Protein 5I6R (pdb70)

Structure (mmCIF, N/CA/C/O backbone):
data_5I6R
#
_entry.id   5I6R
#
_cell.length_a   93.300
_cell.length_b   29.760
_cell.length_c   94.630
_cell.angle_alpha   90.00
_cell.angle_beta   92.99
_cell.angle_gamma   90.00
#
_symmetry.space_group_name_H-M   'P 1 2 1'
#
loop_
_entity.id
_entity.type
_entity.pdbx_description
1 polymer 'SLIT-ROBO Rho GTPase-activating protein 2'
2 non-polymer D-MALATE
3 non-polymer 'ACETATE ION'
4 non-polymer 'TRIETHYLENE GLYCOL'
5 water water
#
loop_
_atom_site.group_PDB
_atom_site.id
_atom_site.type_symbol
_atom_site.label_atom_id
_atom_site.label_alt_id
_atom_site.label_comp_id
_atom_site.label_asym_id
_atom_site.label_entity_id
_atom_site.label_seq_id
_atom_site.pdbx_PDB_ins_code
_atom_site.Cartn_x
_atom_site.Cartn_y
_atom_site.Cartn_z
_atom_site.occupancy
_atom_site.B_iso_or_equiv
_atom_site.auth_seq_id
_atom_site.auth_comp_id
_atom_site.auth_asym_id
_atom_site.auth_atom_id
_atom_site.pdbx_PDB_model_num
ATOM 1 N N . ALA A 1 5 ? 53.922 11.280 57.460 1.00 67.85 5 ALA A N 1
ATOM 2 C CA . ALA A 1 5 ? 53.767 10.371 56.277 1.00 67.60 5 ALA A CA 1
ATOM 3 C C . ALA A 1 5 ? 54.479 9.033 56.486 1.00 65.15 5 ALA A C 1
ATOM 4 O O . ALA A 1 5 ? 55.402 8.940 57.292 1.00 68.10 5 ALA A O 1
ATOM 6 N N . LYS A 1 6 ? 54.021 8.001 55.775 1.00 60.60 6 LYS A N 1
ATOM 7 C CA . LYS A 1 6 ? 54.679 6.692 55.733 1.00 57.72 6 LYS A CA 1
ATOM 8 C C . LYS A 1 6 ? 56.133 6.811 55.259 1.00 61.81 6 LYS A C 1
ATOM 9 O O . LYS A 1 6 ? 56.458 7.708 54.472 1.00 64.98 6 LYS A O 1
ATOM 15 N N . PHE A 1 7 ? 56.988 5.934 55.805 1.00 62.26 7 PHE A N 1
ATOM 16 C CA A PHE A 1 7 ? 58.376 5.720 55.360 0.60 58.40 7 PHE A CA 1
ATOM 17 C CA B PHE A 1 7 ? 58.355 5.743 55.324 0.40 58.67 7 PHE A CA 1
ATOM 18 C C . PHE A 1 7 ? 58.326 4.443 54.526 1.00 58.76 7 PHE A C 1
ATOM 19 O O . PHE A 1 7 ? 58.181 3.343 55.087 1.00 58.37 7 PHE A O 1
ATOM 34 N N . LYS A 1 8 ? 58.424 4.579 53.202 1.00 56.91 8 LYS A N 1
ATOM 35 C CA . LYS A 1 8 ? 58.188 3.445 52.311 1.00 56.70 8 LYS A CA 1
ATOM 36 C C . LYS A 1 8 ? 59.443 2.938 51.627 1.00 53.67 8 LYS A C 1
ATOM 37 O O . LYS A 1 8 ? 60.303 3.730 51.266 1.00 55.68 8 LYS A O 1
ATOM 43 N N . LYS A 1 9 ? 59.519 1.617 51.453 1.00 54.21 9 LYS A N 1
ATOM 44 C CA . LYS A 1 9 ? 60.617 0.943 50.745 1.00 58.06 9 LYS A CA 1
ATOM 45 C C . LYS A 1 9 ? 60.185 0.432 49.370 1.00 58.85 9 LYS A C 1
ATOM 46 O O . LYS A 1 9 ? 59.030 0.599 48.975 1.00 61.02 9 LYS A O 1
ATOM 52 N N . ASP A 1 10 ? 61.116 -0.203 48.658 1.00 59.31 10 ASP A N 1
ATOM 53 C CA . ASP A 1 10 ? 60.893 -0.643 47.284 1.00 57.84 10 ASP A CA 1
ATOM 54 C C . ASP A 1 10 ? 59.707 -1.591 47.088 1.00 63.02 10 ASP A C 1
ATOM 55 O O . ASP A 1 10 ? 58.907 -1.376 46.172 1.00 65.29 10 ASP A O 1
ATOM 60 N N . LYS A 1 11 ? 59.601 -2.632 47.922 1.00 63.54 11 LYS A N 1
ATOM 61 C CA . LYS A 1 11 ? 58.551 -3.661 47.763 1.00 62.33 11 LYS A CA 1
ATOM 62 C C . LYS A 1 11 ? 57.121 -3.092 47.783 1.00 58.95 11 LYS A C 1
ATOM 63 O O . LYS A 1 11 ? 56.302 -3.439 46.928 1.00 56.74 11 LYS A O 1
ATOM 69 N N . GLU A 1 12 ? 56.870 -2.193 48.733 1.00 55.93 12 GLU A N 1
ATOM 70 C CA . GLU A 1 12 ? 55.577 -1.558 48.928 1.00 57.44 12 GLU A CA 1
ATOM 71 C C . GLU A 1 12 ? 55.235 -0.599 47.791 1.00 60.38 12 GLU A C 1
ATOM 72 O O . GLU A 1 12 ? 54.150 -0.718 47.201 1.00 60.32 12 GLU A O 1
ATOM 78 N N . ILE A 1 13 ? 56.149 0.338 47.488 1.00 57.05 13 ILE A N 1
ATOM 79 C CA . ILE A 1 13 ? 55.964 1.291 46.377 1.00 54.61 13 ILE A CA 1
ATOM 80 C C . ILE A 1 13 ? 55.683 0.545 45.061 1.00 53.24 13 ILE A C 1
ATOM 81 O O . ILE A 1 13 ? 54.747 0.903 44.335 1.00 53.51 13 ILE A O 1
ATOM 86 N N . ILE A 1 14 ? 56.448 -0.512 44.798 1.00 50.08 14 ILE A N 1
ATOM 87 C CA . ILE A 1 14 ? 56.281 -1.296 43.578 1.00 51.71 14 ILE A CA 1
ATOM 88 C C . ILE A 1 14 ? 54.932 -2.005 43.553 1.00 54.20 14 ILE A C 1
ATOM 89 O O . ILE A 1 14 ? 54.238 -1.958 42.536 1.00 52.96 14 ILE A O 1
ATOM 94 N N . ALA A 1 15 ? 54.559 -2.626 44.675 1.00 55.59 15 ALA A N 1
ATOM 95 C CA . ALA A 1 15 ? 53.290 -3.367 44.774 1.00 52.78 15 ALA A CA 1
ATOM 96 C C . ALA A 1 15 ? 52.065 -2.461 44.632 1.00 50.16 15 ALA A C 1
ATOM 97 O O . ALA A 1 15 ? 51.128 -2.792 43.917 1.00 50.60 15 ALA A O 1
ATOM 99 N N . GLU A 1 16 ? 52.092 -1.310 45.298 1.00 50.12 16 GLU A N 1
ATOM 100 C CA . GLU A 1 16 ? 51.012 -0.332 45.200 1.00 49.36 16 GLU A CA 1
ATOM 101 C C . GLU A 1 16 ? 50.853 0.181 43.761 1.00 50.75 16 GLU A C 1
ATOM 102 O O . GLU A 1 16 ? 49.719 0.327 43.271 1.00 46.16 16 GLU A O 1
ATOM 108 N N . TYR A 1 17 ? 51.994 0.420 43.099 1.00 44.90 17 TYR A N 1
ATOM 109 C CA . TYR A 1 17 ? 52.024 0.755 41.686 1.00 40.07 17 TYR A CA 1
ATOM 110 C C . TYR A 1 17 ? 51.480 -0.389 40.835 1.00 39.65 17 TYR A C 1
ATOM 111 O O . TYR A 1 17 ? 50.685 -0.156 39.925 1.00 38.57 17 TYR A O 1
ATOM 120 N N . ASP A 1 18 ? 51.917 -1.610 41.137 1.00 38.61 18 ASP A N 1
ATOM 121 C CA . ASP A 1 18 ? 51.528 -2.795 40.375 1.00 40.93 18 ASP A CA 1
ATOM 122 C C . ASP A 1 18 ? 50.015 -3.006 40.431 1.00 41.59 18 ASP A C 1
ATOM 123 O O . ASP A 1 18 ? 49.406 -3.416 39.438 1.00 40.97 18 ASP A O 1
ATOM 128 N N . THR A 1 19 ? 49.433 -2.701 41.594 1.00 41.92 19 THR A N 1
ATOM 129 C CA . THR A 1 19 ? 47.986 -2.756 41.817 1.00 43.98 19 THR A CA 1
ATOM 130 C C . THR A 1 19 ? 47.252 -1.853 40.815 1.00 42.48 19 THR A C 1
ATOM 131 O O . THR A 1 19 ? 46.370 -2.352 40.087 1.00 44.13 19 THR A O 1
ATOM 135 N N . GLN A 1 20 ? 47.638 -0.566 40.763 1.00 38.61 20 GLN A N 1
ATOM 136 C CA A GLN A 1 20 ? 47.013 0.347 39.813 0.60 39.51 20 GLN A CA 1
ATOM 137 C CA B GLN A 1 20 ? 47.102 0.408 39.808 0.40 39.14 20 GLN A CA 1
ATOM 138 C C . GLN A 1 20 ? 47.300 -0.060 38.361 1.00 39.39 20 GLN A C 1
ATOM 139 O O . GLN A 1 20 ? 46.407 0.038 37.534 1.00 42.09 20 GLN A O 1
ATOM 150 N N . VAL A 1 21 ? 48.499 -0.561 38.064 1.00 37.38 21 VAL A N 1
ATOM 151 C CA . VAL A 1 21 ? 48.814 -1.061 36.719 1.00 37.38 21 VAL A CA 1
ATOM 152 C C . VAL A 1 21 ? 47.879 -2.217 36.305 1.00 40.03 21 VAL A C 1
ATOM 153 O O . VAL A 1 21 ? 47.407 -2.264 35.158 1.00 34.94 21 VAL A O 1
ATOM 157 N N . LYS A 1 22 ? 47.636 -3.144 37.236 1.00 42.42 22 LYS A N 1
ATOM 158 C CA . LYS A 1 22 ? 46.793 -4.304 36.963 1.00 44.17 22 LYS A CA 1
ATOM 159 C C . LYS A 1 22 ? 45.344 -3.859 36.810 1.00 40.87 22 LYS A C 1
ATOM 160 O O . LYS A 1 22 ? 44.616 -4.418 35.996 1.00 40.81 22 LYS A O 1
ATOM 166 N N . GLU A 1 23 ? 44.954 -2.829 37.561 1.00 39.28 23 GLU A N 1
ATOM 167 C CA . GLU A 1 23 ? 43.639 -2.200 37.384 1.00 42.30 23 GLU A CA 1
ATOM 168 C C . GLU A 1 23 ? 43.469 -1.647 35.966 1.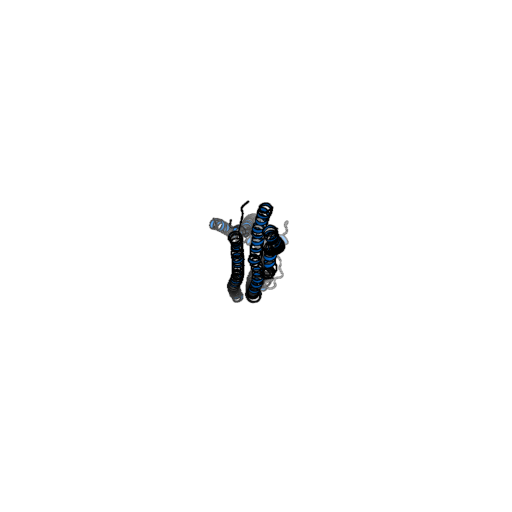00 41.08 23 GLU A C 1
ATOM 169 O O . GLU A 1 23 ? 42.441 -1.905 35.328 1.00 40.83 23 GLU A O 1
ATOM 175 N N . ILE A 1 24 ? 44.483 -0.917 35.484 1.00 36.15 24 ILE A N 1
ATOM 176 C CA . ILE A 1 24 ? 44.462 -0.325 34.150 1.00 33.20 24 ILE A CA 1
ATOM 177 C C . ILE A 1 24 ? 44.412 -1.424 33.081 1.00 32.20 24 ILE A C 1
ATOM 178 O O . ILE A 1 24 ? 43.578 -1.330 32.159 1.00 32.45 24 ILE A O 1
ATOM 183 N N . ARG A 1 25 ? 45.245 -2.467 33.227 1.00 32.96 25 ARG A N 1
ATOM 184 C CA A ARG A 1 25 ? 45.242 -3.590 32.279 0.50 33.74 25 ARG A CA 1
ATOM 185 C CA B ARG A 1 25 ? 45.245 -3.600 32.297 0.50 33.43 25 ARG A CA 1
ATOM 186 C C . ARG A 1 25 ? 43.850 -4.210 32.216 1.00 33.01 25 ARG A C 1
ATOM 187 O O . ARG A 1 25 ? 43.352 -4.486 31.117 1.00 32.06 25 ARG A O 1
ATOM 202 N N . ALA A 1 26 ? 43.238 -4.406 33.390 1.00 32.49 26 ALA A N 1
ATOM 203 C CA . ALA A 1 26 ? 41.895 -4.966 33.525 1.00 35.33 26 ALA A CA 1
ATOM 204 C C . ALA A 1 26 ? 40.861 -4.081 32.813 1.00 33.49 26 ALA A C 1
ATOM 205 O O . ALA A 1 26 ? 40.052 -4.583 32.033 1.00 31.65 26 ALA A O 1
ATOM 207 N N . GLN A 1 27 ? 40.928 -2.770 33.060 1.00 31.39 27 GLN A N 1
ATOM 208 C CA . GLN A 1 27 ? 40.057 -1.809 32.383 1.00 31.24 27 GLN A CA 1
ATOM 209 C C . GLN A 1 27 ? 40.283 -1.778 30.847 1.00 31.13 27 GLN A C 1
ATOM 210 O O . GLN A 1 27 ? 39.304 -1.677 30.087 1.00 31.05 27 GLN A O 1
ATOM 216 N N . LEU A 1 28 ? 41.541 -1.897 30.400 1.00 29.45 28 LEU A N 1
ATOM 217 C CA . LEU A 1 28 ? 41.841 -1.971 28.957 1.00 29.46 28 LEU A CA 1
ATOM 218 C C . LEU A 1 28 ? 41.189 -3.167 28.291 1.00 30.24 28 LEU A C 1
ATOM 219 O O . LEU A 1 28 ? 40.582 -3.030 27.215 1.00 29.63 28 LEU A O 1
ATOM 224 N N . THR A 1 29 ? 41.297 -4.331 28.927 1.00 30.58 29 THR A N 1
ATOM 225 C CA . THR A 1 29 ? 40.593 -5.540 28.447 1.00 34.21 29 THR A CA 1
ATOM 226 C C . THR A 1 29 ? 39.062 -5.333 28.327 1.00 32.55 29 THR A C 1
ATOM 227 O O . THR A 1 29 ? 38.469 -5.605 27.284 1.00 32.69 29 THR A O 1
ATOM 231 N N . GLU A 1 30 ? 38.451 -4.806 29.378 1.00 31.53 30 GLU A N 1
ATOM 232 C CA . GLU A 1 30 ? 37.040 -4.488 29.351 1.00 34.16 30 GLU A CA 1
ATOM 233 C C . GLU A 1 30 ? 36.642 -3.547 28.205 1.00 33.95 30 GLU A C 1
ATOM 234 O O . GLU A 1 30 ? 35.610 -3.767 27.587 1.00 31.43 30 GLU A O 1
ATOM 240 N N . GLN A 1 31 ? 37.469 -2.529 27.926 1.00 30.80 31 GLN A N 1
ATOM 241 C CA . GLN A 1 31 ? 37.250 -1.610 26.813 1.00 29.82 31 GLN A CA 1
ATOM 242 C C . GLN A 1 31 ? 37.220 -2.356 25.505 1.00 31.49 31 GLN A C 1
ATOM 243 O O . GLN A 1 31 ? 36.364 -2.097 24.646 1.00 32.07 31 GLN A O 1
ATOM 249 N N . MET A 1 32 ? 38.144 -3.298 25.366 1.00 32.94 32 MET A N 1
ATOM 250 C CA . MET A 1 32 ? 38.176 -4.162 24.198 1.00 35.00 32 MET A CA 1
ATOM 251 C C . MET A 1 32 ? 36.927 -5.059 24.124 1.00 32.54 32 MET A C 1
ATOM 252 O O . MET A 1 32 ? 36.393 -5.257 23.043 1.00 31.89 32 MET A O 1
ATOM 257 N N . LYS A 1 33 ? 36.458 -5.571 25.262 1.00 31.18 33 LYS A N 1
ATOM 258 C CA . LYS A 1 33 ? 35.253 -6.414 25.279 1.00 33.65 33 LYS A CA 1
ATOM 259 C C . LYS A 1 33 ? 33.985 -5.634 24.907 1.00 32.30 33 LYS A C 1
ATOM 260 O O . LYS A 1 33 ? 33.159 -6.115 24.134 1.00 30.10 33 LYS A O 1
ATOM 266 N N . CYS A 1 34 ? 33.853 -4.425 25.449 1.00 32.68 34 CYS A N 1
ATOM 267 C CA . CYS A 1 34 ? 32.767 -3.522 25.093 1.00 32.63 34 CYS A CA 1
ATOM 268 C C . CYS A 1 34 ? 32.765 -3.238 23.576 1.00 32.84 34 CYS A C 1
ATOM 269 O O . CYS A 1 34 ? 31.722 -3.343 22.924 1.00 30.26 34 CYS A O 1
ATOM 272 N N . LEU A 1 35 ? 33.943 -2.962 23.010 1.00 32.86 35 LEU A N 1
ATOM 273 C CA . LEU A 1 35 ? 34.051 -2.645 21.580 1.00 32.49 35 LEU A CA 1
ATOM 274 C C . LEU A 1 35 ? 33.672 -3.831 20.697 1.00 33.86 35 LEU A C 1
ATOM 275 O O . LEU A 1 35 ? 32.877 -3.664 19.760 1.00 33.21 35 LEU A O 1
ATOM 280 N N . ASP A 1 36 ? 34.196 -5.021 21.033 1.00 33.16 36 ASP A N 1
ATOM 281 C CA . ASP A 1 36 ? 33.831 -6.283 20.365 1.00 33.04 36 ASP A CA 1
ATOM 282 C C . ASP A 1 36 ? 32.310 -6.504 20.380 1.00 31.60 36 ASP A C 1
ATOM 283 O O . ASP A 1 36 ? 31.727 -6.814 19.345 1.00 31.08 36 ASP A O 1
ATOM 288 N N . GLN A 1 37 ? 31.708 -6.343 21.561 1.00 31.71 37 GLN A N 1
ATOM 289 C CA A GLN A 1 37 ? 30.267 -6.517 21.780 0.60 33.65 37 GLN A CA 1
ATOM 290 C CA B GLN A 1 37 ? 30.279 -6.553 21.728 0.40 32.95 37 GLN A CA 1
ATOM 291 C C . GLN A 1 37 ? 29.448 -5.564 20.906 1.00 33.59 37 GLN A C 1
ATOM 292 O O . GLN A 1 37 ? 28.464 -5.964 20.309 1.00 34.60 37 GLN A O 1
ATOM 303 N N . GLN A 1 38 ? 29.865 -4.294 20.854 1.00 31.67 38 GLN A N 1
ATOM 304 C CA . GLN A 1 38 ? 29.227 -3.288 20.010 1.00 32.02 38 GLN A CA 1
ATOM 305 C C . GLN A 1 38 ? 29.321 -3.602 18.511 1.00 34.05 38 GLN A C 1
ATOM 306 O O . GLN A 1 38 ? 28.344 -3.383 17.765 1.00 34.94 38 GLN A O 1
ATOM 312 N N . CYS A 1 39 ? 30.467 -4.141 18.083 1.00 32.34 39 CYS A N 1
ATOM 313 C CA . CYS A 1 39 ? 30.655 -4.646 16.714 1.00 32.49 39 CYS A CA 1
ATOM 314 C C . CYS A 1 39 ? 29.747 -5.844 16.372 1.00 33.43 39 CYS A C 1
ATOM 315 O O . CYS A 1 39 ? 29.186 -5.897 15.263 1.00 31.31 39 CYS A O 1
ATOM 318 N N . GLU A 1 40 ? 29.624 -6.799 17.301 1.00 31.81 40 GLU A N 1
ATOM 319 C CA . GLU A 1 40 ? 28.764 -7.970 17.102 1.00 34.38 40 GLU A CA 1
ATOM 320 C C . GLU A 1 40 ? 27.295 -7.509 16.968 1.00 33.42 40 GLU A C 1
ATOM 321 O O . GLU A 1 40 ? 26.560 -8.022 16.131 1.00 32.50 40 GLU A O 1
ATOM 327 N N . LEU A 1 41 ? 26.904 -6.510 17.767 1.00 30.42 41 LEU A N 1
ATOM 328 C CA . LEU A 1 41 ? 25.593 -5.890 17.645 1.00 29.20 41 LEU A CA 1
ATOM 329 C C . LEU A 1 41 ? 25.341 -5.253 16.262 1.00 29.33 41 LEU A C 1
ATOM 330 O O . LEU A 1 41 ? 24.267 -5.456 15.669 1.00 29.21 41 LEU A O 1
ATOM 335 N N . ARG A 1 42 ? 26.319 -4.507 15.749 1.00 29.07 42 ARG A N 1
ATOM 336 C CA A ARG A 1 42 ? 26.208 -3.903 14.422 0.70 29.13 42 ARG A CA 1
ATOM 337 C CA B ARG A 1 42 ? 26.208 -3.908 14.418 0.30 28.59 42 ARG A CA 1
ATOM 338 C C . ARG A 1 42 ? 26.074 -4.965 13.332 1.00 28.98 42 ARG A C 1
ATOM 339 O O . ARG A 1 42 ? 25.193 -4.858 12.460 1.00 28.29 42 ARG A O 1
ATOM 354 N N . VAL A 1 43 ? 26.939 -5.987 13.396 1.00 29.62 43 VAL A N 1
ATOM 355 C CA . VAL A 1 43 ? 26.903 -7.108 12.455 1.00 27.25 43 VAL A CA 1
ATOM 356 C C . VAL A 1 43 ? 25.510 -7.769 12.517 1.00 25.93 43 VAL A C 1
ATOM 357 O O . VAL A 1 43 ? 24.919 -8.046 11.490 1.00 24.29 43 VAL A O 1
ATOM 361 N N . GLN A 1 44 ? 24.989 -7.991 13.719 1.00 24.72 44 GLN A N 1
ATOM 362 C CA . GLN A 1 44 ? 23.674 -8.597 13.877 1.00 27.04 44 GLN A CA 1
ATOM 363 C C . GLN A 1 44 ? 22.499 -7.769 13.316 1.00 25.92 44 GLN A C 1
ATOM 364 O O . GLN A 1 44 ? 21.589 -8.345 12.713 1.00 25.33 44 GLN A O 1
ATOM 370 N N . LEU A 1 45 ? 22.531 -6.444 13.526 1.00 24.76 45 LEU A N 1
ATOM 371 C CA . LEU A 1 45 ? 21.516 -5.536 13.024 1.00 23.13 45 LEU A CA 1
ATOM 372 C C . LEU A 1 45 ? 21.498 -5.560 11.497 1.00 25.15 45 LEU A C 1
ATOM 373 O O . LEU A 1 45 ? 20.434 -5.699 10.860 1.00 24.98 45 LEU A O 1
ATOM 378 N N . LEU A 1 46 ? 22.690 -5.465 10.908 1.00 24.64 46 LEU A N 1
ATOM 379 C CA . LEU A 1 46 ? 22.819 -5.522 9.462 1.00 24.92 46 LEU A CA 1
ATOM 380 C C . LEU A 1 46 ? 22.320 -6.858 8.915 1.00 26.40 46 LEU A C 1
ATOM 381 O O . LEU A 1 46 ? 21.727 -6.890 7.835 1.00 27.68 46 LEU A O 1
ATOM 386 N N . GLN A 1 47 ? 22.538 -7.951 9.657 1.00 25.62 47 GLN A N 1
ATOM 387 C CA . GLN A 1 47 ? 22.020 -9.264 9.237 1.00 25.02 47 GLN A CA 1
ATOM 388 C C . GLN A 1 47 ? 20.480 -9.294 9.315 1.00 23.56 47 GLN A C 1
ATOM 389 O O . GLN A 1 47 ? 19.812 -9.752 8.384 1.00 24.29 47 GLN A O 1
ATOM 395 N N . ASP A 1 48 ? 19.939 -8.780 10.421 1.00 23.25 48 ASP A N 1
ATOM 396 C CA . ASP A 1 48 ? 18.503 -8.633 10.594 1.00 23.96 48 ASP A CA 1
ATOM 397 C C . ASP A 1 48 ? 17.891 -7.781 9.477 1.00 24.39 48 ASP A C 1
ATOM 398 O O . ASP A 1 48 ? 16.840 -8.134 8.933 1.00 22.61 48 ASP A O 1
ATOM 403 N N . LEU A 1 49 ? 18.563 -6.678 9.134 1.00 24.39 49 LEU A N 1
ATOM 404 C CA . LEU A 1 49 ? 18.104 -5.808 8.070 1.00 25.11 49 LEU A CA 1
ATOM 405 C C . LEU A 1 49 ? 18.043 -6.539 6.722 1.00 26.32 49 LEU A C 1
ATOM 406 O O . LEU A 1 49 ? 17.054 -6.409 5.993 1.00 24.30 49 LEU A O 1
ATOM 411 N N . GLN A 1 50 ? 19.081 -7.324 6.418 1.00 27.47 50 GLN A N 1
ATOM 412 C CA . GLN A 1 50 ? 19.055 -8.220 5.244 1.00 28.84 50 GLN A CA 1
ATOM 413 C C . GLN A 1 50 ? 17.908 -9.228 5.285 1.00 26.89 50 GLN A C 1
ATOM 414 O O . GLN A 1 50 ? 17.233 -9.420 4.281 1.00 26.87 50 GLN A O 1
ATOM 420 N N . ASP A 1 51 ? 17.717 -9.891 6.420 1.00 26.05 51 ASP A N 1
ATOM 421 C CA . ASP A 1 51 ? 16.664 -10.901 6.506 1.00 27.76 51 ASP A CA 1
ATOM 422 C C . ASP A 1 51 ? 15.265 -10.256 6.443 1.00 27.65 51 ASP A C 1
ATOM 423 O O . ASP A 1 51 ? 14.356 -10.798 5.824 1.00 26.38 51 ASP A O 1
ATOM 428 N N . PHE A 1 52 ? 15.126 -9.092 7.084 1.00 28.03 52 PHE A N 1
ATOM 429 C CA . PHE A 1 52 ? 13.899 -8.319 7.053 1.00 26.34 52 PHE A CA 1
ATOM 430 C C . PHE A 1 52 ? 13.520 -7.994 5.604 1.00 24.78 52 PHE A C 1
ATOM 431 O O . PHE A 1 52 ? 12.410 -8.308 5.178 1.00 23.57 52 PHE A O 1
ATOM 439 N N . PHE A 1 53 ? 14.446 -7.421 4.842 1.00 24.37 53 PHE A N 1
ATOM 440 C CA . PHE A 1 53 ? 14.159 -7.044 3.455 1.00 23.21 53 PHE A CA 1
ATOM 441 C C . PHE A 1 53 ? 13.987 -8.223 2.496 1.00 24.26 53 PHE A C 1
ATOM 442 O O . PHE A 1 53 ? 13.141 -8.145 1.598 1.00 24.21 53 PHE A O 1
ATOM 450 N N . ARG A 1 54 ? 14.735 -9.316 2.715 1.00 25.61 54 ARG A N 1
ATOM 451 C CA A ARG A 1 54 ? 14.576 -10.537 1.919 0.50 26.80 54 ARG A CA 1
ATOM 452 C CA B ARG A 1 54 ? 14.564 -10.537 1.914 0.50 26.48 54 ARG A CA 1
ATOM 453 C C . ARG A 1 54 ? 13.144 -11.069 2.075 1.00 26.10 54 ARG A C 1
ATOM 454 O O . ARG A 1 54 ? 12.483 -11.367 1.097 1.00 24.11 54 ARG A O 1
ATOM 469 N N . LYS A 1 55 ? 12.669 -11.143 3.312 1.00 26.08 55 LYS A N 1
ATOM 470 C CA . LYS A 1 55 ? 11.329 -11.608 3.573 1.00 27.30 55 LYS A CA 1
ATOM 471 C C . LYS A 1 55 ? 10.244 -10.647 3.030 1.00 27.76 55 LYS A C 1
ATOM 472 O O . LYS A 1 55 ? 9.245 -11.094 2.444 1.00 25.49 55 LYS A O 1
ATOM 478 N N . LYS A 1 56 ? 10.457 -9.339 3.209 1.00 26.57 56 LYS A N 1
ATOM 479 C CA . LYS A 1 56 ? 9.514 -8.355 2.754 1.00 26.13 56 LYS A CA 1
ATOM 480 C C . LYS A 1 56 ? 9.429 -8.395 1.221 1.00 27.62 56 LYS A C 1
ATOM 481 O O . LYS A 1 56 ? 8.323 -8.296 0.672 1.00 27.71 56 LYS A O 1
ATOM 487 N N . ALA A 1 57 ? 10.569 -8.564 0.533 1.00 25.64 57 ALA A N 1
ATOM 488 C CA . ALA A 1 57 ? 10.552 -8.705 -0.932 1.00 25.78 57 ALA A CA 1
ATOM 489 C C . ALA A 1 57 ? 9.642 -9.871 -1.317 1.00 27.64 57 ALA A C 1
ATOM 490 O O . ALA A 1 57 ? 8.829 -9.750 -2.256 1.00 27.13 57 ALA A O 1
ATOM 492 N N . GLU A 1 58 ? 9.753 -10.977 -0.570 1.00 27.83 58 GLU A N 1
ATOM 493 C CA . GLU A 1 58 ? 8.927 -12.165 -0.824 1.00 30.91 58 GLU A CA 1
ATOM 494 C C . GLU A 1 58 ? 7.442 -11.848 -0.602 1.00 28.59 58 GLU A C 1
ATOM 495 O O . GLU A 1 58 ? 6.604 -12.128 -1.461 1.00 30.29 58 GLU A O 1
ATOM 501 N N . ILE A 1 59 ? 7.132 -11.248 0.541 1.00 27.54 59 ILE A N 1
ATOM 502 C CA . ILE A 1 59 ? 5.773 -10.793 0.854 1.00 27.42 59 ILE A CA 1
ATOM 503 C C . ILE A 1 59 ? 5.228 -9.877 -0.249 1.00 30.00 59 ILE A C 1
ATOM 504 O O . ILE A 1 59 ? 4.066 -10.026 -0.651 1.00 28.74 59 ILE A O 1
ATOM 509 N N . GLU A 1 60 ? 6.069 -8.965 -0.744 1.00 29.45 60 GLU A N 1
ATOM 510 C CA . GLU A 1 60 ? 5.648 -8.005 -1.764 1.00 31.08 60 GLU A CA 1
ATOM 511 C C . GLU A 1 60 ? 5.352 -8.646 -3.138 1.00 30.94 60 GLU A C 1
ATOM 512 O O . GLU A 1 60 ? 4.381 -8.260 -3.808 1.00 28.36 60 GLU A O 1
ATOM 518 N N . MET A 1 61 ? 6.187 -9.605 -3.546 1.00 31.31 61 MET A N 1
ATOM 519 C CA . MET A 1 61 ? 5.977 -10.365 -4.782 1.00 33.93 61 MET A CA 1
ATOM 520 C C . MET A 1 61 ? 4.670 -11.155 -4.739 1.00 32.17 61 MET A C 1
ATOM 521 O O . MET A 1 61 ? 3.954 -11.240 -5.735 1.00 30.96 61 MET A O 1
ATOM 526 N N . ASP A 1 62 ? 4.378 -11.717 -3.576 1.00 31.30 62 ASP A N 1
ATOM 527 C CA . ASP A 1 62 ? 3.182 -12.497 -3.373 1.00 33.11 62 ASP A CA 1
ATOM 528 C C . ASP A 1 62 ? 1.962 -11.632 -3.578 1.00 31.01 62 ASP A C 1
ATOM 529 O O . ASP A 1 62 ? 1.057 -11.965 -4.362 1.00 28.63 62 ASP A O 1
ATOM 534 N N . TYR A 1 63 ? 1.969 -10.501 -2.877 1.00 27.94 63 TYR A N 1
ATOM 535 C CA . TYR A 1 63 ? 0.922 -9.519 -2.953 1.00 27.09 63 TYR A CA 1
ATOM 536 C C . TYR A 1 63 ? 0.716 -9.081 -4.409 1.00 25.76 63 TYR A C 1
ATOM 537 O O . TYR A 1 63 ? -0.404 -9.104 -4.912 1.00 27.79 63 TYR A O 1
ATOM 546 N N . SER A 1 64 ? 1.816 -8.740 -5.073 1.00 24.80 64 SER A N 1
ATOM 547 C CA . SER A 1 64 ? 1.847 -8.339 -6.468 1.00 24.16 64 SER A CA 1
ATOM 548 C C . SER A 1 64 ? 1.202 -9.392 -7.385 1.00 26.72 64 SER A C 1
ATOM 549 O O . SER A 1 64 ? 0.313 -9.053 -8.177 1.00 28.57 64 SER A O 1
ATOM 552 N N . ARG A 1 65 ? 1.630 -10.655 -7.253 1.00 27.39 65 ARG A N 1
ATOM 553 C CA A ARG A 1 65 ? 1.100 -11.778 -8.040 0.50 26.87 65 ARG A CA 1
ATOM 554 C CA B ARG A 1 65 ? 1.085 -11.746 -8.077 0.50 26.45 65 ARG A CA 1
ATOM 555 C C . ARG A 1 65 ? -0.416 -11.922 -7.842 1.00 26.33 65 ARG A C 1
ATOM 556 O O . ARG A 1 65 ? -1.174 -12.077 -8.805 1.00 27.19 65 ARG A O 1
ATOM 571 N N . ASN A 1 66 ? -0.851 -11.878 -6.579 1.00 25.47 66 ASN A N 1
ATOM 572 C CA . ASN A 1 66 ? -2.258 -11.969 -6.242 1.00 25.24 66 ASN A CA 1
ATOM 573 C C . ASN A 1 66 ? -3.087 -10.849 -6.865 1.00 25.52 66 ASN A C 1
ATOM 574 O O . ASN A 1 66 ? -4.152 -11.112 -7.404 1.00 25.33 66 ASN A O 1
ATOM 579 N N . LEU A 1 67 ? -2.577 -9.611 -6.814 1.00 25.82 67 LEU A N 1
ATOM 580 C CA . LEU A 1 67 ? -3.236 -8.464 -7.447 1.00 26.65 67 LEU A CA 1
ATOM 581 C C . LEU A 1 67 ? -3.319 -8.612 -8.965 1.00 28.62 67 LEU A C 1
ATOM 582 O O . LEU A 1 67 ? -4.343 -8.275 -9.568 1.00 27.05 67 LEU A O 1
ATOM 587 N N . GLU A 1 68 ? -2.251 -9.138 -9.567 1.00 30.22 68 GLU A N 1
ATOM 588 C CA A GLU A 1 68 ? -2.228 -9.401 -11.005 0.65 33.05 68 GLU A CA 1
ATOM 589 C CA B GLU A 1 68 ? -2.212 -9.401 -11.003 0.35 33.36 68 GLU A CA 1
ATOM 590 C C . GLU A 1 68 ? -3.311 -10.396 -11.412 1.00 33.52 68 GLU A C 1
ATOM 591 O O . GLU A 1 68 ? -4.073 -10.140 -12.345 1.00 34.42 68 GLU A O 1
ATOM 602 N N . LYS A 1 69 ? -3.394 -11.524 -10.708 1.00 33.83 69 LYS A N 1
ATOM 603 C CA . LYS A 1 69 ? -4.439 -12.508 -11.002 1.00 35.12 69 LYS A CA 1
ATOM 604 C C . LYS A 1 69 ? -5.841 -11.943 -10.723 1.00 32.03 69 LYS A C 1
ATOM 605 O O . LYS A 1 69 ? -6.791 -12.336 -11.381 1.00 31.61 69 LYS A O 1
ATOM 611 N N . LEU A 1 70 ? -5.969 -11.043 -9.744 1.00 30.49 70 LEU A N 1
ATOM 612 C CA . LEU A 1 70 ? -7.261 -10.377 -9.480 1.00 30.71 70 LEU A CA 1
ATOM 613 C C . LEU A 1 70 ? -7.717 -9.565 -10.694 1.00 29.83 70 LEU A C 1
ATOM 614 O O . LEU A 1 70 ? -8.884 -9.658 -11.115 1.00 29.33 70 LEU A O 1
ATOM 619 N N . ALA A 1 71 ? -6.783 -8.812 -11.269 1.00 29.37 71 ALA A N 1
ATOM 620 C CA . ALA A 1 71 ? -7.085 -7.965 -12.415 1.00 30.47 71 ALA A CA 1
ATOM 621 C C . ALA A 1 71 ? -7.350 -8.826 -13.647 1.00 31.74 71 ALA A C 1
ATOM 622 O O . ALA A 1 71 ? -8.355 -8.622 -14.336 1.00 32.74 71 ALA A O 1
ATOM 624 N N . GLU A 1 72 ? -6.463 -9.784 -13.909 1.00 33.48 72 GLU A N 1
ATOM 625 C CA . GLU A 1 72 ? -6.613 -10.699 -15.041 1.00 36.30 72 GLU A CA 1
ATOM 626 C C . GLU A 1 72 ? -7.949 -11.440 -15.007 1.00 33.94 72 GLU A C 1
ATOM 627 O O . GLU A 1 72 ? -8.615 -11.514 -16.028 1.00 33.15 72 GLU A O 1
ATOM 633 N N . ARG A 1 73 ? -8.345 -11.938 -13.833 1.00 31.80 73 ARG A N 1
ATOM 634 C CA . ARG A 1 73 ? -9.635 -12.598 -13.654 1.00 33.97 73 ARG A CA 1
ATOM 635 C C . ARG A 1 73 ? -10.799 -11.797 -14.292 1.00 34.71 73 ARG A C 1
ATOM 636 O O . ARG A 1 73 ? -11.630 -12.348 -15.034 1.00 31.77 73 ARG A O 1
ATOM 644 N N . PHE A 1 74 ? -10.837 -10.497 -14.007 1.00 34.02 74 PHE A N 1
ATOM 645 C CA . PHE A 1 74 ? -11.929 -9.656 -14.489 1.00 36.39 74 PHE A CA 1
ATOM 646 C C . PHE A 1 74 ? -11.694 -9.031 -15.853 1.00 39.80 74 PHE A C 1
ATOM 647 O O . PHE A 1 74 ? -12.647 -8.781 -16.585 1.00 44.55 74 PHE A O 1
ATOM 655 N N . LEU A 1 75 ? -10.428 -8.814 -16.207 1.00 41.45 75 LEU A N 1
ATOM 656 C CA . LEU A 1 75 ? -10.081 -8.306 -17.533 1.00 44.27 75 LEU A CA 1
ATOM 657 C C . LEU A 1 75 ? -10.291 -9.338 -18.635 1.00 48.38 75 LEU A C 1
ATOM 658 O O . LEU A 1 75 ? -10.393 -8.961 -19.793 1.00 56.22 75 LEU A O 1
ATOM 663 N N . ALA A 1 76 ? -10.372 -10.621 -18.268 1.00 51.48 76 ALA A N 1
ATOM 664 C CA . ALA A 1 76 ? -10.678 -11.710 -19.206 1.00 53.97 76 ALA A CA 1
ATOM 665 C C . ALA A 1 76 ? -12.187 -11.902 -19.419 1.00 59.94 76 ALA A C 1
ATOM 666 O O . ALA A 1 76 ? -12.633 -12.097 -20.553 1.00 64.01 76 ALA A O 1
ATOM 668 N N . LYS A 1 77 ? -12.966 -11.834 -18.337 1.00 66.68 77 LYS A N 1
ATOM 669 C CA . LYS A 1 77 ? -14.426 -11.943 -18.421 1.00 70.58 77 LYS A CA 1
ATOM 670 C C . LYS A 1 77 ? -15.057 -10.597 -18.797 1.00 82.45 77 LYS A C 1
ATOM 671 O O . LYS A 1 77 ? -15.766 -9.969 -18.005 1.00 89.18 77 LYS A O 1
ATOM 677 N N . THR A 1 78 ? -14.774 -10.161 -20.024 1.00 94.44 78 THR A N 1
ATOM 678 C CA . THR A 1 78 ? -15.315 -8.909 -20.558 1.00 99.25 78 THR A CA 1
ATOM 679 C C . THR A 1 78 ? -16.661 -9.194 -21.228 1.00 102.66 78 THR A C 1
ATOM 680 O O . THR A 1 78 ? -17.616 -8.422 -21.103 1.00 102.94 78 THR A O 1
ATOM 684 N N . ASN A 1 91 ? -15.642 0.161 -21.899 1.00 58.15 91 ASN A N 1
ATOM 685 C CA . ASN A 1 91 ? -16.914 0.633 -22.473 1.00 59.37 91 ASN A CA 1
ATOM 686 C C . ASN A 1 91 ? -17.320 2.101 -22.116 1.00 52.83 91 ASN A C 1
ATOM 687 O O . ASN A 1 91 ? -16.829 2.710 -21.151 1.00 47.65 91 ASN A O 1
ATOM 692 N N . VAL A 1 92 ? -18.228 2.633 -22.926 1.00 49.80 92 VAL A N 1
ATOM 693 C CA . VAL A 1 92 ? -18.717 4.004 -22.870 1.00 45.28 92 VAL A CA 1
ATOM 694 C C . VAL A 1 92 ? -19.537 4.412 -21.633 1.00 39.52 92 VAL A C 1
ATOM 695 O O . VAL A 1 92 ? -19.526 5.581 -21.272 1.00 41.13 92 VAL A O 1
ATOM 699 N N . LEU A 1 93 ? -20.260 3.497 -20.995 1.00 33.61 93 LEU A N 1
ATOM 700 C CA . LEU A 1 93 ? -21.183 3.915 -19.915 1.00 32.57 93 LEU A CA 1
ATOM 701 C C . LEU A 1 93 ? -20.463 4.203 -18.601 1.00 29.35 93 LEU A C 1
ATOM 702 O O . LEU A 1 93 ? -19.563 3.461 -18.212 1.00 28.09 93 LEU A O 1
ATOM 707 N N . SER A 1 94 ? -20.868 5.278 -17.924 1.00 27.32 94 SER A N 1
ATOM 708 C CA . SER A 1 94 ? -20.138 5.764 -16.741 1.00 26.13 94 SER A CA 1
ATOM 709 C C . SER A 1 94 ? -19.823 4.711 -15.637 1.00 25.01 94 SER A C 1
ATOM 710 O O . SER A 1 94 ? -18.718 4.713 -15.111 1.00 22.99 94 SER A O 1
ATOM 713 N N . PRO A 1 95 ? -20.770 3.780 -15.326 1.00 24.71 95 PRO A N 1
ATOM 714 C CA . PRO A 1 95 ? -20.386 2.752 -14.331 1.00 23.96 95 PRO A CA 1
ATOM 715 C C . PRO A 1 95 ? -19.305 1.773 -14.836 1.00 23.57 95 PRO A C 1
ATOM 716 O O . PRO A 1 95 ? -18.489 1.302 -14.057 1.00 22.63 95 PRO A O 1
ATOM 720 N N . VAL A 1 96 ? -19.306 1.480 -16.136 1.00 24.10 96 VAL A N 1
ATOM 721 C CA . VAL A 1 96 ? -18.345 0.560 -16.694 1.00 24.94 96 VAL A CA 1
ATOM 722 C C . VAL A 1 96 ? -16.964 1.231 -16.730 1.00 25.40 96 VAL A C 1
ATOM 723 O O . VAL A 1 96 ? -15.922 0.571 -16.554 1.00 26.03 96 VAL A O 1
ATOM 727 N N . ASN A 1 97 ? -16.967 2.546 -16.923 1.00 23.77 97 ASN A N 1
ATOM 728 C CA . ASN A 1 97 ? -15.749 3.332 -16.876 1.00 24.46 97 ASN A CA 1
ATOM 729 C C . ASN A 1 97 ? -15.096 3.301 -15.481 1.00 24.03 97 ASN A C 1
ATOM 730 O O . ASN A 1 97 ? -13.870 3.157 -15.383 1.00 25.35 97 ASN A O 1
ATOM 735 N N . CYS A 1 98 ? -15.914 3.423 -14.423 1.00 23.03 98 CYS A N 1
ATOM 736 C CA . CYS A 1 98 ? -15.463 3.284 -13.030 1.00 21.86 98 CYS A CA 1
ATOM 737 C C . CYS A 1 98 ? -14.821 1.904 -12.812 1.00 21.48 98 CYS A C 1
ATOM 738 O O . CYS A 1 98 ? -13.661 1.820 -12.380 1.00 20.96 98 CYS A O 1
ATOM 741 N N . TRP A 1 99 ? -15.570 0.843 -13.142 1.00 21.05 99 TRP A N 1
ATOM 742 C CA . TRP A 1 99 ? -15.069 -0.533 -13.164 1.00 21.93 99 TRP A CA 1
ATOM 743 C C . TRP A 1 99 ? -13.720 -0.673 -13.909 1.00 23.29 99 TRP A C 1
ATOM 744 O O . TRP A 1 99 ? -12.783 -1.168 -13.328 1.00 24.00 99 TRP A O 1
ATOM 755 N N . ASN A 1 100 ? -13.633 -0.256 -15.184 1.00 25.77 100 ASN A N 1
ATOM 756 C CA . ASN A 1 100 ? -12.362 -0.279 -15.957 1.00 27.91 100 ASN A CA 1
ATOM 757 C C . ASN A 1 100 ? -11.189 0.355 -15.204 1.00 27.66 100 ASN A C 1
ATOM 758 O O . ASN A 1 100 ? -10.101 -0.208 -15.156 1.00 27.92 100 ASN A O 1
ATOM 763 N N . LEU A 1 101 ? -11.434 1.518 -14.608 1.00 27.08 101 LEU A N 1
ATOM 764 C CA . LEU A 1 101 ? -10.395 2.254 -13.907 1.00 27.38 101 LEU A CA 1
ATOM 765 C C . LEU A 1 101 ? -10.022 1.571 -12.591 1.00 26.86 101 LEU A C 1
ATOM 766 O O . LEU A 1 101 ? -8.856 1.571 -12.204 1.00 24.26 101 LEU A O 1
ATOM 771 N N . LEU A 1 102 ? -11.019 0.978 -11.935 1.00 25.20 102 LEU A N 1
ATOM 772 C CA . LEU A 1 102 ? -10.803 0.138 -10.762 1.00 27.36 102 LEU A CA 1
ATOM 773 C C . LEU A 1 102 ? -9.845 -1.043 -11.092 1.00 26.60 102 LEU A C 1
ATOM 774 O O . LEU A 1 102 ? -8.884 -1.286 -10.352 1.00 26.76 102 LEU A O 1
ATOM 779 N N . LEU A 1 103 ? -10.073 -1.724 -12.215 1.00 25.52 103 LEU A N 1
ATOM 780 C CA . LEU A 1 103 ? -9.206 -2.839 -12.622 1.00 25.74 103 LEU A CA 1
ATOM 781 C C . LEU A 1 103 ? -7.805 -2.343 -13.020 1.00 26.69 103 LEU A C 1
ATOM 782 O O . LEU A 1 103 ? -6.800 -2.996 -12.690 1.00 25.42 103 LEU A O 1
ATOM 787 N N . ASN A 1 104 ? -7.748 -1.190 -13.700 1.00 27.45 104 ASN A N 1
ATOM 788 C CA A ASN A 1 104 ? -6.474 -0.565 -14.025 0.60 28.05 104 ASN A CA 1
ATOM 789 C CA B ASN A 1 104 ? -6.483 -0.535 -14.038 0.40 28.11 104 ASN A CA 1
ATOM 790 C C . ASN A 1 104 ? -5.629 -0.251 -12.793 1.00 28.38 104 ASN A C 1
ATOM 791 O O . ASN A 1 104 ? -4.432 -0.477 -12.798 1.00 29.40 104 ASN A O 1
ATOM 800 N N . GLN A 1 105 ? -6.269 0.243 -11.733 1.00 29.50 105 GLN A N 1
ATOM 801 C CA . GLN A 1 105 ? -5.606 0.515 -10.468 1.00 30.53 105 GLN A CA 1
ATOM 802 C C . GLN A 1 105 ? -4.968 -0.724 -9.842 1.00 28.36 105 GLN A C 1
ATOM 803 O O . GLN A 1 105 ? -3.870 -0.648 -9.288 1.00 25.39 105 GLN A O 1
ATOM 809 N N . VAL A 1 106 ? -5.652 -1.863 -9.951 1.00 25.87 106 VAL A N 1
ATOM 810 C CA . VAL A 1 106 ? -5.089 -3.129 -9.512 1.00 25.31 106 VAL A CA 1
ATOM 811 C C . VAL A 1 106 ? -3.848 -3.483 -10.337 1.00 26.93 106 VAL A C 1
ATOM 812 O O . VAL A 1 106 ? -2.828 -3.818 -9.739 1.00 27.53 106 VAL A O 1
ATOM 816 N N . LYS A 1 107 ? -3.926 -3.384 -11.677 1.00 27.30 107 LYS A N 1
ATOM 817 C CA A LYS A 1 107 ? -2.764 -3.648 -12.536 0.60 28.82 107 LYS A CA 1
ATOM 818 C CA B LYS A 1 107 ? -2.775 -3.641 -12.550 0.40 28.93 107 LYS A CA 1
ATOM 819 C C . LYS A 1 107 ? -1.590 -2.774 -12.137 1.00 28.87 107 LYS A C 1
ATOM 820 O O . LYS A 1 107 ? -0.466 -3.277 -11.986 1.00 29.30 107 LYS A O 1
ATOM 831 N N . ARG A 1 108 ? -1.852 -1.475 -11.962 1.00 27.22 108 ARG A N 1
ATOM 832 C CA . ARG A 1 108 ? -0.836 -0.512 -11.548 1.00 28.62 108 ARG A CA 1
ATOM 833 C C . ARG A 1 108 ? -0.206 -0.906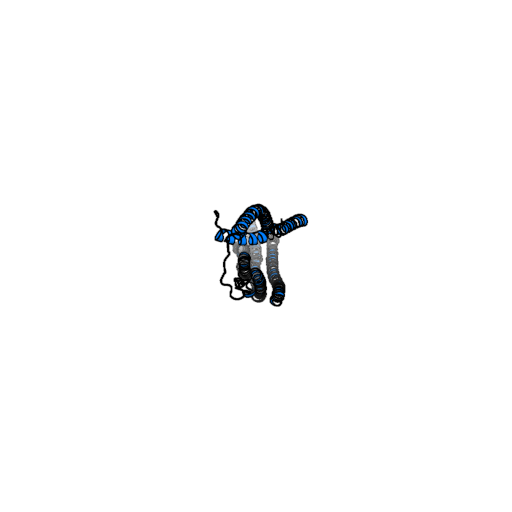 -10.199 1.00 27.36 108 ARG A C 1
ATOM 834 O O . ARG A 1 108 ? 0.993 -0.890 -10.073 1.00 29.10 108 ARG A O 1
ATOM 842 N N . GLU A 1 109 ? -1.026 -1.270 -9.217 1.00 26.48 109 GLU A N 1
ATOM 843 C CA . GLU A 1 109 ? -0.546 -1.598 -7.893 1.00 29.43 109 GLU A CA 1
ATOM 844 C C . GLU A 1 109 ? 0.263 -2.898 -7.916 1.00 30.10 109 GLU A C 1
ATOM 845 O O . GLU A 1 109 ? 1.247 -3.039 -7.174 1.00 26.86 109 GLU A O 1
ATOM 851 N N . SER A 1 110 ? -0.152 -3.832 -8.773 1.00 28.48 110 SER A N 1
ATOM 852 C CA . SER A 1 110 ? 0.578 -5.089 -8.923 1.00 30.87 110 SER A CA 1
ATOM 853 C C . SER A 1 110 ? 2.003 -4.794 -9.397 1.00 30.08 110 SER A C 1
ATOM 854 O O . SER A 1 110 ? 2.981 -5.215 -8.775 1.00 30.00 110 SER A O 1
ATOM 857 N N . ARG A 1 111 ? 2.116 -4.018 -10.464 1.00 31.00 111 ARG A N 1
ATOM 858 C CA . ARG A 1 111 ? 3.425 -3.663 -10.992 1.00 34.12 111 ARG A CA 1
ATOM 859 C C . ARG A 1 111 ? 4.309 -2.925 -9.973 1.00 30.07 111 ARG A C 1
ATOM 860 O O . ARG A 1 111 ? 5.484 -3.267 -9.815 1.00 29.85 111 ARG A O 1
ATOM 868 N N . ASP A 1 112 ? 3.742 -1.929 -9.304 1.00 27.25 112 ASP A N 1
ATOM 869 C CA . ASP A 1 112 ? 4.463 -1.173 -8.280 1.00 28.35 112 ASP A CA 1
ATOM 870 C C . ASP A 1 112 ? 5.060 -2.013 -7.149 1.00 27.39 112 ASP A C 1
ATOM 871 O O . ASP A 1 112 ? 6.170 -1.762 -6.698 1.00 26.76 112 ASP A O 1
ATOM 876 N N . HIS A 1 113 ? 4.334 -3.038 -6.722 1.00 28.79 113 HIS A N 1
ATOM 877 C CA . HIS A 1 113 ? 4.844 -3.944 -5.703 1.00 29.63 113 HIS A CA 1
ATOM 878 C C . HIS A 1 113 ? 5.918 -4.935 -6.201 1.00 29.05 113 HIS A C 1
ATOM 879 O O . HIS A 1 113 ? 6.754 -5.356 -5.409 1.00 28.23 113 HIS A O 1
ATOM 886 N N . THR A 1 114 ? 5.876 -5.307 -7.487 1.00 29.98 114 THR A N 1
ATOM 887 C CA . THR A 1 114 ? 6.994 -6.016 -8.144 1.00 29.62 114 THR A CA 1
ATOM 888 C C . THR A 1 114 ? 8.236 -5.126 -8.164 1.00 28.28 114 THR A C 1
ATOM 889 O O . THR A 1 114 ? 9.308 -5.564 -7.771 1.00 28.16 114 THR A O 1
ATOM 893 N N . THR A 1 115 ? 8.071 -3.875 -8.595 1.00 27.77 115 THR A N 1
ATOM 894 C CA . THR A 1 115 ? 9.147 -2.888 -8.566 1.00 27.13 115 THR A CA 1
ATOM 895 C C . THR A 1 115 ? 9.741 -2.772 -7.165 1.00 27.84 115 THR A C 1
ATOM 896 O O . THR A 1 115 ? 10.968 -2.751 -7.010 1.00 29.46 115 THR A O 1
ATOM 900 N N . LEU A 1 116 ? 8.873 -2.728 -6.152 1.00 26.89 116 LEU A N 1
ATOM 901 C CA . LEU A 1 116 ? 9.305 -2.658 -4.766 1.00 26.01 116 LEU A CA 1
ATOM 902 C C . LEU A 1 116 ? 10.161 -3.857 -4.378 1.00 25.64 116 LEU A C 1
ATOM 903 O O . LEU A 1 116 ? 11.233 -3.706 -3.785 1.00 24.50 116 LEU A O 1
ATOM 908 N N . SER A 1 117 ? 9.685 -5.041 -4.743 1.00 25.87 117 SER A N 1
ATOM 909 C CA . SER A 1 117 ? 10.418 -6.268 -4.519 1.00 28.94 117 SER A CA 1
ATOM 910 C C . SER A 1 117 ? 11.771 -6.263 -5.250 1.00 29.82 117 SER A C 1
ATOM 911 O O . SER A 1 117 ? 12.775 -6.660 -4.667 1.00 32.60 117 SER A O 1
ATOM 914 N N . ASP A 1 118 ? 11.806 -5.811 -6.505 1.00 29.90 118 ASP A N 1
ATOM 915 C CA . ASP A 1 118 ? 13.067 -5.699 -7.217 1.00 31.93 118 ASP A CA 1
ATOM 916 C C . ASP A 1 118 ? 14.039 -4.754 -6.517 1.00 33.57 118 ASP A C 1
ATOM 917 O O . ASP A 1 118 ? 15.222 -5.078 -6.414 1.00 33.18 118 ASP A O 1
ATOM 922 N N . ILE A 1 119 ? 13.542 -3.599 -6.049 1.00 31.84 119 ILE A N 1
ATOM 923 C CA . ILE A 1 119 ? 14.372 -2.606 -5.348 1.00 29.42 119 ILE A CA 1
ATOM 924 C C . ILE A 1 119 ? 14.943 -3.199 -4.060 1.00 30.64 119 ILE A C 1
ATOM 925 O O . ILE A 1 119 ? 16.131 -3.034 -3.778 1.00 28.53 119 ILE A O 1
ATOM 930 N N . TYR A 1 120 ? 14.109 -3.915 -3.307 1.00 30.63 120 TYR A N 1
ATOM 931 C CA . TYR A 1 120 ? 14.594 -4.615 -2.130 1.00 32.05 120 TYR A CA 1
ATOM 932 C C . TYR A 1 120 ? 15.709 -5.585 -2.511 1.00 35.51 120 TYR A C 1
ATOM 933 O O . TYR A 1 120 ? 16.790 -5.522 -1.921 1.00 36.42 120 TYR A O 1
ATOM 942 N N . LEU A 1 121 ? 15.462 -6.442 -3.506 1.00 35.21 121 LEU A N 1
ATOM 943 C CA . LEU A 1 121 ? 16.427 -7.497 -3.866 1.00 36.53 121 LEU A CA 1
ATOM 944 C C . LEU A 1 121 ? 17.702 -6.987 -4.543 1.00 36.49 121 LEU A C 1
ATOM 945 O O . LEU A 1 121 ? 18.783 -7.444 -4.226 1.00 36.50 121 LEU A O 1
ATOM 950 N N . ASN A 1 122 ? 17.567 -6.035 -5.449 1.00 36.95 122 ASN A N 1
ATOM 951 C CA . ASN A 1 122 ? 18.662 -5.601 -6.305 1.00 37.53 122 ASN A CA 1
ATOM 952 C C . ASN A 1 122 ? 19.396 -4.359 -5.817 1.00 36.66 122 ASN A C 1
ATOM 953 O O . ASN A 1 122 ? 20.527 -4.110 -6.220 1.00 39.45 122 ASN A O 1
ATOM 958 N N . ASN A 1 123 ? 18.756 -3.588 -4.949 1.00 33.97 123 ASN A N 1
ATOM 959 C CA . ASN A 1 123 ? 19.321 -2.339 -4.483 1.00 30.87 123 ASN A CA 1
ATOM 960 C C . ASN A 1 123 ? 19.598 -2.401 -2.973 1.00 30.09 123 ASN A C 1
ATOM 961 O O . ASN A 1 123 ? 20.747 -2.364 -2.582 1.00 31.11 123 ASN A O 1
ATOM 966 N N . ILE A 1 124 ? 18.560 -2.572 -2.152 1.00 29.19 124 ILE A N 1
ATOM 967 C CA . ILE A 1 124 ? 18.648 -2.441 -0.679 1.00 26.92 124 ILE A CA 1
ATOM 968 C C . ILE A 1 124 ? 19.445 -3.561 0.020 1.00 28.06 124 ILE A C 1
ATOM 969 O O . ILE A 1 124 ? 20.377 -3.282 0.797 1.00 28.63 124 ILE A O 1
ATOM 974 N N . ILE A 1 125 ? 19.083 -4.815 -0.250 1.00 28.17 125 ILE A N 1
ATOM 975 C CA . ILE A 1 125 ? 19.789 -5.969 0.329 1.00 28.04 125 ILE A CA 1
ATOM 976 C C . ILE A 1 125 ? 21.299 -5.961 0.011 1.00 28.43 125 ILE A C 1
ATOM 977 O O . ILE A 1 125 ? 22.103 -6.094 0.948 1.00 30.41 125 ILE A O 1
ATOM 982 N N . PRO A 1 126 ? 21.695 -5.770 -1.283 1.00 28.22 126 PRO A N 1
ATOM 983 C CA . PRO A 1 126 ? 23.139 -5.675 -1.566 1.00 29.29 126 PRO A CA 1
ATOM 984 C C . PRO A 1 126 ? 23.859 -4.589 -0.778 1.00 29.65 126 PRO A C 1
ATOM 985 O O . PRO A 1 126 ? 25.022 -4.795 -0.424 1.00 29.69 126 PRO A O 1
ATOM 989 N N . ARG A 1 127 ? 23.186 -3.468 -0.483 1.00 29.54 127 ARG A N 1
ATOM 990 C CA . ARG A 1 127 ? 23.789 -2.429 0.361 1.00 29.16 127 ARG A CA 1
ATOM 991 C C . ARG A 1 127 ? 24.072 -2.941 1.758 1.00 29.49 127 ARG A C 1
ATOM 992 O O . ARG A 1 127 ? 25.128 -2.672 2.300 1.00 29.08 127 ARG A O 1
ATOM 1000 N N . PHE A 1 128 ? 23.127 -3.664 2.357 1.00 30.52 128 PHE A N 1
ATOM 1001 C CA . PHE A 1 128 ? 23.372 -4.228 3.685 1.00 31.11 128 PHE A CA 1
ATOM 1002 C C . PHE A 1 128 ? 24.449 -5.321 3.662 1.00 32.46 128 PHE A C 1
ATOM 1003 O O . PHE A 1 128 ? 25.286 -5.379 4.569 1.00 30.79 128 PHE A O 1
ATOM 1011 N N . VAL A 1 129 ? 24.427 -6.166 2.625 1.00 35.20 129 VAL A N 1
ATOM 1012 C CA . VAL A 1 129 ? 25.469 -7.196 2.410 1.00 36.51 129 VAL A CA 1
ATOM 1013 C C . VAL A 1 129 ? 26.852 -6.524 2.347 1.00 36.91 129 VAL A C 1
ATOM 1014 O O . VAL A 1 129 ? 27.789 -6.928 3.054 1.00 35.94 129 VAL A O 1
ATOM 1018 N N . GLN A 1 130 ? 26.946 -5.489 1.517 1.00 36.32 130 GLN A N 1
ATOM 1019 C CA . GLN A 1 130 ? 28.177 -4.751 1.334 1.00 39.11 130 GLN A CA 1
ATOM 1020 C C . GLN A 1 130 ? 28.641 -4.080 2.632 1.00 37.54 130 GLN A C 1
ATOM 1021 O O . GLN A 1 130 ? 29.828 -4.163 2.961 1.00 38.59 130 GLN A O 1
ATOM 1027 N N . VAL A 1 131 ? 27.717 -3.447 3.362 1.00 34.27 131 VAL A N 1
ATOM 1028 C CA . VAL A 1 131 ? 28.042 -2.776 4.636 1.00 32.69 131 VAL A CA 1
ATOM 1029 C C . VAL A 1 131 ? 28.498 -3.770 5.709 1.00 32.43 131 VAL A C 1
ATOM 1030 O O . VAL A 1 131 ? 29.437 -3.460 6.464 1.00 32.46 131 VAL A O 1
ATOM 1034 N N . SER A 1 132 ? 27.857 -4.952 5.755 1.00 30.65 132 SER A N 1
ATOM 1035 C CA A SER A 1 132 ? 28.272 -6.045 6.650 0.50 30.55 132 SER A CA 1
ATOM 1036 C CA B SER A 1 132 ? 28.282 -6.016 6.662 0.50 29.90 132 SER A CA 1
ATOM 1037 C C . SER A 1 132 ? 29.716 -6.447 6.384 1.00 30.33 132 SER A C 1
ATOM 1038 O O . SER A 1 132 ? 30.521 -6.534 7.308 1.00 31.16 132 SER A O 1
ATOM 1043 N N . GLU A 1 133 ? 30.022 -6.695 5.111 1.00 31.36 133 GLU A N 1
ATOM 1044 C CA . GLU A 1 133 ? 31.357 -7.087 4.656 1.00 34.23 133 GLU A CA 1
ATOM 1045 C C . GLU A 1 133 ? 32.391 -6.007 4.985 1.00 32.31 133 GLU A C 1
ATOM 1046 O O . GLU A 1 133 ? 33.452 -6.297 5.535 1.00 31.82 133 GLU A O 1
ATOM 1052 N N . ASP A 1 134 ? 32.047 -4.763 4.673 1.00 32.92 134 ASP A N 1
ATOM 1053 C CA . ASP A 1 134 ? 32.901 -3.613 4.971 1.00 33.70 134 ASP A CA 1
ATOM 1054 C C . ASP A 1 134 ? 33.133 -3.441 6.472 1.00 35.26 134 ASP A C 1
ATOM 1055 O O . ASP A 1 134 ? 34.282 -3.237 6.881 1.00 35.52 134 ASP A O 1
ATOM 1060 N N . SER A 1 135 ? 32.066 -3.590 7.275 1.00 33.51 135 SER A N 1
ATOM 1061 C CA . SER A 1 135 ? 32.137 -3.555 8.746 1.00 33.85 135 SER A CA 1
ATOM 1062 C C . SER A 1 135 ? 33.054 -4.638 9.298 1.00 36.36 135 SER A C 1
ATOM 1063 O O . SER A 1 135 ? 33.829 -4.374 10.208 1.00 35.53 135 SER A O 1
ATOM 1066 N N . GLY A 1 136 ? 32.975 -5.845 8.735 1.00 35.44 136 GLY A N 1
ATOM 1067 C CA . GLY A 1 136 ? 33.921 -6.898 9.046 1.00 35.72 136 GLY A CA 1
ATOM 1068 C C . GLY A 1 136 ? 35.357 -6.427 8.869 1.00 37.97 136 GLY A C 1
ATOM 1069 O O . GLY A 1 136 ? 36.159 -6.554 9.793 1.00 40.07 136 GLY A O 1
ATOM 1070 N N . ARG A 1 137 ? 35.670 -5.871 7.696 1.00 38.43 137 ARG A N 1
ATOM 1071 C CA A ARG A 1 137 ? 37.011 -5.345 7.396 0.60 39.30 137 ARG A CA 1
ATOM 1072 C CA B ARG A 1 137 ? 37.014 -5.378 7.410 0.40 38.33 137 ARG A CA 1
ATOM 1073 C C . ARG A 1 137 ? 37.397 -4.263 8.393 1.00 38.24 137 ARG A C 1
ATOM 1074 O O . ARG A 1 137 ? 38.437 -4.348 9.047 1.00 36.53 137 ARG A O 1
ATOM 1089 N N . LEU A 1 138 ? 36.533 -3.249 8.481 1.00 37.69 138 LEU A N 1
ATOM 1090 C CA . LEU A 1 138 ? 36.702 -2.028 9.260 1.00 39.12 138 LEU A CA 1
ATOM 1091 C C . LEU A 1 138 ? 36.968 -2.283 10.737 1.00 39.96 138 LEU A C 1
ATOM 1092 O O . LEU A 1 138 ? 37.837 -1.639 11.330 1.00 41.22 138 LEU A O 1
ATOM 1097 N N . PHE A 1 139 ? 36.204 -3.206 11.321 1.00 36.68 139 PHE A N 1
ATOM 1098 C CA . PHE A 1 139 ? 36.311 -3.546 12.733 1.00 35.50 139 PHE A CA 1
ATOM 1099 C C . PHE A 1 139 ? 37.593 -4.295 13.062 1.00 35.64 139 PHE A C 1
ATOM 1100 O O . PHE A 1 139 ? 38.107 -4.163 14.172 1.00 36.37 139 PHE A O 1
ATOM 1108 N N . LYS A 1 140 ? 38.069 -5.118 12.125 1.00 33.56 140 LYS A N 1
ATOM 1109 C CA . LYS A 1 140 ? 39.327 -5.832 12.293 1.00 34.48 140 LYS A CA 1
ATOM 1110 C C . LYS A 1 140 ? 40.467 -4.808 12.382 1.00 33.89 140 LYS A C 1
ATOM 1111 O O . LYS A 1 140 ? 41.279 -4.863 13.291 1.00 32.92 140 LYS A O 1
ATOM 1117 N N . LYS A 1 141 ? 40.471 -3.853 11.454 1.00 33.92 141 LYS A N 1
ATOM 1118 C CA . LYS A 1 141 ? 41.436 -2.759 11.413 1.00 32.82 141 LYS A CA 1
ATOM 1119 C C . LYS A 1 141 ? 41.344 -1.809 12.590 1.00 32.76 141 LYS A C 1
ATOM 1120 O O . LYS A 1 141 ? 42.381 -1.369 13.096 1.00 35.22 141 LYS A O 1
ATOM 1126 N N . SER A 1 142 ? 40.120 -1.495 13.024 1.00 30.42 142 SER A N 1
ATOM 1127 C CA . SER A 1 142 ? 39.897 -0.601 14.160 1.00 29.89 142 SER A CA 1
ATOM 1128 C C . SER A 1 142 ? 40.411 -1.201 15.468 1.00 29.88 142 SER A C 1
ATOM 1129 O O . SER A 1 142 ? 41.028 -0.504 16.289 1.00 28.69 142 SER A O 1
ATOM 1132 N N . LYS A 1 143 ? 40.163 -2.504 15.630 1.00 30.81 143 LYS A N 1
ATOM 1133 C CA . LYS A 1 143 ? 40.678 -3.311 16.733 1.00 31.19 143 LYS A CA 1
ATOM 1134 C C . LYS A 1 143 ? 42.201 -3.356 16.762 1.00 31.50 143 LYS A C 1
ATOM 1135 O O . LYS A 1 143 ? 42.784 -3.379 17.840 1.00 33.28 143 LYS A O 1
ATOM 1141 N N . GLU A 1 144 ? 42.831 -3.386 15.587 1.00 32.75 144 GLU A N 1
ATOM 1142 C CA . GLU A 1 144 ? 44.304 -3.334 15.470 1.00 32.95 144 GLU A CA 1
ATOM 1143 C C . GLU A 1 144 ? 44.849 -1.997 15.949 1.00 31.36 144 GLU A C 1
ATOM 1144 O O . GLU A 1 144 ? 45.790 -1.956 16.748 1.00 31.63 144 GLU A O 1
ATOM 1150 N N . VAL A 1 145 ? 44.236 -0.908 15.476 1.00 29.60 145 VAL A N 1
ATOM 1151 C CA . VAL A 1 145 ? 44.523 0.428 16.009 1.00 30.06 145 VAL A CA 1
ATOM 1152 C C . VAL A 1 145 ? 44.374 0.445 17.549 1.00 32.60 145 VAL A C 1
ATOM 1153 O O . VAL A 1 145 ? 45.290 0.899 18.264 1.00 34.69 145 VAL A O 1
ATOM 1157 N N . GLY A 1 146 ? 43.249 -0.087 18.042 1.00 32.23 146 GLY A N 1
ATOM 1158 C CA . GLY A 1 146 ? 42.976 -0.193 19.476 1.00 30.34 146 GLY A CA 1
ATOM 1159 C C . GLY A 1 146 ? 44.074 -0.924 20.226 1.00 29.53 146 GLY A C 1
ATOM 1160 O O . GLY A 1 146 ? 44.572 -0.436 21.235 1.00 28.27 146 GLY A O 1
ATOM 1161 N N . GLN A 1 147 ? 44.475 -2.079 19.705 1.00 30.70 147 GLN A N 1
ATOM 1162 C CA . GLN A 1 147 ? 45.518 -2.893 20.328 1.00 31.59 147 GLN A CA 1
ATOM 1163 C C . GLN A 1 147 ? 46.883 -2.193 20.301 1.00 31.71 147 GLN A C 1
ATOM 1164 O O . GLN A 1 147 ? 47.635 -2.281 21.267 1.00 30.51 147 GLN A O 1
ATOM 1170 N N . GLN A 1 148 ? 47.179 -1.471 19.219 1.00 31.73 148 GLN A N 1
ATOM 1171 C CA . GLN A 1 148 ? 48.407 -0.657 19.144 1.00 31.88 148 GLN A CA 1
ATOM 1172 C C . GLN A 1 148 ? 48.422 0.363 20.285 1.00 31.06 148 GLN A C 1
ATOM 1173 O O . GLN A 1 148 ? 49.416 0.506 20.982 1.00 31.21 148 GLN A O 1
ATOM 1179 N N . LEU A 1 149 ? 47.294 1.051 20.461 1.00 31.02 149 LEU A N 1
ATOM 1180 C CA . LEU A 1 149 ? 47.118 2.038 21.509 1.00 28.62 149 LEU A CA 1
ATOM 1181 C C . LEU A 1 149 ? 47.319 1.442 22.903 1.00 28.79 149 LEU A C 1
ATOM 1182 O O . LEU A 1 149 ? 48.069 1.980 23.724 1.00 26.54 149 LEU A O 1
ATOM 1187 N N . GLN A 1 150 ? 46.669 0.307 23.147 1.00 28.27 150 GLN A N 1
ATOM 1188 C CA . GLN A 1 150 ? 46.737 -0.351 24.445 1.00 27.84 150 GLN A CA 1
ATOM 1189 C C . GLN A 1 150 ? 48.129 -0.940 24.704 1.00 27.58 150 GLN A C 1
ATOM 1190 O O . GLN A 1 150 ? 48.620 -0.899 25.838 1.00 26.22 150 GLN A O 1
ATOM 1196 N N . ASP A 1 151 ? 48.755 -1.465 23.649 1.00 28.46 151 ASP A N 1
ATOM 1197 C CA . ASP A 1 151 ? 50.103 -2.025 23.736 1.00 29.68 151 ASP A CA 1
ATOM 1198 C C . ASP A 1 151 ? 51.158 -0.972 24.084 1.00 30.49 151 ASP A C 1
ATOM 1199 O O . ASP A 1 151 ? 51.997 -1.217 24.968 1.00 30.02 151 ASP A O 1
ATOM 1204 N N . ASP A 1 152 ? 51.110 0.185 23.417 1.00 30.58 152 ASP A N 1
ATOM 1205 C CA A ASP A 1 152 ? 52.005 1.290 23.721 0.60 32.26 152 ASP A CA 1
ATOM 1206 C CA B ASP A 1 152 ? 52.050 1.254 23.769 0.40 31.04 152 ASP A CA 1
ATOM 1207 C C . ASP A 1 152 ? 51.774 1.771 25.167 1.00 30.65 152 ASP A C 1
ATOM 1208 O O . ASP A 1 152 ? 52.724 1.984 25.915 1.00 30.67 152 ASP A O 1
ATOM 1217 N N . LEU A 1 153 ? 50.499 1.934 25.552 1.00 29.37 153 LEU A N 1
ATOM 1218 C CA . LEU A 1 153 ? 50.195 2.381 26.939 1.00 28.61 153 LEU A CA 1
ATOM 1219 C C . LEU A 1 153 ? 50.726 1.426 28.013 1.00 28.80 153 LEU A C 1
ATOM 1220 O O . LEU A 1 153 ? 51.361 1.862 28.995 1.00 28.68 153 LEU A O 1
ATOM 1225 N N . MET A 1 154 ? 50.481 0.133 27.815 1.00 26.47 154 MET A N 1
ATOM 1226 C CA . MET A 1 154 ? 51.026 -0.882 28.706 1.00 27.28 154 MET A CA 1
ATOM 1227 C C . MET A 1 154 ? 52.561 -0.862 28.773 1.00 28.11 154 MET A C 1
ATOM 1228 O O . MET A 1 154 ? 53.139 -0.981 29.879 1.00 28.91 154 MET A O 1
ATOM 1233 N N . LYS A 1 155 ? 53.190 -0.677 27.605 1.00 28.78 155 LYS A N 1
ATOM 1234 C CA A LYS A 1 155 ? 54.649 -0.534 27.471 0.60 30.51 155 LYS A CA 1
ATOM 1235 C CA B LYS A 1 155 ? 54.644 -0.544 27.502 0.40 30.03 155 LYS A CA 1
ATOM 1236 C C . LYS A 1 155 ? 55.158 0.583 28.391 1.00 29.53 155 LYS A C 1
ATOM 1237 O O . LYS A 1 155 ? 56.138 0.400 29.130 1.00 28.81 155 LYS A O 1
ATOM 1248 N N . VAL A 1 156 ? 54.474 1.734 28.343 1.00 28.07 156 VAL A N 1
ATOM 1249 C CA . VAL A 1 156 ? 54.843 2.909 29.137 1.00 28.41 156 VAL A CA 1
ATOM 1250 C C . VAL A 1 156 ? 54.698 2.638 30.647 1.00 28.48 156 VAL A C 1
ATOM 1251 O O . VAL A 1 156 ? 55.612 2.941 31.436 1.00 28.55 156 VAL A O 1
ATOM 1255 N N . LEU A 1 157 ? 53.571 2.047 31.046 1.00 27.09 157 LEU A N 1
ATOM 1256 C CA . LEU A 1 157 ? 53.364 1.694 32.458 1.00 27.40 157 LEU A CA 1
ATOM 1257 C C . LEU A 1 157 ? 54.429 0.717 32.960 1.00 28.20 157 LEU A C 1
ATOM 1258 O O . LEU A 1 157 ? 54.953 0.857 34.080 1.00 28.85 157 LEU A O 1
ATOM 1263 N N . ASN A 1 158 ? 54.760 -0.250 32.113 1.00 27.88 158 ASN A N 1
ATOM 1264 C CA . ASN A 1 158 ? 55.756 -1.249 32.457 1.00 28.83 158 ASN A CA 1
ATOM 1265 C C . ASN A 1 158 ? 57.185 -0.709 32.513 1.00 29.49 158 ASN A C 1
ATOM 1266 O O . ASN A 1 158 ? 58.001 -1.309 33.181 1.00 29.68 158 ASN A O 1
ATOM 1271 N N . GLU A 1 159 ? 57.462 0.429 31.857 1.00 31.07 159 GLU A N 1
ATOM 1272 C CA A GLU A 1 159 ? 58.789 1.068 31.895 0.60 32.11 159 GLU A CA 1
ATOM 1273 C CA B GLU A 1 159 ? 58.790 1.053 31.912 0.40 31.24 159 GLU A CA 1
ATOM 1274 C C . GLU A 1 159 ? 59.054 1.724 33.259 1.00 32.03 159 GLU A C 1
ATOM 1275 O O . GLU A 1 159 ? 60.207 1.803 33.717 1.00 30.36 159 GLU A O 1
ATOM 1286 N N . LEU A 1 160 ? 57.989 2.173 33.918 1.00 31.20 160 LEU A N 1
ATOM 1287 C CA . LEU A 1 160 ? 58.136 2.880 35.191 1.00 32.96 160 LEU A CA 1
ATOM 1288 C C . LEU A 1 160 ? 58.731 2.064 36.362 1.00 35.70 160 LEU A C 1
ATOM 1289 O O . LEU A 1 160 ? 59.345 2.644 37.268 1.00 35.07 160 LEU A O 1
ATOM 1294 N N . TYR A 1 161 ? 58.551 0.736 36.333 1.00 36.99 161 TYR A N 1
ATOM 1295 C CA . TYR A 1 161 ? 58.997 -0.153 37.417 1.00 36.70 161 TYR A CA 1
ATOM 1296 C C . TYR A 1 161 ? 60.503 -0.039 37.636 1.00 36.15 161 TYR A C 1
ATOM 1297 O O . TYR A 1 161 ? 60.940 0.262 38.744 1.00 36.39 161 TYR A O 1
ATOM 1306 N N . SER A 1 162 ? 61.286 -0.257 36.577 1.00 35.71 162 SER A N 1
ATOM 1307 C CA . SER A 1 162 ? 62.750 -0.173 36.676 1.00 36.06 162 SER A CA 1
ATOM 1308 C C . SER A 1 162 ? 63.232 1.237 37.017 1.00 37.57 162 SER A C 1
ATOM 1309 O O . SER A 1 162 ? 64.226 1.403 37.733 1.00 40.23 162 SER A O 1
ATOM 1312 N N . VAL A 1 163 ? 62.522 2.245 36.517 1.00 35.78 163 VAL A N 1
ATOM 1313 C CA . VAL A 1 163 ? 62.900 3.635 36.756 1.00 34.78 163 VAL A CA 1
ATOM 1314 C C . VAL A 1 163 ? 62.789 3.917 38.252 1.00 37.21 163 VAL A C 1
ATOM 1315 O O . VAL A 1 163 ? 63.699 4.510 38.837 1.00 37.15 163 VAL A O 1
ATOM 1319 N N . MET A 1 164 ? 61.704 3.441 38.868 1.00 36.07 164 MET A N 1
ATOM 1320 C CA . MET A 1 164 ? 61.492 3.586 40.311 1.00 37.77 164 MET A CA 1
ATOM 1321 C C . MET A 1 164 ? 62.478 2.759 41.151 1.00 37.78 164 MET A C 1
ATOM 1322 O O . MET A 1 164 ? 63.014 3.242 42.154 1.00 37.42 164 MET A O 1
ATOM 1327 N N . LYS A 1 165 ? 62.668 1.507 40.740 1.00 38.36 165 LYS A N 1
ATOM 1328 C CA A LYS A 1 165 ? 63.594 0.586 41.369 0.70 40.96 165 LYS A CA 1
ATOM 1329 C CA B LYS A 1 165 ? 63.613 0.586 41.372 0.30 39.65 165 LYS A CA 1
ATOM 1330 C C . LYS A 1 165 ? 65.024 1.194 41.421 1.00 40.80 165 LYS A C 1
ATOM 1331 O O . LYS A 1 165 ? 65.650 1.211 42.481 1.00 41.97 165 LYS A O 1
ATOM 1342 N N . THR A 1 166 ? 65.510 1.727 40.290 1.00 38.65 166 THR A N 1
ATOM 1343 C CA . THR A 1 166 ? 66.793 2.439 40.242 1.00 37.68 166 THR A CA 1
ATOM 1344 C C . THR A 1 166 ? 66.831 3.612 41.225 1.00 40.36 166 THR A C 1
ATOM 1345 O O . THR A 1 166 ? 67.846 3.809 41.902 1.00 39.66 166 THR A O 1
ATOM 1349 N N . TYR A 1 167 ? 65.739 4.381 41.306 1.00 37.48 167 TYR A N 1
ATOM 1350 C CA . TYR A 1 167 ? 65.688 5.496 42.237 1.00 38.23 167 TYR A CA 1
ATOM 1351 C C . TYR A 1 167 ? 65.729 5.007 43.671 1.00 40.34 167 TYR A C 1
ATOM 1352 O O . TYR A 1 167 ? 66.354 5.652 44.524 1.00 42.28 167 TYR A O 1
ATOM 1361 N N . HIS A 1 168 ? 65.099 3.859 43.924 1.00 41.12 168 HIS A N 1
ATOM 1362 C CA . HIS A 1 168 ? 65.068 3.258 45.265 1.00 42.73 168 HIS A CA 1
ATOM 1363 C C . HIS A 1 168 ? 66.426 2.702 45.724 1.00 44.03 168 HIS A C 1
ATOM 1364 O O . HIS A 1 168 ? 66.805 2.869 46.884 1.00 43.05 168 HIS A O 1
ATOM 1371 N N . MET A 1 169 ? 67.129 2.032 44.813 1.00 46.13 169 MET A N 1
ATOM 1372 C CA . MET A 1 169 ? 68.452 1.484 45.070 1.00 51.08 169 MET A CA 1
ATOM 1373 C C . MET A 1 169 ? 69.450 2.626 45.362 1.00 53.43 169 MET A C 1
ATOM 1374 O O . MET A 1 169 ? 70.045 2.673 46.449 1.00 52.66 169 MET A O 1
ATOM 1379 N N . TYR A 1 170 ? 69.580 3.570 44.426 1.00 50.24 170 TYR A N 1
ATOM 1380 C CA . TYR A 1 170 ? 70.509 4.686 44.599 1.00 50.92 170 TYR A CA 1
ATOM 1381 C C . TYR A 1 170 ? 70.198 5.580 45.790 1.00 50.11 170 TYR A C 1
ATOM 1382 O O . TYR A 1 170 ? 71.116 6.104 46.412 1.00 52.12 170 TYR A O 1
ATOM 1391 N N . ASN A 1 171 ? 68.924 5.739 46.121 1.00 50.05 171 ASN A N 1
ATOM 1392 C CA . ASN A 1 171 ? 68.550 6.508 47.304 1.00 50.85 171 ASN A CA 1
ATOM 1393 C C . ASN A 1 171 ? 68.985 5.823 48.605 1.00 53.39 171 ASN A C 1
ATOM 1394 O O . ASN A 1 171 ? 69.382 6.503 49.564 1.00 53.24 171 ASN A O 1
ATOM 1399 N N . ALA A 1 172 ? 68.905 4.487 48.614 1.00 52.35 172 ALA A N 1
ATOM 1400 C CA . ALA A 1 172 ? 69.295 3.654 49.753 1.00 51.52 172 ALA A CA 1
ATOM 1401 C C . ALA A 1 172 ? 70.802 3.717 49.979 1.00 51.72 172 ALA A C 1
ATOM 1402 O O . ALA A 1 172 ? 71.254 3.879 51.120 1.00 54.11 172 ALA A O 1
ATOM 1404 N N . ASP A 1 173 ? 71.558 3.592 48.884 1.00 51.27 173 ASP A N 1
ATOM 1405 C CA . ASP A 1 173 ? 73.016 3.768 48.873 1.00 51.08 173 ASP A CA 1
ATOM 1406 C C . ASP A 1 173 ? 73.428 5.142 49.396 1.00 50.58 173 ASP A C 1
ATOM 1407 O O . ASP A 1 173 ? 74.415 5.252 50.108 1.00 52.89 173 ASP A O 1
ATOM 1412 N N . SER A 1 174 ? 72.654 6.170 49.056 1.00 50.22 174 SER A N 1
ATOM 1413 C CA . SER A 1 174 ? 72.895 7.529 49.526 1.00 49.28 174 SER A CA 1
ATOM 1414 C C . SER A 1 174 ? 72.647 7.678 51.025 1.00 53.80 174 SER A C 1
ATOM 1415 O O . SER A 1 174 ? 73.391 8.405 51.701 1.00 53.38 174 SER A O 1
ATOM 1418 N N . ILE A 1 175 ? 71.610 7.000 51.530 1.00 53.85 175 ILE A N 1
ATOM 1419 C CA . ILE A 1 175 ? 71.262 7.016 52.962 1.00 56.33 175 ILE A CA 1
ATOM 1420 C C . ILE A 1 175 ? 72.330 6.293 53.827 1.00 56.79 175 ILE A C 1
ATOM 1421 O O . ILE A 1 175 ? 72.772 6.834 54.848 1.00 53.13 175 ILE A O 1
ATOM 1426 N N . SER A 1 176 ? 72.746 5.099 53.398 1.00 54.67 176 SER A N 1
ATOM 1427 C CA . SER A 1 176 ? 73.720 4.296 54.138 1.00 61.48 176 SER A CA 1
ATOM 1428 C C . SER A 1 176 ? 75.183 4.774 54.002 1.00 67.63 176 SER A C 1
ATOM 1429 O O . SER A 1 176 ? 76.001 4.523 54.899 1.00 73.70 176 SER A O 1
ATOM 1432 N N . ALA A 1 177 ? 75.513 5.444 52.894 1.00 65.34 177 ALA A N 1
ATOM 1433 C CA . ALA A 1 177 ? 76.801 6.128 52.774 1.00 63.42 177 ALA A CA 1
ATOM 1434 C C . ALA A 1 177 ? 76.841 7.321 53.728 1.00 66.00 177 ALA A C 1
ATOM 1435 O O . ALA A 1 177 ? 77.892 7.620 54.290 1.00 69.63 177 ALA A O 1
ATOM 1437 N N . GLN A 1 178 ? 75.692 7.972 53.920 1.00 67.59 178 GLN A N 1
ATOM 1438 C CA . GLN A 1 178 ? 75.522 9.040 54.917 1.00 72.90 178 GLN A CA 1
ATOM 1439 C C . GLN A 1 178 ? 75.683 8.537 56.355 1.00 77.21 178 GLN A C 1
ATOM 1440 O O . GLN A 1 178 ? 76.230 9.251 57.200 1.00 81.35 178 GLN A O 1
ATOM 1446 N N . SER A 1 179 ? 75.189 7.326 56.626 1.00 78.72 179 SER A N 1
ATOM 1447 C CA . SER A 1 179 ? 75.381 6.675 57.924 1.00 80.24 179 SER A CA 1
ATOM 1448 C C . SER A 1 179 ? 76.860 6.464 58.244 1.00 77.25 179 SER A C 1
ATOM 1449 O O . SER A 1 179 ? 77.344 6.946 59.269 1.00 77.29 179 SER A O 1
ATOM 1452 N N . LYS A 1 180 ? 77.564 5.771 57.347 1.00 73.54 180 LYS A N 1
ATOM 1453 C CA . LYS A 1 180 ? 78.986 5.468 57.507 1.00 72.61 180 LYS A CA 1
ATOM 1454 C C . LYS A 1 180 ? 79.873 6.720 57.560 1.00 77.38 180 LYS A C 1
ATOM 1455 O O . LYS A 1 180 ? 80.880 6.733 58.276 1.00 77.82 180 LYS A O 1
ATOM 1461 N N . LEU A 1 181 ? 79.494 7.762 56.815 1.00 79.04 181 LEU A N 1
ATOM 1462 C CA . LEU A 1 181 ? 80.161 9.064 56.902 1.00 81.74 181 LEU A CA 1
ATOM 1463 C C . LEU A 1 181 ? 79.954 9.738 58.258 1.00 87.81 181 LEU A C 1
ATOM 1464 O O . LEU A 1 181 ? 80.920 10.231 58.847 1.00 94.50 181 LEU A O 1
ATOM 1469 N N . LYS A 1 182 ? 78.712 9.760 58.745 1.00 89.27 182 LYS A N 1
ATOM 1470 C CA . LYS A 1 182 ? 78.392 10.512 59.964 1.00 89.84 182 LYS A CA 1
ATOM 1471 C C . LYS A 1 182 ? 78.957 9.926 61.249 1.00 88.98 182 LYS A C 1
ATOM 1472 O O . LYS A 1 182 ? 79.299 10.670 62.166 1.00 92.04 182 LYS A O 1
ATOM 1478 N N . GLU A 1 183 ? 79.070 8.600 61.297 1.00 87.05 183 GLU A N 1
ATOM 1479 C CA . GLU A 1 183 ? 79.727 7.921 62.409 1.00 91.87 183 GLU A CA 1
ATOM 1480 C C . GLU A 1 183 ? 81.245 8.160 62.372 1.00 95.31 183 GLU A C 1
ATOM 1481 O O . GLU A 1 183 ? 81.859 8.408 63.411 1.00 100.95 183 GLU A O 1
ATOM 1487 N N . ALA A 1 184 ? 81.826 8.112 61.170 1.00 90.99 184 ALA A N 1
ATOM 1488 C CA . ALA A 1 184 ? 83.235 8.434 60.943 1.00 85.66 184 ALA A CA 1
ATOM 1489 C C . ALA A 1 184 ? 83.550 9.907 61.234 1.00 85.23 184 ALA A C 1
ATOM 1490 O O . ALA A 1 184 ? 84.709 10.275 61.386 1.00 86.06 184 ALA A O 1
ATOM 1492 N N . GLU A 1 185 ? 82.515 10.739 61.302 1.00 88.79 185 GLU A N 1
ATOM 1493 C CA . GLU A 1 185 ? 82.643 12.113 61.789 1.00 96.36 185 GLU A CA 1
ATOM 1494 C C . GLU A 1 185 ? 82.577 12.164 63.317 1.00 102.90 185 GLU A C 1
ATOM 1495 O O . GLU A 1 185 ? 83.236 13.003 63.934 1.00 107.30 185 GLU A O 1
ATOM 1501 N N . LYS A 1 186 ? 81.781 11.272 63.914 1.00 106.57 186 LYS A N 1
ATOM 1502 C CA . LYS A 1 186 ? 81.690 11.136 65.376 1.00 111.17 186 LYS A CA 1
ATOM 1503 C C . LYS A 1 186 ? 82.936 10.473 65.974 1.00 113.65 186 LYS A C 1
ATOM 1504 O O . LYS A 1 186 ? 83.309 10.756 67.117 1.00 115.39 186 LYS A O 1
ATOM 1510 N N . GLN A 1 187 ? 83.567 9.594 65.195 1.00 111.42 187 GLN A N 1
ATOM 1511 C CA . GLN A 1 187 ? 84.835 8.966 65.569 1.00 108.81 187 GLN A CA 1
ATOM 1512 C C . GLN A 1 187 ? 86.046 9.858 65.292 1.00 112.81 187 GLN A C 1
ATOM 1513 O O . GLN A 1 187 ? 87.146 9.576 65.779 1.00 115.40 187 GLN A O 1
ATOM 1519 N N . GLU A 1 188 ? 85.839 10.920 64.509 1.00 113.57 188 GLU A N 1
ATOM 1520 C CA . GLU A 1 188 ? 86.872 11.928 64.242 1.00 116.05 188 GLU A CA 1
ATOM 1521 C C . GLU A 1 188 ? 87.134 12.761 65.497 1.00 119.47 188 GLU A C 1
ATOM 1522 O O . GLU A 1 188 ? 88.287 12.938 65.896 1.00 120.74 188 GLU A O 1
ATOM 1528 N N . GLU A 1 189 ? 86.054 13.251 66.109 1.00 119.85 189 GLU A N 1
ATOM 1529 C CA . GLU A 1 189 ? 86.107 13.997 67.374 1.00 120.25 189 GLU A CA 1
ATOM 1530 C C . GLU A 1 189 ? 86.292 13.089 68.606 1.00 120.71 189 GLU A C 1
ATOM 1531 O O . GLU A 1 189 ? 86.312 13.568 69.748 1.00 122.44 189 GLU A O 1
ATOM 1537 N N . LYS A 1 190 ? 86.422 11.784 68.356 1.00 114.81 190 LYS A N 1
ATOM 1538 C CA . LYS A 1 190 ? 86.820 10.812 69.369 1.00 112.57 190 LYS A CA 1
ATOM 1539 C C . LYS A 1 190 ? 88.341 10.870 69.575 1.00 114.77 190 LYS A C 1
ATOM 1540 O O . LYS A 1 190 ? 88.797 11.262 70.651 1.00 124.23 190 LYS A O 1
ATOM 1546 N N . GLN A 1 191 ? 89.112 10.506 68.541 1.00 111.18 191 GLN A N 1
ATOM 1547 C CA . GLN A 1 191 ? 90.588 10.566 68.570 1.00 104.36 191 GLN A CA 1
ATOM 1548 C C . GLN A 1 191 ? 91.143 11.987 68.668 1.00 103.49 191 GLN A C 1
ATOM 1549 O O . GLN A 1 191 ? 92.291 12.178 69.064 1.00 107.76 191 GLN A O 1
ATOM 1555 N N . ILE A 1 192 ? 90.327 12.969 68.292 1.00 106.07 192 ILE A N 1
ATOM 1556 C CA . ILE A 1 192 ? 90.614 14.379 68.548 1.00 108.29 192 ILE A CA 1
ATOM 1557 C C . ILE A 1 192 ? 89.762 14.814 69.739 1.00 104.14 192 ILE A C 1
ATOM 1558 O O . ILE A 1 192 ? 90.274 15.034 70.835 1.00 102.66 192 ILE A O 1
ATOM 1563 N N . ARG A 1 222 ? 98.696 11.196 66.180 1.00 115.58 222 ARG A N 1
ATOM 1564 C CA . ARG A 1 222 ? 99.044 11.425 64.780 1.00 122.48 222 ARG A CA 1
ATOM 1565 C C . ARG A 1 222 ? 98.874 10.160 63.937 1.00 126.13 222 ARG A C 1
ATOM 1566 O O . ARG A 1 222 ? 98.303 10.224 62.848 1.00 129.67 222 ARG A O 1
ATOM 1574 N N . SER A 1 223 ? 99.375 9.029 64.443 1.00 128.10 223 SER A N 1
ATOM 1575 C CA . SER A 1 223 ? 99.263 7.718 63.778 1.00 129.31 223 SER A CA 1
ATOM 1576 C C . SER A 1 223 ? 97.809 7.310 63.489 1.00 130.83 223 SER A C 1
ATOM 1577 O O . SER A 1 223 ? 97.445 7.088 62.328 1.00 134.43 223 SER A O 1
ATOM 1580 N N . SER A 1 224 ? 96.988 7.235 64.538 1.00 124.79 224 SER A N 1
ATOM 1581 C CA . SER A 1 224 ? 95.575 6.871 64.403 1.00 122.04 224 SER A CA 1
ATOM 1582 C C . SER A 1 224 ? 94.706 8.019 63.869 1.00 122.13 224 SER A C 1
ATOM 1583 O O . SER A 1 224 ? 93.759 7.769 63.121 1.00 121.19 224 SER A O 1
ATOM 1586 N N . VAL A 1 225 ? 95.039 9.258 64.253 1.00 122.19 225 VAL A N 1
ATOM 1587 C CA . VAL A 1 225 ? 94.325 10.484 63.820 1.00 120.84 225 VAL A CA 1
ATOM 1588 C C . VAL A 1 225 ? 94.361 10.649 62.292 1.00 118.85 225 VAL A C 1
ATOM 1589 O O . VAL A 1 225 ? 93.373 11.077 61.683 1.00 117.33 225 VAL A O 1
ATOM 1593 N N . LYS A 1 226 ? 95.502 10.303 61.694 1.00 118.04 226 LYS A N 1
ATOM 1594 C CA . LYS A 1 226 ? 95.673 10.275 60.241 1.00 115.91 226 LYS A CA 1
ATOM 1595 C C . LYS A 1 226 ? 94.812 9.171 59.622 1.00 113.89 226 LYS A C 1
ATOM 1596 O O . LYS A 1 226 ? 94.125 9.414 58.630 1.00 113.17 226 LYS A O 1
ATOM 1602 N N . LYS A 1 227 ? 94.846 7.981 60.233 1.00 109.28 227 LYS A N 1
ATOM 1603 C CA . LYS A 1 227 ? 94.162 6.775 59.736 1.00 105.04 227 LYS A CA 1
ATOM 1604 C C . LYS A 1 227 ? 92.632 6.901 59.641 1.00 105.04 227 LYS A C 1
ATOM 1605 O O . LYS A 1 227 ? 92.026 6.369 58.701 1.00 107.90 227 LYS A O 1
ATOM 1611 N N . ILE A 1 228 ? 92.020 7.592 60.606 1.00 98.13 228 ILE A N 1
ATOM 1612 C CA . ILE A 1 228 ? 90.567 7.848 60.580 1.00 96.73 228 ILE A CA 1
ATOM 1613 C C . ILE A 1 228 ? 90.187 9.104 59.787 1.00 93.76 228 ILE A C 1
ATOM 1614 O O . ILE A 1 228 ? 89.024 9.269 59.413 1.00 93.46 228 ILE A O 1
ATOM 1619 N N . GLU A 1 229 ? 91.157 9.985 59.542 1.00 94.90 229 GLU A N 1
ATOM 1620 C CA . GLU A 1 229 ? 90.952 11.103 58.621 1.00 98.03 229 GLU A CA 1
ATOM 1621 C C . GLU A 1 229 ? 90.776 10.621 57.180 1.00 97.91 229 GLU A C 1
ATOM 1622 O O . GLU A 1 229 ? 89.827 11.035 56.508 1.00 94.12 229 GLU A O 1
ATOM 1628 N N . LYS A 1 230 ? 91.673 9.732 56.733 1.00 97.69 230 LYS A N 1
ATOM 1629 C CA . LYS A 1 230 ? 91.619 9.130 55.388 1.00 94.88 230 LYS A CA 1
ATOM 1630 C C . LYS A 1 230 ? 90.375 8.271 55.219 1.00 92.47 230 LYS A C 1
ATOM 1631 O O . LYS A 1 230 ? 89.875 8.125 54.102 1.00 93.41 230 LYS A O 1
ATOM 1637 N N . MET A 1 231 ? 89.901 7.705 56.333 1.00 91.86 231 MET A N 1
ATOM 1638 C CA . MET A 1 231 ? 88.633 6.970 56.405 1.00 92.39 231 MET A CA 1
ATOM 1639 C C . MET A 1 231 ? 87.431 7.884 56.110 1.00 89.75 231 MET A C 1
ATOM 1640 O O . MET A 1 231 ? 86.745 7.677 55.103 1.00 87.38 231 MET A O 1
ATOM 1645 N N . LYS A 1 232 ? 87.210 8.897 56.960 1.00 81.67 232 LYS A N 1
ATOM 1646 C CA . LYS A 1 232 ? 86.107 9.862 56.792 1.00 80.68 232 LYS A CA 1
ATOM 1647 C C . LYS A 1 232 ? 86.180 10.638 55.468 1.00 81.25 232 LYS A C 1
ATOM 1648 O O . LYS A 1 232 ? 85.180 11.176 54.996 1.00 85.79 232 LYS A O 1
ATOM 1654 N N . GLU A 1 233 ? 87.378 10.692 54.897 1.00 80.89 233 GLU A N 1
ATOM 1655 C CA . GLU A 1 233 ? 87.611 11.243 53.579 1.00 81.01 233 GLU A CA 1
ATOM 1656 C C . GLU A 1 233 ? 86.994 10.319 52.519 1.00 78.17 233 GLU A C 1
ATOM 1657 O O . GLU A 1 233 ? 86.236 10.780 51.662 1.00 75.56 233 GLU A O 1
ATOM 1663 N N . LYS A 1 234 ? 87.302 9.023 52.604 1.00 74.60 234 LYS A N 1
ATOM 1664 C CA . LYS A 1 234 ? 86.777 8.017 51.682 1.00 75.00 234 LYS A CA 1
ATOM 1665 C C . LYS A 1 234 ? 85.250 7.922 51.744 1.00 76.12 234 LYS A C 1
ATOM 1666 O O . LYS A 1 234 ? 84.602 7.620 50.736 1.00 79.22 234 LYS A O 1
ATOM 1672 N N . ARG A 1 235 ? 84.694 8.180 52.928 1.00 73.13 235 ARG A N 1
ATOM 1673 C CA . ARG A 1 235 ? 83.250 8.199 53.134 1.00 71.32 235 ARG A CA 1
ATOM 1674 C C . ARG A 1 235 ? 82.655 9.426 52.455 1.00 69.19 235 ARG A C 1
ATOM 1675 O O . ARG A 1 235 ? 81.657 9.318 51.743 1.00 69.39 235 ARG A O 1
ATOM 1683 N N . GLN A 1 236 ? 83.282 10.582 52.674 1.00 67.75 236 GLN A N 1
ATOM 1684 C CA . GLN A 1 236 ? 82.859 11.848 52.073 1.00 69.77 236 GLN A CA 1
ATOM 1685 C C . GLN A 1 236 ? 82.783 11.761 50.548 1.00 68.67 236 GLN A C 1
ATOM 1686 O O . GLN A 1 236 ? 81.813 12.238 49.950 1.00 68.21 236 GLN A O 1
ATOM 1692 N N . ALA A 1 237 ? 83.801 11.146 49.941 1.00 62.16 237 ALA A N 1
ATOM 1693 C CA . ALA A 1 237 ? 83.824 10.883 48.501 1.00 61.01 237 ALA A CA 1
ATOM 1694 C C . ALA A 1 237 ? 82.656 9.982 48.078 1.00 57.93 237 ALA A C 1
ATOM 1695 O O . ALA A 1 237 ? 81.959 10.284 47.109 1.00 56.89 237 ALA A O 1
ATOM 1697 N N . LYS A 1 238 ? 82.435 8.908 48.833 1.00 55.30 238 LYS A N 1
ATOM 1698 C CA . LYS A 1 238 ? 81.445 7.905 48.491 1.00 58.25 238 LYS A CA 1
ATOM 1699 C C . LYS A 1 238 ? 80.011 8.427 48.659 1.00 59.91 238 LYS A C 1
ATOM 1700 O O . LYS A 1 238 ? 79.195 8.248 47.753 1.00 60.44 238 LYS A O 1
ATOM 1706 N N . TYR A 1 239 ? 79.725 9.081 49.791 1.00 56.39 239 TYR A N 1
ATOM 1707 C CA . TYR A 1 239 ? 78.471 9.801 49.992 1.00 55.20 239 TYR A CA 1
ATOM 1708 C C . TYR A 1 239 ? 78.176 10.782 48.852 1.00 58.76 239 TYR A C 1
ATOM 1709 O O . TYR A 1 239 ? 77.116 10.686 48.228 1.00 59.25 239 TYR A O 1
ATOM 1718 N N . THR A 1 240 ? 79.111 11.707 48.595 1.00 60.12 240 THR A N 1
ATOM 1719 C CA . THR A 1 240 ? 79.006 12.716 47.516 1.00 58.12 240 THR A CA 1
ATOM 1720 C C . THR A 1 240 ? 78.646 12.078 46.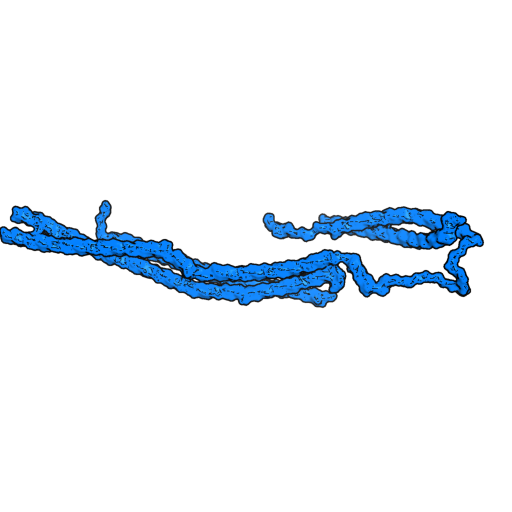165 1.00 59.79 240 THR A C 1
ATOM 1721 O O . THR A 1 240 ? 77.697 12.515 45.505 1.00 59.94 240 THR A O 1
ATOM 1725 N N . GLU A 1 241 ? 79.388 11.029 45.801 1.00 55.23 241 GLU A N 1
ATOM 1726 C CA . GLU A 1 241 ? 79.105 10.206 44.631 1.00 56.64 241 GLU A CA 1
ATOM 1727 C C . GLU A 1 241 ? 77.669 9.622 44.675 1.00 55.77 241 GLU A C 1
ATOM 1728 O O . GLU A 1 241 ? 76.926 9.666 43.677 1.00 54.00 241 GLU A O 1
ATOM 1734 N N . ASN A 1 242 ? 77.294 9.096 45.834 1.00 50.65 242 ASN A N 1
ATOM 1735 C CA . ASN A 1 242 ? 76.035 8.406 45.977 1.00 51.75 242 ASN A CA 1
ATOM 1736 C C . ASN A 1 242 ? 74.843 9.342 46.043 1.00 52.80 242 ASN A C 1
ATOM 1737 O O . ASN A 1 242 ? 73.772 9.010 45.533 1.00 54.53 242 ASN A O 1
ATOM 1742 N N . LYS A 1 243 ? 75.039 10.512 46.645 1.00 50.92 243 LYS A N 1
ATOM 1743 C CA . LYS A 1 243 ? 74.000 11.525 46.701 1.00 52.66 243 LYS A CA 1
ATOM 1744 C C . LYS A 1 243 ? 73.684 11.964 45.273 1.00 54.46 243 LYS A C 1
ATOM 1745 O O . LYS A 1 243 ? 72.508 12.130 44.921 1.00 53.18 243 LYS A O 1
ATOM 1751 N N . LEU A 1 244 ? 74.746 12.101 44.465 1.00 52.19 244 LEU A N 1
ATOM 1752 C CA . LEU A 1 244 ? 74.661 12.498 43.065 1.00 50.12 244 LEU A CA 1
ATOM 1753 C C . LEU A 1 244 ? 73.921 11.462 42.214 1.00 48.38 244 LEU A C 1
ATOM 1754 O O . LEU A 1 244 ? 73.010 11.828 41.470 1.00 47.15 244 LEU A O 1
ATOM 1759 N N . LYS A 1 245 ? 74.306 10.185 42.335 1.00 45.30 245 LYS A N 1
ATOM 1760 C CA . LYS A 1 245 ? 73.588 9.073 41.697 1.00 42.76 245 LYS A CA 1
ATOM 1761 C C . LYS A 1 245 ? 72.091 9.101 42.003 1.00 42.12 245 LYS A C 1
ATOM 1762 O O . LYS A 1 245 ? 71.275 8.961 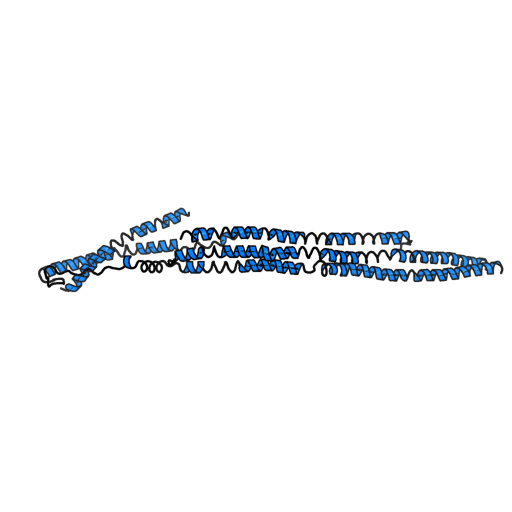41.092 1.00 40.86 245 LYS A O 1
ATOM 1768 N N . ALA A 1 246 ? 71.754 9.299 43.282 1.00 41.59 246 ALA A N 1
ATOM 1769 C CA . ALA A 1 246 ? 70.375 9.354 43.773 1.00 40.73 246 ALA A CA 1
ATOM 1770 C C . ALA A 1 246 ? 69.562 10.518 43.171 1.00 42.59 246 ALA A C 1
ATOM 1771 O O . ALA A 1 246 ? 68.435 10.311 42.696 1.00 41.61 246 ALA A O 1
ATOM 1773 N N . ILE A 1 247 ? 70.141 11.723 43.189 1.00 41.45 247 ILE A N 1
ATOM 1774 C CA . ILE A 1 247 ? 69.548 12.906 42.557 1.00 40.58 247 ILE A CA 1
ATOM 1775 C C . ILE A 1 247 ? 69.208 12.625 41.086 1.00 40.23 247 ILE A C 1
ATOM 1776 O O . ILE A 1 247 ? 68.076 12.858 40.662 1.00 38.20 247 ILE A O 1
ATOM 1781 N N . LYS A 1 248 ? 70.185 12.111 40.331 1.00 38.29 248 LYS A N 1
ATOM 1782 C CA . LYS A 1 248 ? 70.006 11.808 38.905 1.00 39.24 248 LYS A CA 1
ATOM 1783 C C . LYS A 1 248 ? 68.883 10.784 38.653 1.00 38.75 248 LYS A C 1
ATOM 1784 O O . LYS A 1 248 ? 68.091 10.949 37.727 1.00 38.77 248 LYS A O 1
ATOM 1790 N N . ALA A 1 249 ? 68.819 9.752 39.492 1.00 35.98 249 ALA A N 1
ATOM 1791 C CA . ALA A 1 249 ? 67.788 8.716 39.401 1.00 37.48 249 ALA A CA 1
ATOM 1792 C C . ALA A 1 249 ? 66.390 9.276 39.764 1.00 37.71 249 ALA A C 1
ATOM 1793 O O . ALA A 1 249 ? 65.403 8.933 39.116 1.00 39.32 249 ALA A O 1
ATOM 1795 N N . ARG A 1 250 ? 66.335 10.146 40.777 1.00 37.37 250 ARG A N 1
ATOM 1796 C CA A ARG A 1 250 ? 65.115 10.866 41.139 0.50 36.31 250 ARG A CA 1
ATOM 1797 C CA B ARG A 1 250 ? 65.113 10.866 41.139 0.50 36.23 250 ARG A CA 1
ATOM 1798 C C . ARG A 1 250 ? 64.624 11.718 39.965 1.00 35.15 250 ARG A C 1
ATOM 1799 O O . ARG A 1 250 ? 63.418 11.711 39.634 1.00 35.07 250 ARG A O 1
ATOM 1814 N N . ASN A 1 251 ? 65.554 12.442 39.337 1.00 34.06 251 ASN A N 1
ATOM 1815 C CA . ASN A 1 251 ? 65.256 13.270 38.167 1.00 33.27 251 ASN A CA 1
ATOM 1816 C C . ASN A 1 251 ? 64.694 12.427 37.009 1.00 32.59 251 ASN A C 1
ATOM 1817 O O . ASN A 1 251 ? 63.692 12.790 36.403 1.00 28.96 251 ASN A O 1
ATOM 1822 N N . GLU A 1 252 ? 65.348 11.295 36.736 1.00 32.13 252 GLU A N 1
ATOM 1823 C CA . GLU A 1 252 ? 64.881 10.328 35.762 1.00 33.45 252 GLU A CA 1
ATOM 1824 C C . GLU A 1 252 ? 63.454 9.860 36.052 1.00 32.12 252 GLU A C 1
ATOM 1825 O O . GLU A 1 252 ? 62.626 9.755 35.143 1.00 31.23 252 GLU A O 1
ATOM 1831 N N . TYR A 1 253 ? 63.196 9.581 37.325 1.00 32.21 253 TYR A N 1
ATOM 1832 C CA . TYR A 1 253 ? 61.906 9.115 37.801 1.00 32.92 253 TYR A CA 1
ATOM 1833 C C . TYR A 1 253 ? 60.813 10.173 37.579 1.00 32.74 253 TYR A C 1
ATOM 1834 O O . TYR A 1 253 ? 59.756 9.864 37.021 1.00 34.66 253 TYR A O 1
ATOM 1843 N N . LE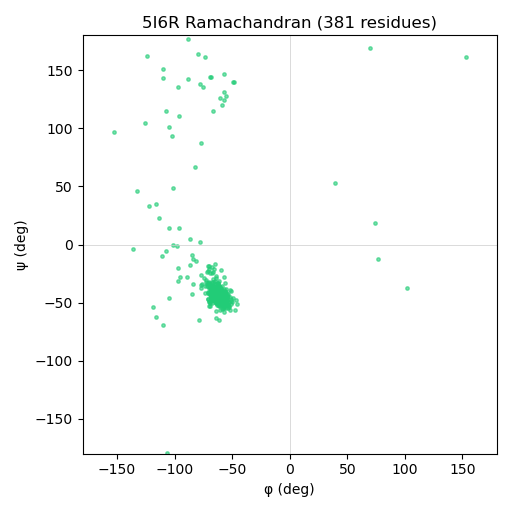U A 1 254 ? 61.090 11.408 37.984 1.00 30.78 254 LEU A N 1
ATOM 1844 C CA . LEU A 1 254 ? 60.188 12.537 37.757 1.00 30.26 254 LEU A CA 1
ATOM 1845 C C . LEU A 1 254 ? 59.911 12.760 36.269 1.00 30.61 254 LEU A C 1
ATOM 1846 O O . LEU A 1 254 ? 58.770 12.998 35.864 1.00 31.02 254 LEU A O 1
ATOM 1851 N N . LEU A 1 255 ? 60.950 12.643 35.446 1.00 31.23 255 LEU A N 1
ATOM 1852 C CA . LEU A 1 255 ? 60.776 12.788 34.004 1.00 30.00 255 LEU A CA 1
ATOM 1853 C C . LEU A 1 255 ? 59.901 11.689 33.447 1.00 28.52 255 LEU A C 1
ATOM 1854 O O . LEU A 1 255 ? 58.989 11.969 32.677 1.00 28.56 255 LEU A O 1
ATOM 1859 N N . ALA A 1 256 ? 60.156 10.452 33.884 1.00 26.93 256 ALA A N 1
ATOM 1860 C CA . ALA A 1 256 ? 59.401 9.306 33.425 1.00 27.48 256 ALA A CA 1
ATOM 1861 C C . ALA A 1 256 ? 57.931 9.371 33.888 1.00 28.63 256 ALA A C 1
ATOM 1862 O O . ALA A 1 256 ? 57.026 9.025 33.129 1.00 31.05 256 ALA A O 1
ATOM 1864 N N . LEU A 1 257 ? 57.705 9.828 35.117 1.00 29.15 257 LEU A N 1
ATOM 1865 C CA . LEU A 1 257 ? 56.378 10.029 35.654 1.00 31.02 257 LEU A CA 1
ATOM 1866 C C . LEU A 1 257 ? 55.551 10.964 34.802 1.00 32.37 257 LEU A C 1
ATOM 1867 O O . LEU A 1 257 ? 54.371 10.706 34.514 1.00 33.17 257 LEU A O 1
ATOM 1872 N N . GLU A 1 258 ? 56.179 12.060 34.413 1.00 31.92 258 GLU A N 1
ATOM 1873 C CA . GLU A 1 258 ? 55.558 13.049 33.554 1.00 33.26 258 GLU A CA 1
ATOM 1874 C C . GLU A 1 258 ? 55.127 12.459 32.191 1.00 31.85 258 GLU A C 1
ATOM 1875 O O . GLU A 1 258 ? 54.031 12.752 31.708 1.00 31.55 258 GLU A O 1
ATOM 1881 N N . ALA A 1 259 ? 55.976 11.612 31.606 1.00 29.38 259 ALA A N 1
ATOM 1882 C CA . ALA A 1 259 ? 55.676 10.974 30.331 1.00 29.52 259 ALA A CA 1
ATOM 1883 C C . ALA A 1 259 ? 54.564 9.934 30.524 1.00 29.77 259 ALA A C 1
ATOM 1884 O O . ALA A 1 259 ? 53.717 9.747 29.654 1.00 28.70 259 ALA A O 1
ATOM 1886 N N . THR A 1 260 ? 54.553 9.306 31.692 1.00 29.32 260 THR A N 1
ATOM 1887 C CA . THR A 1 260 ? 53.586 8.269 31.995 1.00 30.20 260 THR A CA 1
ATOM 1888 C C . THR A 1 260 ? 52.178 8.844 32.147 1.00 29.56 260 THR A C 1
ATOM 1889 O O . THR A 1 260 ? 51.235 8.322 31.545 1.00 28.93 260 THR A O 1
ATOM 1893 N N . ASN A 1 261 ? 52.051 9.911 32.946 1.00 29.76 261 ASN A N 1
ATOM 1894 C CA . ASN A 1 261 ? 50.767 10.597 33.124 1.00 27.28 261 ASN A CA 1
ATOM 1895 C C . ASN A 1 261 ? 50.225 11.200 31.824 1.00 26.23 261 ASN A C 1
ATOM 1896 O O . ASN A 1 261 ? 49.026 11.102 31.556 1.00 25.28 261 ASN A O 1
ATOM 1901 N N . ALA A 1 262 ? 51.115 11.764 31.001 1.00 25.68 262 ALA A N 1
ATOM 1902 C CA . ALA A 1 262 ? 50.750 12.309 29.684 1.00 25.44 262 ALA A CA 1
ATOM 1903 C C . ALA A 1 262 ? 50.189 11.228 28.765 1.00 25.96 262 ALA A C 1
ATOM 1904 O O . ALA A 1 262 ? 49.176 11.459 28.109 1.00 26.97 262 ALA A O 1
ATOM 1906 N N . SER A 1 263 ? 50.825 10.047 28.764 1.00 26.97 263 SER A N 1
ATOM 1907 C CA . SER A 1 263 ? 50.379 8.903 27.963 1.00 25.86 263 SER A CA 1
ATOM 1908 C C . SER A 1 263 ? 49.024 8.368 28.398 1.00 25.54 263 SER A C 1
ATOM 1909 O O . SER A 1 263 ? 48.165 8.126 27.553 1.00 25.13 263 SER A O 1
ATOM 1912 N N . VAL A 1 264 ? 48.844 8.194 29.711 1.00 25.94 264 VAL A N 1
ATOM 1913 C CA . VAL A 1 264 ? 47.581 7.742 30.301 1.00 25.99 264 VAL A CA 1
ATOM 1914 C C . VAL A 1 264 ? 46.441 8.728 29.949 1.00 26.37 264 VAL A C 1
ATOM 1915 O O . VAL A 1 264 ? 45.376 8.303 29.482 1.00 26.98 264 VAL A O 1
ATOM 1919 N N . PHE A 1 265 ? 46.693 10.025 30.163 1.00 26.29 265 PHE A N 1
ATOM 1920 C CA . PHE A 1 265 ? 45.746 11.097 29.871 1.00 26.99 265 PHE A CA 1
ATOM 1921 C C . PHE A 1 265 ? 45.356 11.103 28.389 1.00 28.20 265 PHE A C 1
ATOM 1922 O O . PHE A 1 265 ? 44.163 11.156 28.062 1.00 26.83 265 PHE A O 1
ATOM 1930 N N . LYS A 1 266 ? 46.356 11.047 27.500 1.00 29.02 266 LYS A N 1
ATOM 1931 C CA . LYS A 1 266 ? 46.085 11.105 26.075 1.00 29.75 266 LYS A CA 1
ATOM 1932 C C . LYS A 1 266 ? 45.179 9.951 25.695 1.00 31.71 266 LYS A C 1
ATOM 1933 O O . LYS A 1 266 ? 44.210 10.157 24.946 1.00 32.43 266 LYS A O 1
ATOM 1939 N N . TYR A 1 267 ? 45.483 8.753 26.217 1.00 29.33 267 TYR A N 1
ATOM 1940 C CA . TYR A 1 267 ? 44.702 7.569 25.872 1.00 28.93 267 TYR A CA 1
ATOM 1941 C C . TYR A 1 267 ? 43.248 7.717 26.333 1.00 28.98 267 TYR A C 1
ATOM 1942 O O . TYR A 1 267 ? 42.331 7.562 25.534 1.00 28.73 267 TYR A O 1
ATOM 1951 N N . TYR A 1 268 ? 43.057 8.054 27.605 1.00 28.59 268 TYR A N 1
ATOM 1952 C CA . TYR A 1 268 ? 41.729 8.068 28.193 1.00 28.39 268 TYR A CA 1
ATOM 1953 C C . TYR A 1 268 ? 40.860 9.239 27.744 1.00 28.79 268 TYR A C 1
ATOM 1954 O O . TYR A 1 268 ? 39.675 9.077 27.569 1.00 25.44 268 TYR A O 1
ATOM 1963 N N . ILE A 1 269 ? 41.465 10.403 27.536 1.00 31.24 269 ILE A N 1
ATOM 1964 C CA . ILE A 1 269 ? 40.716 11.624 27.261 1.00 32.06 269 ILE A CA 1
ATOM 1965 C C . ILE A 1 269 ? 40.592 11.893 25.743 1.00 35.03 269 ILE A C 1
ATOM 1966 O O . ILE A 1 269 ? 39.597 12.482 25.296 1.00 35.93 269 ILE A O 1
ATOM 1971 N N . HIS A 1 270 ? 41.551 11.420 24.949 1.00 33.10 270 HIS A N 1
ATOM 1972 C CA . HIS A 1 270 ? 41.492 11.655 23.508 1.00 34.71 270 HIS A CA 1
ATOM 1973 C C . HIS A 1 270 ? 41.408 10.418 22.644 1.00 33.62 270 HIS A C 1
ATOM 1974 O O . HIS A 1 270 ? 40.490 10.300 21.834 1.00 34.81 270 HIS A O 1
ATOM 1981 N N . ASP A 1 271 ? 42.347 9.491 22.828 1.00 32.39 271 ASP A N 1
ATOM 1982 C CA . ASP A 1 271 ? 42.515 8.397 21.884 1.00 30.88 271 ASP A CA 1
ATOM 1983 C C . ASP A 1 271 ? 41.341 7.442 21.809 1.00 28.11 271 ASP A C 1
ATOM 1984 O O . ASP A 1 271 ? 41.002 7.028 20.724 1.00 25.04 271 ASP A O 1
ATOM 1989 N N . LEU A 1 272 ? 40.714 7.118 22.936 1.00 28.96 272 LEU A N 1
ATOM 1990 C CA . LEU A 1 272 ? 39.551 6.208 22.931 1.00 30.61 272 LEU A CA 1
ATOM 1991 C C . LEU A 1 272 ? 38.399 6.776 22.131 1.00 30.12 272 LEU A C 1
ATOM 1992 O O . LEU A 1 272 ? 37.840 6.096 21.252 1.00 30.61 272 LEU A O 1
ATOM 1997 N N . SER A 1 273 ? 38.065 8.037 22.433 1.00 30.74 273 SER A N 1
ATOM 1998 C CA . SER A 1 273 ? 37.024 8.776 21.749 1.00 29.42 273 SER A CA 1
ATOM 1999 C C . SER A 1 273 ? 37.313 8.838 20.233 1.00 30.24 273 SER A C 1
ATOM 2000 O O . SER A 1 273 ? 36.426 8.555 19.406 1.00 32.02 273 SER A O 1
ATOM 2003 N N . ASP A 1 274 ? 38.558 9.162 19.888 1.00 26.87 274 ASP A N 1
ATOM 2004 C CA . ASP A 1 274 ? 38.993 9.301 18.514 1.00 26.46 274 ASP A CA 1
ATOM 2005 C C . ASP A 1 274 ? 38.956 7.976 17.791 1.00 27.44 274 ASP A C 1
ATOM 2006 O O . ASP A 1 274 ? 38.538 7.913 16.627 1.00 29.08 274 ASP A O 1
ATOM 2011 N N . LEU A 1 275 ? 39.372 6.918 18.485 1.00 25.05 275 LEU A N 1
ATOM 2012 C CA . LEU A 1 275 ? 39.333 5.583 17.936 1.00 25.24 275 LEU A CA 1
ATOM 2013 C C . LEU A 1 275 ? 37.886 5.238 17.496 1.00 27.16 275 LEU A C 1
ATOM 2014 O O . LEU A 1 275 ? 37.669 4.776 16.367 1.00 26.96 275 LEU A O 1
ATOM 2019 N N . ILE A 1 276 ? 36.909 5.514 18.360 1.00 25.72 276 ILE A N 1
ATOM 2020 C CA . ILE A 1 276 ? 35.513 5.289 18.004 1.00 26.89 276 ILE A CA 1
ATOM 2021 C C . ILE A 1 276 ? 35.082 6.133 16.807 1.00 27.88 276 ILE A C 1
ATOM 2022 O O . ILE A 1 276 ? 34.585 5.574 15.827 1.00 28.93 276 ILE A O 1
ATOM 2027 N N . ASP A 1 277 ? 35.307 7.449 16.873 1.00 28.35 277 ASP A N 1
ATOM 2028 C CA . ASP A 1 277 ? 34.855 8.379 15.839 1.00 29.58 277 ASP A CA 1
ATOM 2029 C C . ASP A 1 277 ? 35.470 8.099 14.465 1.00 31.58 277 ASP A C 1
ATOM 2030 O O . ASP A 1 277 ? 34.760 8.018 13.460 1.00 33.22 277 ASP A O 1
ATOM 2035 N N . GLN A 1 278 ? 36.791 7.929 14.462 1.00 33.23 278 GLN A N 1
ATOM 2036 C CA A GLN A 1 278 ? 37.606 7.928 13.242 0.60 33.03 278 GLN A CA 1
ATOM 2037 C CA B GLN A 1 278 ? 37.596 7.929 13.239 0.40 33.28 278 GLN A CA 1
ATOM 2038 C C . GLN A 1 278 ? 37.812 6.524 12.678 1.00 32.77 278 GLN A C 1
ATOM 2039 O O . GLN A 1 278 ? 38.069 6.366 11.478 1.00 35.28 278 GLN A O 1
ATOM 2050 N N . CYS A 1 279 ? 37.695 5.505 13.530 1.00 29.92 279 CYS A N 1
ATOM 2051 C CA . CYS A 1 279 ? 37.859 4.129 13.064 1.00 29.92 279 CYS A CA 1
ATOM 2052 C C . CYS A 1 279 ? 36.571 3.336 13.065 1.00 29.03 279 CYS A C 1
ATOM 2053 O O . CYS A 1 279 ? 36.048 3.007 12.003 1.00 30.42 279 CYS A O 1
ATOM 2056 N N . TYR A 1 280 ? 36.056 3.037 14.251 1.00 29.25 280 TYR A N 1
ATOM 2057 C CA . TYR A 1 280 ? 34.893 2.154 14.385 1.00 31.64 280 TYR A CA 1
ATOM 2058 C C . TYR A 1 280 ? 33.631 2.628 13.651 1.00 32.83 280 TYR A C 1
ATOM 2059 O O . TYR A 1 280 ? 32.899 1.805 13.113 1.00 33.75 280 TYR A O 1
ATOM 2068 N N . ASP A 1 281 ? 33.419 3.943 13.626 1.00 32.57 281 ASP A N 1
ATOM 2069 C CA . ASP A 1 281 ? 32.226 4.547 13.066 1.00 35.82 281 ASP A CA 1
ATOM 2070 C C . ASP A 1 281 ? 32.405 5.007 11.634 1.00 39.12 281 ASP A C 1
ATOM 2071 O O . ASP A 1 281 ? 31.587 5.786 11.137 1.00 40.57 281 ASP A O 1
ATOM 2076 N N . LEU A 1 282 ? 33.477 4.559 10.979 1.00 38.75 282 LEU A N 1
ATOM 2077 C CA . LEU A 1 282 ? 33.778 5.002 9.618 1.00 35.98 282 LEU A CA 1
ATOM 2078 C C . LEU A 1 282 ? 32.727 4.505 8.628 1.00 36.01 282 LEU A C 1
ATOM 2079 O O . LEU A 1 282 ? 32.571 3.292 8.421 1.00 42.25 282 LEU A O 1
ATOM 2084 N N . GLY A 1 283 ? 31.993 5.430 8.029 1.00 31.31 283 GLY A N 1
ATOM 2085 C CA . GLY A 1 283 ? 31.030 5.070 6.998 1.00 31.19 283 GLY A CA 1
ATOM 2086 C C . GLY A 1 283 ? 29.707 4.444 7.439 1.00 31.29 283 GLY A C 1
ATOM 2087 O O . GLY A 1 283 ? 28.779 4.358 6.641 1.00 31.39 283 GLY A O 1
ATOM 2088 N N . TYR A 1 284 ? 29.602 4.022 8.699 1.00 29.84 284 TYR A N 1
ATOM 2089 C CA . TYR A 1 284 ? 28.437 3.271 9.170 1.00 30.89 284 TYR A CA 1
ATOM 2090 C C . TYR A 1 284 ? 27.083 4.028 9.070 1.00 31.72 284 TYR A C 1
ATOM 2091 O O . TYR A 1 284 ? 26.194 3.616 8.304 1.00 32.32 284 TYR A O 1
ATOM 2100 N N . HIS A 1 285 ? 26.948 5.117 9.829 1.00 29.56 285 HIS A N 1
ATOM 2101 C CA . HIS A 1 285 ? 25.728 5.947 9.808 1.00 29.17 285 HIS A CA 1
ATOM 2102 C C . HIS A 1 285 ? 25.384 6.464 8.414 1.00 27.97 285 HIS A C 1
ATOM 2103 O O . HIS A 1 285 ? 24.226 6.410 8.022 1.00 29.37 285 HIS A O 1
ATOM 2110 N N . ALA A 1 286 ? 26.399 6.894 7.665 1.00 28.11 286 ALA A N 1
ATOM 2111 C CA . ALA A 1 286 ? 26.241 7.356 6.282 1.00 28.19 286 ALA A CA 1
ATOM 2112 C C . ALA A 1 286 ? 25.674 6.306 5.341 1.00 28.09 286 ALA A C 1
ATOM 2113 O O . ALA A 1 286 ? 24.798 6.625 4.547 1.00 27.53 286 ALA A O 1
ATOM 2115 N N . SER A 1 287 ? 26.194 5.077 5.430 1.00 27.49 287 SER A N 1
ATOM 2116 C CA . SER A 1 287 ? 25.743 3.947 4.631 1.00 27.19 287 SER A CA 1
ATOM 2117 C C . SER A 1 287 ? 24.326 3.527 4.966 1.00 26.81 287 SER A C 1
ATOM 2118 O O . SER A 1 287 ? 23.524 3.262 4.073 1.00 27.37 287 SER A O 1
ATOM 2121 N N . LEU A 1 288 ? 24.041 3.442 6.259 1.00 26.81 288 LEU A N 1
ATOM 2122 C CA . LEU A 1 288 ? 22.718 3.121 6.775 1.00 28.28 288 LEU A CA 1
ATOM 2123 C C . LEU A 1 288 ? 21.670 4.166 6.377 1.00 28.90 288 LEU A C 1
ATOM 2124 O O . LEU A 1 288 ? 20.539 3.808 5.997 1.00 27.70 288 LEU A O 1
ATOM 2129 N N . ASN A 1 289 ? 22.067 5.449 6.453 1.00 27.16 289 ASN A N 1
ATOM 2130 C CA . ASN A 1 289 ? 21.255 6.565 5.985 1.00 27.16 289 ASN A CA 1
ATOM 2131 C C . ASN A 1 289 ? 20.798 6.364 4.538 1.00 27.14 289 ASN A C 1
ATOM 2132 O O . ASN A 1 289 ? 19.607 6.398 4.249 1.00 27.97 289 ASN A O 1
ATOM 2137 N N . ARG A 1 290 ? 21.749 6.115 3.642 1.00 25.28 290 ARG A N 1
ATOM 2138 C CA . ARG A 1 290 ? 21.438 5.911 2.239 1.00 25.02 290 ARG A CA 1
ATOM 2139 C C . ARG A 1 290 ? 20.568 4.676 2.021 1.00 25.87 290 ARG A C 1
ATOM 2140 O O . ARG A 1 290 ? 19.626 4.726 1.230 1.00 25.38 290 ARG A O 1
ATOM 2148 N N . ALA A 1 291 ? 20.899 3.570 2.700 1.00 25.27 291 ALA A N 1
ATOM 2149 C CA . ALA A 1 291 ? 20.128 2.343 2.539 1.00 24.08 291 ALA A CA 1
ATOM 2150 C C . ALA A 1 291 ? 18.685 2.587 2.980 1.00 24.72 291 ALA A C 1
ATOM 2151 O O . ALA A 1 291 ? 17.744 2.265 2.260 1.00 25.12 291 ALA A O 1
ATOM 2153 N N . LEU A 1 292 ? 18.514 3.224 4.128 1.00 26.01 292 LEU A N 1
ATOM 2154 C CA . LEU A 1 292 ? 17.175 3.496 4.606 1.00 25.92 292 LEU A CA 1
ATOM 2155 C C . LEU A 1 292 ? 16.429 4.550 3.794 1.00 26.27 292 LEU A C 1
ATOM 2156 O O . LEU A 1 292 ? 15.212 4.433 3.646 1.00 26.48 292 LEU A O 1
ATOM 2161 N N . ARG A 1 293 ? 17.140 5.545 3.252 1.00 26.51 293 ARG A N 1
ATOM 2162 C CA . ARG A 1 293 ? 16.504 6.533 2.353 1.00 27.41 293 ARG A CA 1
ATOM 2163 C C . ARG A 1 293 ? 16.089 5.938 1.007 1.00 26.41 293 ARG A C 1
ATOM 2164 O O . ARG A 1 293 ? 15.191 6.459 0.352 1.00 26.22 293 ARG A O 1
ATOM 2172 N N . THR A 1 294 ? 16.745 4.852 0.601 1.00 26.31 294 THR A N 1
ATOM 2173 C CA . THR A 1 294 ? 16.346 4.116 -0.599 1.00 25.38 294 THR A CA 1
ATOM 2174 C C . THR A 1 294 ? 14.999 3.459 -0.331 1.00 25.05 294 THR A C 1
ATOM 2175 O O . THR A 1 294 ? 14.102 3.525 -1.167 1.00 26.27 294 THR A O 1
ATOM 2179 N N . PHE A 1 295 ? 14.861 2.868 0.851 1.00 24.68 295 PHE A N 1
ATOM 2180 C CA . PHE A 1 295 ? 13.586 2.354 1.318 1.00 25.05 295 PHE A CA 1
ATOM 2181 C C . PHE A 1 295 ? 12.509 3.452 1.276 1.00 25.73 295 PHE A C 1
ATOM 2182 O O . PHE A 1 295 ? 11.441 3.250 0.676 1.00 24.99 295 PHE A O 1
ATOM 2190 N N . LEU A 1 296 ? 12.809 4.610 1.867 1.00 24.76 296 LEU A N 1
ATOM 2191 C CA . LEU A 1 296 ? 11.825 5.706 1.902 1.00 25.73 296 LEU A CA 1
ATOM 2192 C C . LEU A 1 296 ? 11.416 6.235 0.519 1.00 25.09 296 LEU A C 1
ATOM 2193 O O . LEU A 1 296 ? 10.233 6.531 0.291 1.00 24.68 296 LEU A O 1
ATOM 2198 N N . SER A 1 297 ? 12.395 6.350 -0.380 1.00 25.32 297 SER A N 1
ATOM 2199 C CA . SER A 1 297 ? 12.167 6.756 -1.762 1.00 23.64 297 SER A CA 1
ATOM 2200 C C . SER A 1 297 ? 11.240 5.785 -2.494 1.00 24.20 297 SER A C 1
ATOM 2201 O O . SER A 1 297 ? 10.286 6.222 -3.121 1.00 26.17 297 SER A O 1
ATOM 2204 N N . ALA A 1 298 ? 11.541 4.482 -2.416 1.00 24.10 298 ALA A N 1
ATOM 2205 C CA . ALA A 1 298 ? 10.694 3.415 -2.950 1.00 23.78 298 ALA A CA 1
ATOM 2206 C C . ALA A 1 298 ? 9.237 3.532 -2.478 1.00 26.12 298 ALA A C 1
ATOM 2207 O O . ALA A 1 298 ? 8.323 3.507 -3.314 1.00 25.92 298 ALA A O 1
ATOM 2209 N N . GLU A 1 299 ? 9.034 3.715 -1.160 1.00 27.91 299 GLU A N 1
ATOM 2210 C CA . GLU A 1 299 ? 7.702 3.875 -0.574 1.00 30.53 299 GLU A CA 1
ATOM 2211 C C . GLU A 1 299 ? 6.981 5.141 -1.044 1.00 32.43 299 GLU A C 1
ATOM 2212 O O . GLU A 1 299 ? 5.812 5.066 -1.453 1.00 31.37 299 GLU A O 1
ATOM 2218 N N . LEU A 1 300 ? 7.669 6.286 -0.966 1.00 30.81 300 LEU A N 1
ATOM 2219 C CA . LEU A 1 300 ? 7.142 7.552 -1.452 1.00 32.38 300 LEU A CA 1
ATOM 2220 C C . LEU A 1 300 ? 6.649 7.413 -2.911 1.00 31.31 300 LEU A C 1
ATOM 2221 O O . LEU A 1 300 ? 5.548 7.865 -3.239 1.00 31.12 300 LEU A O 1
ATOM 2226 N N . ASN A 1 301 ? 7.446 6.767 -3.761 1.00 29.21 301 ASN A N 1
ATOM 2227 C CA . ASN A 1 301 ? 7.090 6.607 -5.171 1.00 29.88 301 ASN A CA 1
ATOM 2228 C C . ASN A 1 301 ? 5.883 5.698 -5.396 1.00 29.42 301 ASN A C 1
ATOM 2229 O O . ASN A 1 301 ? 5.032 5.987 -6.233 1.00 27.16 301 ASN A O 1
ATOM 2234 N N . LEU A 1 302 ? 5.813 4.611 -4.638 1.00 29.94 302 LEU A N 1
ATOM 2235 C CA . LEU A 1 302 ? 4.665 3.707 -4.709 1.00 31.74 302 LEU A CA 1
ATOM 2236 C C . LEU A 1 302 ? 3.381 4.444 -4.262 1.00 31.15 302 LEU A C 1
ATOM 2237 O O . LEU A 1 302 ? 2.346 4.342 -4.908 1.00 32.03 302 LEU A O 1
ATOM 2242 N N . GLU A 1 303 ? 3.502 5.237 -3.206 1.00 33.32 303 GLU A N 1
ATOM 2243 C CA A GLU A 1 303 ? 2.387 6.052 -2.753 0.50 33.72 303 GLU A CA 1
ATOM 2244 C CA B GLU A 1 303 ? 2.435 6.121 -2.707 0.50 35.15 303 GLU A CA 1
ATOM 2245 C C . GLU A 1 303 ? 1.967 7.108 -3.782 1.00 34.34 303 GLU A C 1
ATOM 2246 O O . GLU A 1 303 ? 0.786 7.314 -3.961 1.00 34.77 303 GLU A O 1
ATOM 2257 N N . GLN A 1 304 ? 2.916 7.731 -4.483 1.00 32.85 304 GLN A N 1
ATOM 2258 C CA . GLN A 1 304 ? 2.570 8.698 -5.518 1.00 33.57 304 GLN A CA 1
ATOM 2259 C C . GLN A 1 304 ? 1.848 8.031 -6.694 1.00 32.89 304 GLN A C 1
ATOM 2260 O O . GLN A 1 304 ? 0.842 8.548 -7.197 1.00 32.49 304 GLN A O 1
ATOM 2266 N N . SER A 1 305 ? 2.356 6.875 -7.116 1.00 30.21 305 SER A N 1
ATOM 2267 C CA . SER A 1 305 ? 1.721 6.101 -8.165 1.00 29.18 305 SER A CA 1
ATOM 2268 C C . SER A 1 305 ? 0.295 5.672 -7.759 1.00 30.44 305 SER A C 1
ATOM 2269 O O . SER A 1 305 ? -0.643 5.829 -8.545 1.00 29.12 305 SER A O 1
ATOM 2272 N N . LYS A 1 306 ? 0.136 5.173 -6.529 1.00 29.99 306 LYS A N 1
ATOM 2273 C CA . LYS A 1 306 ? -1.175 4.753 -6.045 1.00 32.10 306 LYS A CA 1
ATOM 2274 C C . LYS A 1 306 ? -2.141 5.941 -6.030 1.00 32.13 306 LYS A C 1
ATOM 2275 O O . LYS A 1 306 ? -3.283 5.830 -6.517 1.00 31.49 306 LYS A O 1
ATOM 2281 N N . HIS A 1 307 ? -1.673 7.072 -5.494 1.00 32.67 307 HIS A N 1
ATOM 2282 C CA . HIS A 1 307 ? -2.472 8.301 -5.409 1.00 32.27 307 HIS A CA 1
ATOM 2283 C C . HIS A 1 307 ? -3.021 8.711 -6.775 1.00 31.37 307 HIS A C 1
ATOM 2284 O O . HIS A 1 307 ? -4.212 9.049 -6.885 1.00 30.75 307 HIS A O 1
ATOM 2291 N N . GLU A 1 308 ? -2.147 8.666 -7.785 1.00 30.59 308 GLU A N 1
ATOM 2292 C CA A GLU A 1 308 ? -2.523 8.912 -9.175 0.50 31.55 308 GLU A CA 1
ATOM 2293 C CA B GLU A 1 308 ? -2.514 8.917 -9.169 0.50 32.16 308 GLU A CA 1
ATOM 2294 C C . GLU A 1 308 ? -3.652 7.988 -9.631 1.00 31.98 308 GLU A C 1
ATOM 2295 O O . GLU A 1 308 ? -4.638 8.448 -10.219 1.00 31.34 308 GLU A O 1
ATOM 2306 N N . GLY A 1 309 ? -3.503 6.684 -9.356 1.00 29.85 309 GLY A N 1
ATOM 2307 C CA . GLY A 1 309 ? -4.498 5.684 -9.692 1.00 26.97 309 GLY A CA 1
ATOM 2308 C C . GLY A 1 309 ? -5.830 5.990 -9.058 1.00 26.00 309 GLY A C 1
ATOM 2309 O O . GLY A 1 309 ? -6.821 6.035 -9.757 1.00 28.58 309 GLY A O 1
ATOM 2310 N N . LEU A 1 310 ? -5.842 6.221 -7.747 1.00 25.66 310 LEU A N 1
ATOM 2311 C CA . LEU A 1 310 ? -7.058 6.540 -6.999 1.00 26.14 310 LEU A CA 1
ATOM 2312 C C . LEU A 1 310 ? -7.734 7.848 -7.447 1.00 28.28 310 LEU A C 1
ATOM 2313 O O . LEU A 1 310 ? -8.961 7.950 -7.375 1.00 28.15 310 LEU A O 1
ATOM 2318 N N . ASP A 1 311 ? -6.941 8.833 -7.882 1.00 27.90 311 ASP A N 1
ATOM 2319 C CA A ASP A 1 311 ? -7.475 10.077 -8.436 0.65 28.90 311 ASP A CA 1
ATOM 2320 C CA B ASP A 1 311 ? -7.492 10.075 -8.433 0.35 29.76 311 ASP A CA 1
ATOM 2321 C C . ASP A 1 311 ? -8.247 9.830 -9.752 1.00 29.61 311 ASP A C 1
ATOM 2322 O O . ASP A 1 311 ? -9.288 10.450 -10.009 1.00 29.16 311 ASP A O 1
ATOM 2331 N N . ALA A 1 312 ? -7.733 8.929 -10.587 1.00 27.92 312 ALA A N 1
ATOM 2332 C CA . ALA A 1 312 ? -8.405 8.567 -11.828 1.00 28.14 312 ALA A CA 1
ATOM 2333 C C . ALA A 1 312 ? -9.779 7.883 -11.565 1.00 28.12 312 ALA A C 1
ATOM 2334 O O . ALA A 1 312 ? -10.747 8.116 -12.287 1.00 26.65 312 ALA A O 1
ATOM 2336 N N . ILE A 1 313 ? -9.854 7.080 -10.507 1.00 27.95 313 ILE A N 1
ATOM 2337 C CA . ILE A 1 313 ? -11.104 6.460 -10.076 1.00 27.31 313 ILE A CA 1
ATOM 2338 C C . ILE A 1 313 ? -12.052 7.514 -9.518 1.00 27.30 313 ILE A C 1
ATOM 2339 O O . ILE A 1 313 ? -13.245 7.478 -9.801 1.00 30.41 313 ILE A O 1
ATOM 2344 N N . GLU A 1 314 ? -11.529 8.439 -8.724 1.00 28.22 314 GLU A N 1
ATOM 2345 C CA . GLU A 1 314 ? -12.343 9.530 -8.203 1.00 28.28 314 GLU A CA 1
ATOM 2346 C C . GLU A 1 314 ? -12.946 10.403 -9.299 1.00 26.88 314 GLU A C 1
ATOM 2347 O O . GLU A 1 314 ? -14.119 10.750 -9.222 1.00 28.14 314 GLU A O 1
ATOM 2353 N N . ASN A 1 315 ? -12.160 10.731 -10.320 1.00 26.35 315 ASN A N 1
ATOM 2354 C CA . ASN A 1 315 ? -12.676 11.392 -11.531 1.00 26.06 315 ASN A CA 1
ATOM 2355 C C . ASN A 1 315 ? -13.841 10.646 -12.215 1.00 24.55 315 ASN A C 1
ATOM 2356 O O . ASN A 1 315 ? -14.881 11.256 -12.527 1.00 23.95 315 ASN A O 1
ATOM 2361 N N . ALA A 1 316 ? -13.669 9.332 -12.413 1.00 24.33 316 ALA A N 1
ATOM 2362 C CA . ALA A 1 316 ? -14.705 8.440 -12.953 1.00 21.74 316 ALA A CA 1
ATOM 2363 C C . ALA A 1 316 ? -15.974 8.437 -12.131 1.00 22.48 316 ALA A C 1
ATOM 2364 O O . ALA A 1 316 ? -17.085 8.405 -12.671 1.00 23.76 316 ALA A O 1
ATOM 2366 N N . VAL A 1 317 ? -15.811 8.433 -10.814 1.00 23.52 317 VAL A N 1
ATOM 2367 C CA . VAL A 1 317 ? -16.924 8.380 -9.890 1.00 24.02 317 VAL A CA 1
ATOM 2368 C C . VAL A 1 317 ? -17.718 9.692 -9.991 1.00 26.45 317 VAL A C 1
ATOM 2369 O O . VAL A 1 317 ? -18.959 9.671 -10.045 1.00 24.84 317 VAL A O 1
ATOM 2373 N N . GLU A 1 318 ? -16.997 10.815 -10.081 1.00 26.57 318 GLU A N 1
ATOM 2374 C CA . GLU A 1 318 ? -17.625 12.102 -10.284 1.00 28.51 318 GLU A CA 1
ATOM 2375 C C . GLU A 1 318 ? -18.304 12.241 -11.634 1.00 28.18 318 GLU A C 1
ATOM 2376 O O . GLU A 1 318 ? -19.227 13.043 -11.766 1.00 27.73 318 GLU A O 1
ATOM 2382 N N . ASN A 1 319 ? -17.863 11.454 -12.617 1.00 26.50 319 ASN A N 1
ATOM 2383 C CA . ASN A 1 319 ? -18.497 11.440 -13.926 1.00 27.30 319 ASN A CA 1
ATOM 2384 C C . ASN A 1 319 ? -19.690 10.457 -14.042 1.00 26.45 319 ASN A C 1
ATOM 2385 O O . ASN A 1 319 ? -20.231 10.281 -15.127 1.00 25.00 319 ASN A O 1
ATOM 2390 N N . LEU A 1 320 ? -20.071 9.813 -12.934 1.00 26.05 320 LEU A N 1
ATOM 2391 C CA . LEU A 1 320 ? -21.304 9.000 -12.888 1.00 27.10 320 LEU A CA 1
ATOM 2392 C C . LEU A 1 320 ? -22.468 9.906 -13.232 1.00 28.24 320 LEU A C 1
ATOM 2393 O O . LEU A 1 320 ? -22.670 10.898 -12.571 1.00 27.48 320 LEU A O 1
ATOM 2398 N N . ASP A 1 321 ? -23.194 9.571 -14.297 1.00 31.20 321 ASP A N 1
ATOM 2399 C CA . ASP A 1 321 ? -24.199 10.466 -14.882 1.00 31.79 321 ASP A CA 1
ATOM 2400 C C . ASP A 1 321 ? -25.303 9.684 -15.597 1.00 28.59 321 ASP A C 1
ATOM 2401 O O . ASP A 1 321 ? -25.143 9.274 -16.764 1.00 29.49 321 ASP A O 1
ATOM 2406 N N . ALA A 1 322 ? -26.409 9.472 -14.898 1.00 28.10 322 ALA A N 1
ATOM 2407 C CA . ALA A 1 322 ? -27.549 8.688 -15.445 1.00 28.82 322 ALA A CA 1
ATOM 2408 C C . ALA A 1 322 ? -28.078 9.218 -16.780 1.00 30.59 322 ALA A C 1
ATOM 2409 O O . ALA A 1 322 ? -28.204 8.446 -17.732 1.00 30.45 322 ALA A O 1
ATOM 2411 N N . THR A 1 323 ? -28.300 10.530 -16.882 1.00 32.31 323 THR A N 1
ATOM 2412 C CA . THR A 1 323 ? -28.864 11.087 -18.121 1.00 37.10 323 THR A CA 1
ATOM 2413 C C . THR A 1 323 ? -27.919 11.016 -19.310 1.00 34.93 323 THR A C 1
ATOM 2414 O O . THR A 1 323 ? -28.369 10.689 -20.415 1.00 37.01 323 THR A O 1
ATOM 2418 N N . SER A 1 324 ? -26.629 11.296 -19.086 1.00 34.77 324 SER A N 1
ATOM 2419 C CA A SER A 1 324 ? -25.614 11.132 -20.132 0.60 32.25 324 SER A CA 1
ATOM 2420 C CA B SER A 1 324 ? -25.596 11.126 -20.124 0.40 33.55 324 SER A CA 1
ATOM 2421 C C . SER A 1 324 ? -25.532 9.673 -20.586 1.00 32.77 324 SER A C 1
ATOM 2422 O O . SER A 1 324 ? -25.419 9.394 -21.787 1.00 34.19 324 SER A O 1
ATOM 2427 N N . ASP A 1 325 ? -25.594 8.739 -19.634 1.00 30.49 325 ASP A N 1
ATOM 2428 C CA . ASP A 1 325 ? -25.586 7.310 -19.997 1.00 30.67 325 ASP A CA 1
ATOM 2429 C C . ASP A 1 325 ? -26.812 6.963 -20.837 1.00 30.80 325 ASP A C 1
ATOM 2430 O O . ASP A 1 325 ? -26.732 6.119 -21.729 1.00 28.99 325 ASP A O 1
ATOM 2435 N N . LYS A 1 326 ? -27.939 7.613 -20.534 1.00 32.02 326 LYS A N 1
ATOM 2436 C CA . LYS A 1 326 ? -29.180 7.383 -21.274 1.00 32.99 326 LYS A CA 1
ATOM 2437 C C . LYS A 1 326 ? -29.078 7.916 -22.716 1.00 35.61 326 LYS A C 1
ATOM 2438 O O . LYS A 1 326 ? -29.490 7.210 -23.654 1.00 32.69 326 LYS A O 1
ATOM 2444 N N . GLN A 1 327 ? -28.521 9.133 -22.866 1.00 38.27 327 GLN A N 1
ATOM 2445 C CA A GLN A 1 327 ? -28.218 9.720 -24.176 0.50 41.12 327 GLN A CA 1
ATOM 2446 C CA B GLN A 1 327 ? -28.240 9.709 -24.188 0.50 41.61 327 GLN A CA 1
ATOM 2447 C C . GLN A 1 327 ? -27.363 8.769 -25.001 1.00 41.89 327 GLN A C 1
ATOM 2448 O O . GLN A 1 327 ? -27.660 8.519 -26.166 1.00 47.14 327 GLN A O 1
ATOM 2459 N N . ARG A 1 328 ? -26.297 8.252 -24.376 1.00 40.14 328 ARG A N 1
ATOM 2460 C CA A ARG A 1 328 ? -25.379 7.314 -25.016 0.50 41.20 328 ARG A CA 1
ATOM 2461 C CA B ARG A 1 328 ? -25.390 7.317 -25.029 0.50 41.28 328 ARG A CA 1
ATOM 2462 C C . ARG A 1 328 ? -26.099 6.040 -25.472 1.00 40.38 328 ARG A C 1
ATOM 2463 O O . ARG A 1 328 ? -25.888 5.564 -26.591 1.00 40.85 328 ARG A O 1
ATOM 2478 N N . LEU A 1 329 ? -26.944 5.500 -24.602 1.00 38.32 329 LEU A N 1
ATOM 2479 C CA . LEU A 1 329 ? -27.735 4.310 -24.906 1.00 41.33 329 LEU A CA 1
ATOM 2480 C C . LEU A 1 329 ? -28.682 4.516 -26.086 1.00 45.12 329 LEU A C 1
ATOM 2481 O O . LEU A 1 329 ? -28.722 3.681 -27.007 1.00 44.50 329 LEU A O 1
ATOM 2486 N N . MET A 1 330 ? -29.440 5.619 -26.039 1.00 46.15 330 MET A N 1
ATOM 2487 C CA . MET A 1 330 ? -30.447 5.922 -27.056 1.00 48.90 330 MET A CA 1
ATOM 2488 C C . MET A 1 330 ? -29.824 6.179 -28.425 1.00 49.01 330 MET A C 1
ATOM 2489 O O . MET A 1 330 ? -30.398 5.779 -29.446 1.00 50.15 330 MET A O 1
ATOM 2494 N N . GLU A 1 331 ? -28.630 6.779 -28.415 1.00 47.09 331 GLU A N 1
ATOM 2495 C CA A GLU A 1 331 ? -27.841 7.002 -29.624 0.60 47.63 331 GLU A CA 1
ATOM 2496 C CA B GLU A 1 331 ? -27.853 7.001 -29.634 0.40 48.28 331 GLU A CA 1
ATOM 2497 C C . GLU A 1 331 ? -27.212 5.722 -30.179 1.00 48.25 331 GLU A C 1
ATOM 2498 O O . GLU A 1 331 ? -27.201 5.509 -31.390 1.00 52.53 331 GLU A O 1
ATOM 2509 N N . MET A 1 332 ? -26.695 4.871 -29.297 1.00 46.94 332 MET A N 1
ATOM 2510 C CA . MET A 1 332 ? -26.192 3.547 -29.689 1.00 49.76 332 MET A CA 1
ATOM 2511 C C . MET A 1 332 ? -27.261 2.760 -30.428 1.00 47.69 332 MET A C 1
ATOM 2512 O O . MET A 1 332 ? -27.018 2.263 -31.529 1.00 49.56 332 MET A O 1
ATOM 2517 N N . TYR A 1 333 ? -28.439 2.673 -29.810 1.00 44.56 333 TYR A N 1
ATOM 2518 C CA . TYR A 1 333 ? -29.583 1.923 -30.327 1.00 47.14 333 TYR A CA 1
ATOM 2519 C C . TYR A 1 333 ? -30.614 2.858 -30.977 1.00 45.67 333 TYR A C 1
ATOM 2520 O O . TYR A 1 333 ? -31.825 2.771 -30.701 1.00 40.29 333 TYR A O 1
ATOM 2529 N N . ASN A 1 334 ? -30.122 3.741 -31.848 1.00 44.76 334 ASN A N 1
ATOM 2530 C CA . ASN A 1 334 ? -30.948 4.758 -32.501 1.00 45.31 334 ASN A CA 1
ATOM 2531 C C . ASN A 1 334 ? -32.277 4.200 -33.053 1.00 44.31 334 ASN A C 1
ATOM 2532 O O . ASN A 1 334 ? -33.353 4.729 -32.754 1.00 40.86 334 ASN A O 1
ATOM 2537 N N . ASN A 1 335 ? -32.171 3.115 -33.822 1.00 44.17 335 ASN A N 1
ATOM 2538 C CA . ASN A 1 335 ? -33.304 2.490 -34.499 1.00 42.64 335 ASN A CA 1
ATOM 2539 C C . ASN A 1 335 ? -34.330 1.836 -33.578 1.00 40.76 335 ASN A C 1
ATOM 2540 O O . ASN A 1 335 ? -35.499 1.677 -33.950 1.00 42.84 335 ASN A O 1
ATOM 2545 N N . VAL A 1 336 ? -33.889 1.459 -32.385 1.00 38.10 336 VAL A N 1
ATOM 2546 C CA . VAL A 1 336 ? -34.795 0.988 -31.337 1.00 37.82 336 VAL A CA 1
ATOM 2547 C C . VAL A 1 336 ? -35.732 2.128 -30.827 1.00 35.66 336 VAL A C 1
ATOM 2548 O O . VAL A 1 336 ? -36.928 1.904 -30.610 1.00 32.33 336 VAL A O 1
ATOM 2552 N N . PHE A 1 337 ? -35.198 3.347 -30.723 1.00 33.67 337 PHE A N 1
ATOM 2553 C CA . PHE A 1 337 ? -35.893 4.458 -30.054 1.00 34.76 337 PHE A CA 1
ATOM 2554 C C . PHE A 1 337 ? -36.438 5.545 -30.949 1.00 34.07 337 PHE A C 1
ATOM 2555 O O . PHE A 1 337 ? -37.133 6.450 -30.473 1.00 37.15 337 PHE A O 1
ATOM 2563 N N . CYS A 1 338 ? -36.134 5.439 -32.242 1.00 35.39 338 CYS A N 1
ATOM 2564 C CA A CYS A 1 338 ? -36.533 6.414 -33.240 0.70 34.86 338 CYS A CA 1
ATOM 2565 C CA B CYS A 1 338 ? -36.545 6.460 -33.188 0.30 33.47 338 CYS A CA 1
ATOM 2566 C C . CYS A 1 338 ? -38.059 6.426 -33.415 1.00 33.49 338 CYS A C 1
ATOM 2567 O O . CYS A 1 338 ? -38.654 5.346 -33.599 1.00 31.18 338 CYS A O 1
ATOM 2572 N N . PRO A 1 339 ? -38.697 7.626 -33.352 1.00 31.54 339 PRO A N 1
ATOM 2573 C CA . PRO A 1 339 ? -40.146 7.686 -33.528 1.00 32.93 339 PRO A CA 1
ATOM 2574 C C . PRO A 1 339 ? -40.608 7.373 -34.959 1.00 34.09 339 PRO A C 1
ATOM 2575 O O . PRO A 1 339 ? -39.920 7.733 -35.917 1.00 36.66 339 PRO A O 1
ATOM 2579 N N . PRO A 1 340 ? -41.768 6.704 -35.107 1.00 34.45 340 PRO A N 1
ATOM 2580 C CA . PRO A 1 340 ? -42.317 6.423 -36.444 1.00 33.87 340 PRO A CA 1
ATOM 2581 C C . PRO A 1 340 ? -42.914 7.659 -37.109 1.00 34.86 340 PRO A C 1
ATOM 2582 O O . PRO A 1 340 ? -43.204 8.659 -36.427 1.00 35.62 340 PRO A O 1
ATOM 2586 N N . MET A 1 341 ? -43.075 7.593 -38.430 1.00 38.62 341 MET A N 1
ATOM 2587 C CA A MET A 1 341 ? -43.774 8.635 -39.182 0.40 39.33 341 MET A CA 1
ATOM 2588 C CA B MET A 1 341 ? -43.776 8.642 -39.178 0.60 39.90 341 MET A CA 1
ATOM 2589 C C . MET A 1 341 ? -45.210 8.753 -38.677 1.00 38.29 341 MET A C 1
ATOM 2590 O O . MET A 1 341 ? -45.871 7.739 -38.425 1.00 35.34 341 MET A O 1
ATOM 2599 N N . LYS A 1 342 ? -45.657 9.993 -38.518 1.00 35.87 342 LYS A N 1
ATOM 2600 C CA . LYS A 1 342 ? -47.034 10.355 -38.167 1.00 39.10 342 LYS A CA 1
ATOM 2601 C C . LYS A 1 342 ? -48.077 9.637 -39.042 1.00 37.09 342 LYS A C 1
ATOM 2602 O O . LYS A 1 342 ? -47.880 9.476 -40.247 1.00 35.00 342 LYS A O 1
ATOM 2608 N N . PHE A 1 343 ? -49.177 9.190 -38.447 1.00 37.00 343 PHE A N 1
ATOM 2609 C CA . PHE A 1 343 ? -50.277 8.677 -39.262 1.00 36.56 343 PHE A CA 1
ATOM 2610 C C . PHE A 1 343 ? -51.018 9.842 -39.911 1.00 36.22 343 PHE A C 1
ATOM 2611 O O . PHE A 1 343 ? -51.279 10.869 -39.277 1.00 37.26 343 PHE A O 1
ATOM 2619 N N . GLU A 1 344 ? -51.323 9.675 -41.189 1.00 38.73 344 GLU A N 1
ATOM 2620 C CA . GLU A 1 344 ? -51.985 10.696 -41.979 1.00 38.12 344 GLU A CA 1
ATOM 2621 C C . GLU A 1 344 ? -53.388 10.228 -42.267 1.00 37.49 344 GLU A C 1
ATOM 2622 O O . GLU A 1 344 ? -53.635 9.018 -42.321 1.00 36.75 344 GLU A O 1
ATOM 2628 N N . PHE A 1 345 ? -54.301 11.191 -42.428 1.00 38.31 345 PHE A N 1
ATOM 2629 C CA . PHE A 1 345 ? -55.638 10.935 -42.952 1.00 38.99 345 PHE A CA 1
ATOM 2630 C C . PHE A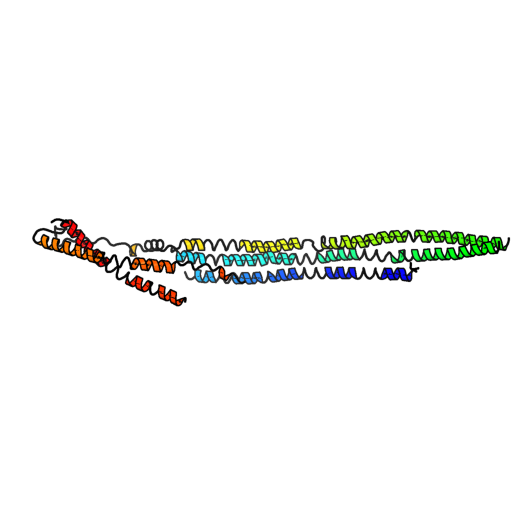 1 345 ? -55.534 10.278 -44.325 1.00 38.82 345 PHE A C 1
ATOM 2631 O O . PHE A 1 345 ? -54.867 10.814 -45.216 1.00 40.05 345 PHE A O 1
ATOM 2639 N N . GLN A 1 346 ? -56.159 9.109 -44.460 1.00 37.53 346 GLN A N 1
ATOM 2640 C CA . GLN A 1 346 ? -56.196 8.372 -45.718 1.00 41.73 346 GLN A CA 1
ATOM 2641 C C . GLN A 1 346 ? -57.583 8.474 -46.407 1.00 45.90 346 GLN A C 1
ATOM 2642 O O . GLN A 1 346 ? -58.530 7.769 -46.009 1.00 43.27 346 GLN A O 1
ATOM 2648 N N . PRO A 1 347 ? -57.707 9.349 -47.438 1.00 47.42 347 PRO A N 1
ATOM 2649 C CA . PRO A 1 347 ? -58.979 9.477 -48.172 1.00 46.78 347 PRO A CA 1
ATOM 2650 C C . PRO A 1 347 ? -59.407 8.148 -48.757 1.00 47.37 347 PRO A C 1
ATOM 2651 O O . PRO A 1 347 ? -58.585 7.439 -49.336 1.00 47.68 347 PRO A O 1
ATOM 2655 N N . HIS A 1 348 ? -60.672 7.795 -48.530 1.00 49.46 348 HIS A N 1
ATOM 2656 C CA . HIS A 1 348 ? -61.288 6.568 -49.039 1.00 50.66 348 HIS A CA 1
ATOM 2657 C C . HIS A 1 348 ? -62.057 6.858 -50.325 1.00 51.78 348 HIS A C 1
ATOM 2658 O O . HIS A 1 348 ? -62.768 7.872 -50.420 1.00 50.97 348 HIS A O 1
ATOM 2665 N N . MET A 1 349 ? -61.882 5.974 -51.310 1.00 52.45 349 MET A N 1
ATOM 2666 C CA . MET A 1 349 ? -62.533 6.072 -52.615 1.00 52.01 349 MET A CA 1
ATOM 2667 C C . MET A 1 349 ? -62.597 7.518 -53.125 1.00 53.33 349 MET A C 1
ATOM 2668 O O . MET A 1 349 ? -63.668 8.023 -53.437 1.00 59.14 349 MET A O 1
ATOM 2673 N N . GLY A 1 350 ? -61.455 8.196 -53.150 1.00 53.86 350 GLY A N 1
ATOM 2674 C CA . GLY A 1 350 ? -61.344 9.537 -53.733 1.00 55.53 350 GLY A CA 1
ATOM 2675 C C . GLY A 1 350 ? -61.927 10.711 -52.967 1.00 59.50 350 GLY A C 1
ATOM 2676 O O . GLY A 1 350 ? -62.136 11.785 -53.555 1.00 60.58 350 GLY A O 1
ATOM 2677 N N . ASP A 1 351 ? -62.165 10.525 -51.663 1.00 58.04 351 ASP A N 1
ATOM 2678 C CA . ASP A 1 351 ? -62.764 11.557 -50.803 1.00 58.67 351 ASP A CA 1
ATOM 2679 C C . ASP A 1 351 ? -61.973 12.867 -50.838 1.00 61.08 351 ASP A C 1
ATOM 2680 O O . ASP A 1 351 ? -60.764 12.881 -50.626 1.00 64.30 351 ASP A O 1
ATOM 2685 N N . MET A 1 352 ? -62.695 13.949 -51.107 1.00 68.53 352 MET A N 1
ATOM 2686 C CA A MET A 1 352 ? -62.196 15.323 -51.259 0.50 70.37 352 MET A CA 1
ATOM 2687 C CA B MET A 1 352 ? -62.037 15.250 -51.236 0.50 69.50 352 MET A CA 1
ATOM 2688 C C . MET A 1 352 ? -61.959 16.026 -49.923 1.00 67.97 352 MET A C 1
ATOM 2689 O O . MET A 1 352 ? -61.174 16.970 -49.826 1.00 70.70 352 MET A O 1
ATOM 2698 N N . ALA A 1 353 ? -62.710 15.601 -48.910 1.00 63.52 353 ALA A N 1
ATOM 2699 C CA . ALA A 1 353 ? -62.675 16.257 -47.602 1.00 63.20 353 ALA A CA 1
ATOM 2700 C C . ALA A 1 353 ? -61.596 15.661 -46.696 1.00 59.30 353 ALA A C 1
ATOM 2701 O O . ALA A 1 353 ? -61.360 14.454 -46.711 1.00 60.18 353 ALA A O 1
ATOM 2703 N N . SER A 1 354 ? -60.943 16.527 -45.926 1.00 55.55 354 SER A N 1
ATOM 2704 C CA . SER A 1 354 ? -59.806 16.151 -45.086 1.00 54.61 354 SER A CA 1
ATOM 2705 C C . SER A 1 354 ? -59.880 16.768 -43.675 1.00 51.32 354 SER A C 1
ATOM 2706 O O . SER A 1 354 ? -59.030 16.492 -42.835 1.00 51.00 354 SER A O 1
ATOM 2709 N N . GLN A 1 355 ? -60.896 17.595 -43.432 1.00 48.87 355 GLN A N 1
ATOM 2710 C CA . GLN A 1 355 ? -61.065 18.307 -42.171 1.00 48.94 355 GLN A CA 1
ATOM 2711 C C . GLN A 1 355 ? -62.426 17.999 -41.550 1.00 47.68 355 GLN A C 1
ATOM 2712 O O . GLN A 1 355 ? -63.327 17.506 -42.241 1.00 47.45 355 GLN A O 1
ATOM 2718 N N . LEU A 1 356 ? -62.571 18.285 -40.252 1.00 42.72 356 LEU A N 1
ATOM 2719 C CA . LEU A 1 356 ? -63.873 18.255 -39.584 1.00 43.50 356 LEU A CA 1
ATOM 2720 C C . LEU A 1 356 ? -64.933 19.041 -40.358 1.00 46.11 356 LEU A C 1
ATOM 2721 O O . LEU A 1 356 ? -64.640 20.102 -40.918 1.00 46.33 356 LEU A O 1
ATOM 2726 N N . CYS A 1 357 ? -66.146 18.498 -40.413 1.00 45.61 357 CYS A N 1
ATOM 2727 C CA . CYS A 1 357 ? -67.276 19.206 -40.989 1.00 47.34 357 CYS A CA 1
ATOM 2728 C C . CYS A 1 357 ? -68.170 19.608 -39.827 1.00 49.64 357 CYS A C 1
ATOM 2729 O O . CYS A 1 357 ? -68.691 18.754 -39.120 1.00 53.32 357 CYS A O 1
ATOM 2732 N N . ALA A 1 358 ? -68.305 20.913 -39.604 1.00 53.09 358 ALA A N 1
ATOM 2733 C CA . ALA A 1 358 ? -69.082 21.426 -38.469 1.00 56.25 358 ALA A CA 1
ATOM 2734 C C . ALA A 1 358 ? -70.307 22.236 -38.914 1.00 61.58 358 ALA A C 1
ATOM 2735 O O . ALA A 1 358 ? -70.688 23.222 -38.268 1.00 60.04 358 ALA A O 1
ATOM 2737 N N . GLN A 1 359 ? -70.902 21.807 -40.027 1.00 63.41 359 GLN A N 1
ATOM 2738 C CA . GLN A 1 359 ? -72.145 22.367 -40.545 1.00 66.62 359 GLN A CA 1
ATOM 2739 C C . GLN A 1 359 ? -73.323 21.785 -39.782 1.00 66.29 359 GLN A C 1
ATOM 2740 O O . GLN A 1 359 ? -73.181 20.772 -39.105 1.00 69.33 359 GLN A O 1
ATOM 2746 N N . GLN A 1 360 ? -74.485 22.419 -39.896 1.00 65.27 360 GLN A N 1
ATOM 2747 C CA . GLN A 1 360 ? -75.720 21.863 -39.350 1.00 64.99 360 GLN A CA 1
ATOM 2748 C C . GLN A 1 360 ? -76.114 20.614 -40.161 1.00 62.38 360 GLN A C 1
ATOM 2749 O O . GLN A 1 360 ? -75.871 20.595 -41.372 1.00 60.04 360 GLN A O 1
ATOM 2755 N N . PRO A 1 361 ? -76.676 19.568 -39.533 1.00 60.42 361 PRO A N 1
ATOM 2756 C CA . PRO A 1 361 ? -77.032 19.522 -38.105 1.00 64.39 361 PRO A CA 1
ATOM 2757 C C . PRO A 1 361 ? -75.902 19.124 -37.146 1.00 67.29 361 PRO A C 1
ATOM 2758 O O . PRO A 1 361 ? -76.077 19.240 -35.920 1.00 71.34 361 PRO A O 1
ATOM 2762 N N . VAL A 1 362 ? -74.767 18.675 -37.690 1.00 63.80 362 VAL A N 1
ATOM 2763 C CA . VAL A 1 362 ? -73.688 18.084 -36.867 1.00 60.83 362 VAL A CA 1
ATOM 2764 C C . VAL A 1 362 ? -72.979 19.067 -35.914 1.00 58.37 362 VAL A C 1
ATOM 2765 O O . VAL A 1 362 ? -72.347 18.636 -34.942 1.00 56.87 362 VAL A O 1
ATOM 2769 N N . GLN A 1 363 ? -73.110 20.370 -36.188 1.00 54.58 363 GLN A N 1
ATOM 2770 C CA . GLN A 1 363 ? -72.463 21.415 -35.398 1.00 55.93 363 GLN A CA 1
ATOM 2771 C C . GLN A 1 363 ? -72.859 21.372 -33.934 1.00 58.66 363 GLN A C 1
ATOM 2772 O O . GLN A 1 363 ? -71.989 21.456 -33.059 1.00 60.28 363 GLN A O 1
ATOM 2778 N N . SER A 1 364 ? -74.161 21.241 -33.672 1.00 58.43 364 SER A N 1
ATOM 2779 C CA . SER A 1 364 ? -74.676 21.256 -32.300 1.00 55.23 364 SER A CA 1
ATOM 2780 C C . SER A 1 364 ? -74.037 20.141 -31.478 1.00 49.95 364 SER A C 1
ATOM 2781 O O . SER A 1 364 ? -73.490 20.409 -30.421 1.00 48.93 364 SER A O 1
ATOM 2784 N N . GLU A 1 365 ? -74.085 18.910 -31.990 1.00 47.39 365 GLU A N 1
ATOM 2785 C CA . GLU A 1 365 ? -73.470 17.763 -31.316 1.00 48.84 365 GLU A CA 1
ATOM 2786 C C . GLU A 1 365 ? -71.937 17.923 -31.123 1.00 47.15 365 GLU A C 1
ATOM 2787 O O . GLU A 1 365 ? -71.414 17.568 -30.060 1.00 47.07 365 GLU A O 1
ATOM 2793 N N . LEU A 1 366 ? -71.246 18.508 -32.106 1.00 41.24 366 LEU A N 1
ATOM 2794 C CA . LEU A 1 366 ? -69.814 18.819 -31.953 1.00 43.08 366 LEU A CA 1
ATOM 2795 C C . LEU A 1 366 ? -69.529 19.856 -30.868 1.00 43.19 366 LEU A C 1
ATOM 2796 O O . LEU A 1 366 ? -68.556 19.731 -30.133 1.00 42.47 366 LEU A O 1
ATOM 2801 N N . VAL A 1 367 ? -70.400 20.855 -30.758 1.00 43.75 367 VAL A N 1
ATOM 2802 C CA . VAL A 1 367 ? -70.318 21.864 -29.703 1.00 42.59 367 VAL A CA 1
ATOM 2803 C C . VAL A 1 367 ? -70.541 21.211 -28.332 1.00 46.44 367 VAL A C 1
ATOM 2804 O O . VAL A 1 367 ? -69.804 21.482 -27.362 1.00 43.64 367 VAL A O 1
ATOM 2808 N N . GLN A 1 368 ? -71.557 20.351 -28.273 1.00 49.62 368 GLN A N 1
ATOM 2809 C CA . GLN A 1 368 ? -71.895 19.572 -27.079 1.00 55.99 368 GLN A CA 1
ATOM 2810 C C . GLN A 1 368 ? -70.682 18.749 -26.618 1.00 52.70 368 GLN A C 1
ATOM 2811 O O . GLN A 1 368 ? -70.301 18.792 -25.452 1.00 54.20 368 GLN A O 1
ATOM 2817 N N . ARG A 1 369 ? -70.092 18.031 -27.569 1.00 47.67 369 ARG A N 1
ATOM 2818 C CA . ARG A 1 369 ? -68.919 17.199 -27.389 1.00 44.99 369 ARG A CA 1
ATOM 2819 C C . ARG A 1 369 ? -67.704 17.981 -26.882 1.00 44.00 369 ARG A C 1
ATOM 2820 O O . ARG A 1 369 ? -67.053 17.572 -25.911 1.00 40.60 369 ARG A O 1
ATOM 2828 N N . CYS A 1 370 ? -67.415 19.109 -27.538 1.00 46.35 370 CYS A N 1
ATOM 2829 C CA . CYS A 1 370 ? -66.303 19.979 -27.164 1.00 45.13 370 CYS A CA 1
ATOM 2830 C C . CYS A 1 370 ? -66.386 20.378 -25.685 1.00 48.74 370 CYS A C 1
ATOM 2831 O O . CYS A 1 370 ? -65.420 20.194 -24.921 1.00 47.09 370 CYS A O 1
ATOM 2834 N N . GLN A 1 371 ? -67.557 20.885 -25.292 1.00 49.44 371 GLN A N 1
ATOM 2835 C CA . GLN A 1 371 ? -67.858 21.278 -23.911 1.00 51.40 371 GLN A CA 1
ATOM 2836 C C . GLN A 1 371 ? -67.731 20.092 -22.969 1.00 49.81 371 GLN A C 1
ATOM 2837 O O . GLN A 1 371 ? -67.116 20.214 -21.904 1.00 48.99 371 GLN A O 1
ATOM 2843 N N . GLN A 1 372 ? -68.309 18.959 -23.376 1.00 46.19 372 GLN A N 1
ATOM 2844 C CA . GLN A 1 372 ? -68.172 17.680 -22.677 1.00 49.53 372 GLN A CA 1
ATOM 2845 C C . GLN A 1 372 ? -66.700 17.329 -22.400 1.00 48.92 372 GLN A C 1
ATOM 2846 O O . GLN A 1 372 ? -66.338 17.040 -21.256 1.00 47.44 372 GLN A O 1
ATOM 2852 N N . LEU A 1 373 ? -65.863 17.385 -23.443 1.00 48.61 373 LEU A N 1
ATOM 2853 C CA . LEU A 1 373 ? -64.420 17.106 -23.328 1.00 45.58 373 LEU A CA 1
ATOM 2854 C C . LEU A 1 373 ? -63.738 18.074 -22.379 1.00 44.91 373 LEU A C 1
ATOM 2855 O O . LEU A 1 373 ? -62.954 17.651 -21.539 1.00 43.99 373 LEU A O 1
ATOM 2860 N N . GLN A 1 374 ? -64.083 19.355 -22.487 1.00 46.66 374 GLN A N 1
ATOM 2861 C CA . GLN A 1 374 ? -63.437 20.411 -21.704 1.00 50.82 374 GLN A CA 1
ATOM 2862 C C . GLN A 1 374 ? -63.627 20.283 -20.193 1.00 52.36 374 GLN A C 1
ATOM 2863 O O . GLN A 1 374 ? -62.654 20.366 -19.442 1.00 53.36 374 GLN A O 1
ATOM 2869 N N . SER A 1 375 ? -64.864 20.065 -19.751 1.00 56.00 375 SER A N 1
ATOM 2870 C CA . SER A 1 375 ? -65.151 19.986 -18.314 1.00 58.57 375 SER A CA 1
ATOM 2871 C C . SER A 1 375 ? -64.562 18.711 -17.711 1.00 54.71 375 SER A C 1
ATOM 2872 O O . SER A 1 375 ? -64.090 18.715 -16.576 1.00 58.98 375 SER A O 1
ATOM 2875 N N . ARG A 1 376 ? -64.608 17.635 -18.491 1.00 49.66 376 ARG A N 1
ATOM 2876 C CA . ARG A 1 376 ? -64.044 16.351 -18.128 1.00 47.54 376 ARG A CA 1
ATOM 2877 C C . ARG A 1 376 ? -62.525 16.457 -18.011 1.00 47.70 376 ARG A C 1
ATOM 2878 O O . ARG A 1 376 ? -61.940 15.917 -17.075 1.00 49.02 376 ARG A O 1
ATOM 2886 N N . LEU A 1 377 ? -61.904 17.177 -18.948 1.00 44.04 377 LEU A N 1
ATOM 2887 C CA . LEU A 1 377 ? -60.465 17.435 -18.923 1.00 41.45 377 LEU A CA 1
ATOM 2888 C C . LEU A 1 377 ? -60.043 18.226 -17.706 1.00 41.39 377 LEU A C 1
ATOM 2889 O O . LEU A 1 377 ? -58.974 17.971 -17.173 1.00 39.22 377 LEU A O 1
ATOM 2894 N N . SER A 1 378 ? -60.887 19.169 -17.277 1.00 39.37 378 SER A N 1
ATOM 2895 C CA . SER A 1 378 ? -60.668 19.952 -16.055 1.00 40.12 378 SER A CA 1
ATOM 2896 C C . SER A 1 378 ? -60.667 19.105 -14.780 1.00 38.49 378 SER A C 1
ATOM 2897 O O . SER A 1 378 ? -59.800 19.275 -13.931 1.00 39.49 378 SER A O 1
ATOM 2900 N N . THR A 1 379 ? -61.634 18.197 -14.664 1.00 38.85 379 THR A N 1
ATOM 2901 C CA . THR A 1 379 ? -61.697 17.254 -13.555 1.00 43.02 379 THR A CA 1
ATOM 2902 C C . THR A 1 379 ? -60.426 16.390 -13.549 1.00 43.00 379 THR A C 1
ATOM 2903 O O . THR A 1 379 ? -59.723 16.306 -12.538 1.00 42.31 379 THR A O 1
ATOM 2907 N N . LEU A 1 380 ? -60.139 15.777 -14.695 1.00 43.24 380 LEU A N 1
ATOM 2908 C CA . LEU A 1 380 ? -59.025 14.844 -14.825 1.00 40.99 380 LEU A CA 1
ATOM 2909 C C . LEU A 1 380 ? -57.678 15.493 -14.526 1.00 39.41 380 LEU A C 1
ATOM 2910 O O . LEU A 1 380 ? -56.855 14.895 -13.829 1.00 36.96 380 LEU A O 1
ATOM 2915 N N . LYS A 1 381 ? -57.487 16.726 -15.001 1.00 38.37 381 LYS A N 1
ATOM 2916 C CA . LYS A 1 381 ? -56.241 17.452 -14.795 1.00 39.49 381 LYS A CA 1
ATOM 2917 C C . LYS A 1 381 ? -55.984 17.814 -13.336 1.00 43.14 381 LYS A C 1
ATOM 2918 O O . LYS A 1 381 ? -54.841 17.693 -12.878 1.00 41.92 381 LYS A O 1
ATOM 2924 N N . ILE A 1 382 ? -57.037 18.241 -12.618 1.00 42.24 382 ILE A N 1
ATOM 2925 C CA . ILE A 1 382 ? -56.938 18.551 -11.187 1.00 40.94 382 ILE A CA 1
ATOM 2926 C C . ILE A 1 382 ? -56.542 17.283 -10.433 1.00 39.14 382 ILE A C 1
ATOM 2927 O O . ILE A 1 382 ? -55.610 17.318 -9.616 1.00 39.71 382 ILE A O 1
ATOM 2932 N N . GLU A 1 383 ? -57.221 16.177 -10.748 1.00 37.64 383 GLU A N 1
ATOM 2933 C CA A GLU A 1 383 ? -56.929 14.864 -10.161 0.60 39.63 383 GLU A CA 1
ATOM 2934 C CA B GLU A 1 383 ? -56.917 14.895 -10.133 0.40 38.70 383 GLU A CA 1
ATOM 2935 C C . GLU A 1 383 ? -55.502 14.403 -10.492 1.00 38.71 383 GLU A C 1
ATOM 2936 O O . GLU A 1 383 ? -54.773 13.939 -9.610 1.00 40.04 383 GLU A O 1
ATOM 2947 N N . ASN A 1 384 ? -55.116 14.534 -11.765 1.00 37.54 384 ASN A N 1
ATOM 2948 C CA . ASN A 1 384 ? -53.797 14.106 -12.243 1.00 37.55 384 ASN A CA 1
ATOM 2949 C C . ASN A 1 384 ? -52.641 14.883 -11.602 1.00 37.81 384 ASN A C 1
ATOM 2950 O O . ASN A 1 384 ? -51.619 14.255 -11.271 1.00 36.11 384 ASN A O 1
ATOM 2955 N N . GLU A 1 385 ? -52.829 16.210 -11.418 1.00 38.00 385 GLU A N 1
ATOM 2956 C CA A GLU A 1 385 ? -51.834 17.048 -10.741 0.60 38.78 385 GLU A CA 1
ATOM 2957 C CA B GLU A 1 385 ? -51.887 17.105 -10.719 0.40 38.84 385 GLU A CA 1
ATOM 2958 C C . GLU A 1 385 ? -51.585 16.622 -9.299 1.00 39.38 385 GLU A C 1
ATOM 2959 O O . GLU A 1 385 ? -50.419 16.631 -8.860 1.00 37.61 385 GLU A O 1
ATOM 2970 N N . GLU A 1 386 ? -52.659 16.227 -8.584 1.00 38.14 386 GLU A N 1
ATOM 2971 C CA A GLU A 1 386 ? -52.587 15.727 -7.203 0.60 38.74 386 GLU A CA 1
ATOM 2972 C CA B GLU A 1 386 ? -52.524 15.764 -7.201 0.40 37.85 386 GLU A CA 1
ATOM 2973 C C . GLU A 1 386 ? -51.759 14.449 -7.117 1.00 37.53 386 GLU A C 1
ATOM 2974 O O . GLU A 1 386 ? -50.946 14.283 -6.214 1.00 37.54 386 GLU A O 1
ATOM 2985 N N . VAL A 1 387 ? -51.986 13.543 -8.073 1.00 36.28 387 VAL A N 1
ATOM 2986 C CA . VAL A 1 387 ? -51.220 12.283 -8.154 1.00 34.88 387 VAL A CA 1
ATOM 2987 C C . VAL A 1 387 ? -49.755 12.582 -8.522 1.00 33.56 387 VAL A C 1
ATOM 2988 O O . VAL A 1 387 ? -48.844 12.017 -7.912 1.00 31.52 387 VAL A O 1
ATOM 2992 N N . LYS A 1 388 ? -49.549 13.493 -9.478 1.00 34.26 388 LYS A N 1
ATOM 2993 C CA . LYS A 1 388 ? -48.206 13.963 -9.846 1.00 36.96 388 LYS A CA 1
ATOM 2994 C C . LYS A 1 388 ? -47.419 14.510 -8.652 1.00 36.75 388 LYS A C 1
ATOM 2995 O O . LYS A 1 388 ? -46.250 14.142 -8.471 1.00 37.59 388 LYS A O 1
ATOM 3001 N N . LYS A 1 389 ? -48.070 15.352 -7.842 1.00 35.19 389 LYS A N 1
ATOM 3002 C CA A LYS A 1 389 ? -47.414 15.953 -6.685 0.60 35.32 389 LYS A CA 1
ATOM 3003 C CA B LYS A 1 389 ? -47.469 15.970 -6.650 0.40 34.71 389 LYS A CA 1
ATOM 3004 C C . LYS A 1 389 ? -47.050 14.920 -5.609 1.00 33.35 389 LYS A C 1
ATOM 3005 O O . LYS A 1 389 ? -45.983 15.018 -4.984 1.00 31.29 389 LYS A O 1
ATOM 3016 N N . THR A 1 390 ? -47.911 13.926 -5.408 1.00 31.36 390 THR A N 1
ATOM 3017 C CA . THR A 1 390 ? -47.589 12.814 -4.517 1.00 32.28 390 THR A CA 1
ATOM 3018 C C . THR A 1 390 ? -46.389 12.039 -5.071 1.00 31.33 390 THR A C 1
ATOM 3019 O O . THR A 1 390 ? -45.472 11.692 -4.337 1.00 32.52 390 THR A O 1
ATOM 3023 N N . MET A 1 391 ? -46.399 11.782 -6.371 1.00 31.70 391 MET A N 1
ATOM 3024 C CA . MET A 1 391 ? -45.341 11.002 -6.988 1.00 32.08 391 MET A CA 1
ATOM 3025 C C . MET A 1 391 ? -43.988 11.740 -6.891 1.00 31.08 391 MET A C 1
ATOM 3026 O O . MET A 1 391 ? -42.981 11.138 -6.535 1.00 30.95 391 MET A O 1
ATOM 3031 N N . GLU A 1 392 ? -43.997 13.044 -7.153 1.00 31.48 392 GLU A N 1
ATOM 3032 C CA . GLU A 1 392 ? -42.806 13.880 -7.057 1.00 32.79 392 GLU A CA 1
ATOM 3033 C C . GLU A 1 392 ? -42.254 13.998 -5.630 1.00 34.05 392 GLU A C 1
ATOM 3034 O O . GLU A 1 392 ? -41.028 13.862 -5.428 1.00 34.90 392 GLU A O 1
ATOM 3040 N N . ALA A 1 393 ? -43.130 14.208 -4.639 1.00 32.23 393 ALA A N 1
ATOM 3041 C CA . ALA A 1 393 ? -42.686 14.253 -3.231 1.00 30.75 393 ALA A CA 1
ATOM 3042 C C . ALA A 1 393 ? -42.082 12.927 -2.785 1.00 30.73 393 ALA A C 1
ATOM 3043 O O . ALA A 1 393 ? -41.128 12.914 -2.018 1.00 32.16 393 ALA A O 1
ATOM 3045 N N . THR A 1 394 ? -42.648 11.817 -3.256 1.00 29.66 394 THR A N 1
ATOM 3046 C CA . THR A 1 394 ? -42.129 10.515 -2.916 1.00 28.93 394 THR A CA 1
ATOM 3047 C C . THR A 1 394 ? -40.774 10.306 -3.598 1.00 32.12 394 THR A C 1
ATOM 3048 O O . THR A 1 394 ? -39.874 9.731 -2.984 1.00 34.67 394 THR A O 1
ATOM 3052 N N . LEU A 1 395 ? -40.622 10.791 -4.838 1.00 31.54 395 LEU A N 1
ATOM 3053 C CA . LEU A 1 395 ? -39.341 10.700 -5.555 1.00 32.43 395 LEU A CA 1
ATOM 3054 C C . LEU A 1 395 ? -38.233 11.428 -4.799 1.00 33.83 395 LEU A C 1
ATOM 3055 O O . LEU A 1 395 ? -37.116 10.902 -4.650 1.00 33.99 395 LEU A O 1
ATOM 3060 N N . GLN A 1 396 ? -38.568 12.608 -4.283 1.00 35.49 396 GLN A N 1
ATOM 3061 C CA . GLN A 1 396 ? -37.641 13.389 -3.480 1.00 36.01 396 GLN A CA 1
ATOM 3062 C C . GLN A 1 396 ? -37.162 12.580 -2.289 1.00 35.80 396 GLN A C 1
ATOM 3063 O O . GLN A 1 396 ? -35.966 12.558 -2.002 1.00 36.76 396 GLN A O 1
ATOM 3069 N N . THR A 1 397 ? -38.096 11.922 -1.610 1.00 32.81 397 THR A N 1
ATOM 3070 C CA . THR A 1 397 ? -37.768 11.139 -0.427 1.00 34.98 397 THR A CA 1
ATOM 3071 C C . THR A 1 397 ? -36.778 10.040 -0.792 1.00 33.85 397 THR A C 1
ATOM 3072 O O . THR A 1 397 ? -35.789 9.862 -0.086 1.00 34.65 397 THR A O 1
ATOM 3076 N N . ILE A 1 398 ? -37.044 9.347 -1.900 1.00 33.00 398 ILE A N 1
ATOM 3077 C CA . ILE A 1 398 ? -36.153 8.311 -2.419 1.00 34.63 398 ILE A CA 1
ATOM 3078 C C . ILE A 1 398 ? -34.759 8.895 -2.703 1.00 35.97 398 ILE A C 1
ATOM 3079 O O . ILE A 1 398 ? -33.762 8.270 -2.345 1.00 35.34 398 ILE A O 1
ATOM 3084 N N . GLN A 1 399 ? -34.698 10.085 -3.311 1.00 35.92 399 GLN A N 1
ATOM 3085 C CA . GLN A 1 399 ? -33.421 10.747 -3.584 1.00 35.89 399 GLN A CA 1
ATOM 3086 C C . GLN A 1 399 ? -32.646 11.039 -2.308 1.00 38.19 399 GLN A C 1
ATOM 3087 O O . GLN A 1 399 ? -31.433 10.810 -2.263 1.00 35.64 399 GLN A O 1
ATOM 3093 N N . ASP A 1 400 ? -33.355 11.503 -1.273 1.00 36.50 400 ASP A N 1
ATOM 3094 C CA . ASP A 1 400 ? -32.779 11.690 0.063 1.00 35.52 400 ASP A CA 1
ATOM 3095 C C . ASP A 1 400 ? -32.194 10.418 0.622 1.00 34.89 400 ASP A C 1
ATOM 3096 O O . ASP A 1 400 ? -31.113 10.441 1.221 1.00 37.13 400 ASP A O 1
ATOM 3101 N N . ILE A 1 401 ? -32.908 9.317 0.427 1.00 33.03 401 ILE A N 1
ATOM 3102 C CA . ILE A 1 401 ? -32.446 8.032 0.904 1.00 34.15 401 ILE A CA 1
ATOM 3103 C C . ILE A 1 401 ? -31.157 7.615 0.196 1.00 33.00 401 ILE A C 1
ATOM 3104 O O . ILE A 1 401 ? -30.174 7.279 0.858 1.00 34.90 401 ILE A O 1
ATOM 3109 N N . VAL A 1 402 ? -31.151 7.669 -1.134 1.00 31.15 402 VAL A N 1
ATOM 3110 C CA . VAL A 1 402 ? -30.078 7.031 -1.886 1.00 32.38 402 VAL A CA 1
ATOM 3111 C C . VAL A 1 402 ? -28.817 7.877 -2.032 1.00 34.81 402 VAL A C 1
ATOM 3112 O O . VAL A 1 402 ? -27.790 7.349 -2.463 1.00 34.03 402 VAL A O 1
ATOM 3116 N N . THR A 1 403 ? -28.903 9.170 -1.695 1.00 32.21 403 THR A N 1
ATOM 3117 C CA . THR A 1 403 ? -27.757 10.071 -1.773 1.00 32.09 403 THR A CA 1
ATOM 3118 C C . THR A 1 403 ? -27.138 10.409 -0.401 1.00 33.20 403 THR A C 1
ATOM 3119 O O . THR A 1 403 ? -26.350 11.352 -0.298 1.00 34.23 403 THR A O 1
ATOM 3123 N N . VAL A 1 404 ? -27.496 9.659 0.642 1.00 32.83 404 VAL A N 1
ATOM 3124 C CA . VAL A 1 404 ? -26.949 9.882 1.988 1.00 33.21 404 VAL A CA 1
ATOM 3125 C C . VAL A 1 404 ? -25.421 9.696 1.992 1.00 33.70 404 VAL A C 1
ATOM 3126 O O . VAL A 1 404 ? -24.920 8.690 1.517 1.00 34.72 404 VAL A O 1
ATOM 3130 N N . GLU A 1 405 ? -24.694 10.697 2.477 1.00 34.85 405 GLU A N 1
ATOM 3131 C CA . GLU A 1 405 ? -23.225 10.643 2.532 1.00 35.52 405 GLU A CA 1
ATOM 3132 C C . GLU A 1 405 ? -22.779 9.762 3.694 1.00 36.07 405 GLU A C 1
ATOM 3133 O O . GLU A 1 405 ? -22.574 10.249 4.814 1.00 35.86 405 GLU A O 1
ATOM 3139 N N . ASP A 1 406 ? -22.668 8.460 3.422 1.00 34.67 406 ASP A N 1
ATOM 3140 C CA . ASP A 1 406 ? -22.369 7.445 4.434 1.00 32.42 406 ASP A CA 1
ATOM 3141 C C . ASP A 1 406 ? -21.089 6.669 4.056 1.00 32.71 406 ASP A C 1
ATOM 3142 O O . ASP A 1 406 ? -20.960 5.455 4.314 1.00 30.45 406 ASP A O 1
ATOM 3147 N N . PHE A 1 407 ? -20.162 7.364 3.410 1.00 31.55 407 PHE A N 1
ATOM 3148 C CA . PHE A 1 407 ? -19.017 6.685 2.797 1.00 34.09 407 PHE A CA 1
ATOM 3149 C C . PHE A 1 407 ? -17.669 6.963 3.483 1.00 35.14 407 PHE A C 1
ATOM 3150 O O . PHE A 1 407 ? -16.683 6.321 3.158 1.00 34.65 407 PHE A O 1
ATOM 3158 N N . ASP A 1 408 ? -17.646 7.921 4.411 1.00 36.14 408 ASP A N 1
ATOM 3159 C CA A ASP A 1 408 ? -16.436 8.240 5.157 0.60 35.42 408 ASP A CA 1
ATOM 3160 C CA B ASP A 1 408 ? -16.445 8.254 5.169 0.40 37.27 408 ASP A CA 1
ATOM 3161 C C . ASP A 1 408 ? -16.155 7.155 6.195 1.00 35.39 408 ASP A C 1
ATOM 3162 O O . ASP A 1 408 ? -16.940 6.933 7.110 1.00 39.34 408 ASP A O 1
ATOM 3171 N N . VAL A 1 409 ? -15.028 6.476 6.038 1.00 33.47 409 VAL A N 1
ATOM 3172 C CA . VAL A 1 409 ? -14.679 5.384 6.941 1.00 32.23 409 VAL A CA 1
ATOM 3173 C C . VAL A 1 409 ? -13.435 5.662 7.815 1.00 33.85 409 VAL A C 1
ATOM 3174 O O . VAL A 1 409 ? -12.814 4.722 8.338 1.00 34.51 409 VAL A O 1
ATOM 3178 N N . SER A 1 410 ? -13.122 6.951 7.999 1.00 34.23 410 SER A N 1
ATOM 3179 C CA . SER A 1 410 ? -12.008 7.436 8.842 1.00 37.76 410 SER A CA 1
ATOM 3180 C C . SER A 1 410 ? -11.966 6.893 10.270 1.00 39.62 410 SER A C 1
ATOM 3181 O O . SER A 1 410 ? -10.895 6.576 10.790 1.00 41.09 410 SER A O 1
ATOM 3184 N N . ASP A 1 411 ? -13.133 6.765 10.889 1.00 41.68 411 ASP A N 1
ATOM 3185 C CA . ASP A 1 411 ? -13.234 6.214 12.233 1.00 45.21 411 ASP A CA 1
ATOM 3186 C C . ASP A 1 411 ? -12.657 4.819 12.377 1.00 47.53 411 ASP A C 1
ATOM 3187 O O . ASP A 1 411 ? -12.193 4.455 13.464 1.00 49.25 411 ASP A O 1
ATOM 3192 N N . CYS A 1 412 ? -12.672 4.056 11.280 1.00 46.45 412 CYS A N 1
ATOM 3193 C CA . CYS A 1 412 ? -12.201 2.671 11.278 1.00 45.72 412 CYS A CA 1
ATOM 3194 C C . CYS A 1 412 ? -10.701 2.578 11.430 1.00 45.68 412 CYS A C 1
ATOM 3195 O O . CYS A 1 412 ? -10.186 1.516 11.777 1.00 43.01 412 CYS A O 1
ATOM 3198 N N . PHE A 1 413 ? -10.011 3.686 11.166 1.00 45.29 413 PHE A N 1
ATOM 3199 C CA . PHE A 1 413 ? -8.560 3.694 11.216 1.00 50.27 413 PHE A CA 1
ATOM 3200 C C . PHE A 1 413 ? -7.985 4.241 12.539 1.00 59.15 413 PHE A C 1
ATOM 3201 O O . PHE A 1 413 ? -6.769 4.235 12.728 1.00 64.31 413 PHE A O 1
ATOM 3209 N N . GLN A 1 414 ? -8.866 4.660 13.458 1.00 67.96 414 GLN A N 1
ATOM 3210 C CA . GLN A 1 414 ? -8.482 5.087 14.821 1.00 74.94 414 GLN A CA 1
ATOM 3211 C C . GLN A 1 414 ? -8.622 3.973 15.855 1.00 79.02 414 GLN A C 1
ATOM 3212 O O . GLN A 1 414 ? -9.740 3.568 16.203 1.00 82.36 414 GLN A O 1
ATOM 3218 N N . TYR A 1 415 ? -7.474 3.496 16.348 1.00 81.32 415 TYR A N 1
ATOM 3219 C CA . TYR A 1 415 ? -7.397 2.273 17.168 1.00 84.16 415 TYR A CA 1
ATOM 3220 C C . TYR A 1 415 ? -7.264 2.480 18.695 1.00 88.82 415 TYR A C 1
ATOM 3221 O O . TYR A 1 415 ? -7.223 1.499 19.453 1.00 94.14 415 TYR A O 1
ATOM 3230 N N . SER A 1 416 ? -7.214 3.738 19.140 1.00 89.62 416 SER A N 1
ATOM 3231 C CA . SER A 1 416 ? -6.986 4.062 20.561 1.00 91.05 416 SER A CA 1
ATOM 3232 C C . SER A 1 416 ? -7.956 5.096 21.131 1.00 88.34 416 SER A C 1
ATOM 3233 O O . SER A 1 416 ? -8.760 5.677 20.407 1.00 89.66 416 SER A O 1
ATOM 3236 N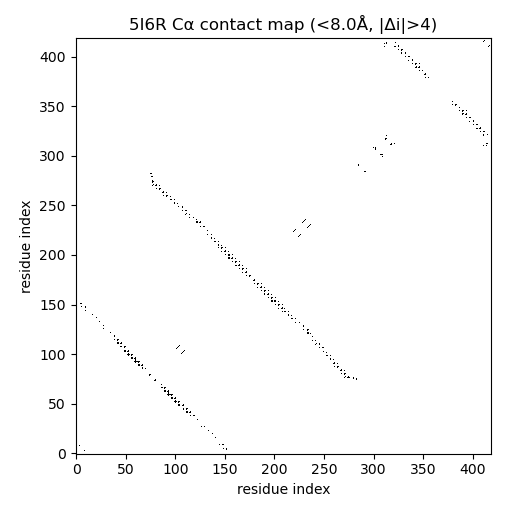 N . SER A 1 435 ? -31.820 -2.658 12.887 1.00 82.47 435 SER A N 1
ATOM 3237 C CA . SER A 1 435 ? -31.797 -1.247 12.517 1.00 82.76 435 SER A CA 1
ATOM 3238 C C . SER A 1 435 ? -31.531 -1.044 11.025 1.00 83.57 435 SER A C 1
ATOM 3239 O O . SER A 1 435 ? -32.105 -0.140 10.405 1.00 81.78 435 SER A O 1
ATOM 3242 N N . ILE A 1 436 ? -30.657 -1.881 10.460 1.00 84.54 436 ILE A N 1
ATOM 3243 C CA . ILE A 1 436 ? -30.357 -1.853 9.021 1.00 81.18 436 ILE A CA 1
ATOM 3244 C C . ILE A 1 436 ? -31.583 -2.261 8.191 1.00 75.46 436 ILE A C 1
ATOM 3245 O O . ILE A 1 436 ? -31.901 -1.612 7.198 1.00 72.02 436 ILE A O 1
ATOM 3250 N N . ALA A 1 437 ? -32.274 -3.313 8.640 1.00 70.93 437 ALA A N 1
ATOM 3251 C CA . ALA A 1 437 ? -33.437 -3.869 7.953 1.00 70.07 437 ALA A CA 1
ATOM 3252 C C . ALA A 1 437 ? -34.658 -2.959 8.057 1.00 71.70 437 ALA A C 1
ATOM 3253 O O . ALA A 1 437 ? -35.542 -3.027 7.209 1.00 72.28 437 ALA A O 1
ATOM 3255 N N . LYS A 1 438 ? -34.701 -2.112 9.085 1.00 73.12 438 LYS A N 1
ATOM 3256 C CA . LYS A 1 438 ? -35.823 -1.186 9.256 1.00 75.02 438 LYS A CA 1
ATOM 3257 C C . LYS A 1 438 ? -35.785 0.031 8.325 1.00 71.21 438 LYS A C 1
ATOM 3258 O O . LYS A 1 438 ? -36.837 0.463 7.847 1.00 69.88 438 LYS A O 1
ATOM 3264 N N . ARG A 1 439 ? -34.595 0.573 8.071 1.00 64.80 439 ARG A N 1
ATOM 3265 C CA . ARG A 1 439 ? -34.437 1.643 7.077 1.00 64.76 439 ARG A CA 1
ATOM 3266 C C . ARG A 1 439 ? -34.590 1.093 5.637 1.00 63.99 439 ARG A C 1
ATOM 3267 O O . ARG A 1 439 ? -35.125 1.763 4.740 1.00 63.28 439 ARG A O 1
ATOM 3275 N N . ARG A 1 440 ? -34.130 -0.142 5.455 1.00 54.12 440 ARG A N 1
ATOM 3276 C CA . ARG A 1 440 ? -34.238 -0.866 4.213 1.00 48.13 440 ARG A CA 1
ATOM 3277 C C . ARG A 1 440 ? -35.716 -1.180 3.898 1.00 48.02 440 ARG A C 1
ATOM 3278 O O . ARG A 1 440 ? -36.150 -1.021 2.754 1.00 45.80 440 ARG A O 1
ATOM 3286 N N . ALA A 1 441 ? -36.485 -1.602 4.905 1.00 44.08 441 ALA A N 1
ATOM 3287 C CA . ALA A 1 441 ? -37.922 -1.863 4.708 1.00 46.84 441 ALA A CA 1
ATOM 3288 C C . ALA A 1 441 ? -38.714 -0.571 4.421 1.00 45.11 441 ALA A C 1
ATOM 3289 O O . ALA A 1 441 ? -39.675 -0.590 3.648 1.00 45.88 441 ALA A O 1
ATOM 3291 N N . ASN A 1 442 ? -38.266 0.537 5.016 1.00 44.01 442 ASN A N 1
ATOM 3292 C CA . ASN A 1 442 ? -38.846 1.864 4.802 1.00 45.22 442 ASN A CA 1
ATOM 3293 C C . ASN A 1 442 ? -38.595 2.340 3.375 1.00 43.48 442 ASN A C 1
ATOM 3294 O O . ASN A 1 442 ? -39.531 2.766 2.707 1.00 42.36 442 ASN A O 1
ATOM 3299 N N . GLN A 1 443 ? -37.338 2.261 2.919 1.00 43.48 443 GLN A N 1
ATOM 3300 C CA . GLN A 1 443 ? -36.993 2.579 1.530 1.00 38.97 443 GLN A CA 1
ATOM 3301 C C . GLN A 1 443 ? -37.805 1.729 0.553 1.00 35.69 443 GLN A C 1
ATOM 3302 O O . GLN A 1 443 ? -38.349 2.264 -0.402 1.00 37.52 443 GLN A O 1
ATOM 3308 N N . GLN A 1 444 ? -37.897 0.422 0.813 1.00 33.67 444 GLN A N 1
ATOM 3309 C CA . GLN A 1 444 ? -38.686 -0.478 -0.009 1.00 34.68 444 GLN A CA 1
ATOM 3310 C C . GLN A 1 444 ? -40.148 -0.056 -0.133 1.00 34.31 444 GLN A C 1
ATOM 3311 O O . GLN A 1 444 ? -40.666 -0.012 -1.257 1.00 32.56 444 GLN A O 1
ATOM 3317 N N . GLU A 1 445 ? -40.784 0.265 1.003 1.00 34.05 445 GLU A N 1
ATOM 3318 C CA A GLU A 1 445 ? -42.190 0.659 1.030 0.50 35.88 445 GLU A CA 1
ATOM 3319 C CA B GLU A 1 445 ? -42.210 0.639 0.997 0.50 35.41 445 GLU A CA 1
ATOM 3320 C C . GLU A 1 445 ? -42.413 2.006 0.348 1.00 33.36 445 GLU A C 1
ATOM 3321 O O . GLU A 1 445 ? -43.413 2.215 -0.311 1.00 32.04 445 GLU A O 1
ATOM 3332 N N . THR A 1 446 ? -41.452 2.909 0.518 1.00 31.84 446 THR A N 1
ATOM 3333 C CA . THR A 1 446 ? -41.455 4.184 -0.198 1.00 32.62 446 THR A CA 1
ATOM 3334 C C . THR A 1 446 ? -41.421 3.950 -1.732 1.00 33.65 446 THR A C 1
ATOM 3335 O O . THR A 1 446 ? -42.202 4.555 -2.490 1.00 32.48 446 THR A O 1
ATOM 3339 N N . GLU A 1 447 ? -40.557 3.033 -2.171 1.00 33.16 447 GLU A N 1
ATOM 3340 C CA . GLU A 1 447 ? -40.439 2.725 -3.591 1.00 34.76 447 GLU A CA 1
ATOM 3341 C C . GLU A 1 447 ? -41.685 2.048 -4.131 1.00 34.23 447 GLU A C 1
ATOM 3342 O O . GLU A 1 447 ? -42.108 2.338 -5.245 1.00 30.91 447 GLU A O 1
ATOM 3348 N N . GLN A 1 448 ? -42.258 1.150 -3.327 1.00 33.75 448 GLN A N 1
ATOM 3349 C CA . GLN A 1 448 ? -43.556 0.548 -3.593 1.00 36.20 448 GLN A CA 1
ATOM 3350 C C . GLN A 1 448 ? -44.647 1.607 -3.833 1.00 33.00 448 GLN A C 1
ATOM 3351 O O . GLN A 1 448 ? -45.321 1.600 -4.882 1.00 32.75 448 GLN A O 1
ATOM 3357 N N . PHE A 1 449 ? -44.796 2.524 -2.876 1.00 29.97 449 PHE A N 1
ATOM 3358 C CA . PHE A 1 449 ? -45.743 3.641 -3.012 1.00 28.70 449 PHE A CA 1
ATOM 3359 C C . PHE A 1 449 ? -45.433 4.500 -4.245 1.00 28.69 449 PHE A C 1
ATOM 3360 O O . PHE A 1 449 ? -46.350 4.933 -4.951 1.00 29.16 449 PHE A O 1
ATOM 3368 N N . TYR A 1 450 ? -44.148 4.721 -4.504 1.00 27.83 450 TYR A N 1
ATOM 3369 C CA . TYR A 1 450 ? -43.719 5.485 -5.680 1.00 28.27 450 TYR A CA 1
ATOM 3370 C C . TYR A 1 450 ? -44.215 4.872 -6.989 1.00 27.15 450 TYR A C 1
ATOM 3371 O O . TYR A 1 450 ? -44.780 5.582 -7.819 1.00 26.92 450 TYR A O 1
ATOM 3380 N N . PHE A 1 451 ? -44.014 3.560 -7.158 1.00 26.24 451 PHE A N 1
ATOM 3381 C CA . PHE A 1 451 ? -44.454 2.877 -8.372 1.00 27.30 451 PHE A CA 1
ATOM 3382 C C . PHE A 1 451 ? -45.978 2.832 -8.513 1.00 27.88 451 PHE A C 1
ATOM 3383 O O . PHE A 1 451 ? -46.502 2.964 -9.633 1.00 27.69 451 PHE A O 1
ATOM 3391 N N . THR A 1 452 ? -46.676 2.673 -7.385 1.00 27.78 452 THR A N 1
ATOM 3392 C CA . THR A 1 452 ? -48.136 2.766 -7.350 1.00 27.83 452 THR A CA 1
ATOM 3393 C C . THR A 1 452 ? -48.590 4.105 -7.923 1.00 26.05 452 THR A C 1
ATOM 3394 O O . THR A 1 452 ? -49.380 4.133 -8.843 1.00 28.05 452 THR A O 1
ATOM 3398 N N . LYS A 1 453 ? -48.077 5.201 -7.380 1.00 25.66 453 LYS A N 1
ATOM 3399 C CA . LYS A 1 453 ? -48.463 6.536 -7.831 1.00 26.55 453 LYS A CA 1
ATOM 3400 C C . LYS A 1 453 ? -48.027 6.824 -9.283 1.00 27.82 453 LYS A C 1
ATOM 3401 O O . LYS A 1 453 ? -48.733 7.546 -9.994 1.00 27.80 453 LYS A O 1
ATOM 3407 N N . MET A 1 454 ? -46.883 6.237 -9.695 1.00 28.24 454 MET A N 1
ATOM 3408 C CA A MET A 1 454 ? -46.385 6.342 -11.069 0.70 28.21 454 MET A CA 1
ATOM 3409 C CA B MET A 1 454 ? -46.358 6.298 -11.064 0.30 27.96 454 MET A CA 1
ATOM 3410 C C . MET A 1 454 ? -47.354 5.699 -12.079 1.00 27.97 454 MET A C 1
ATOM 3411 O O . MET A 1 454 ? -47.698 6.322 -13.082 1.00 27.13 454 MET A O 1
ATOM 3420 N N . LYS A 1 455 ? -47.797 4.471 -11.800 1.00 29.92 455 LYS A N 1
ATOM 3421 C CA . LYS A 1 455 ? -48.750 3.748 -12.631 1.00 30.84 455 LYS A CA 1
ATOM 3422 C C . LYS A 1 455 ? -50.050 4.537 -12.732 1.00 30.69 455 LYS A C 1
ATOM 3423 O O . LYS A 1 455 ? -50.563 4.748 -13.829 1.00 29.86 455 LYS A O 1
ATOM 3429 N N . GLU A 1 456 ? -50.555 4.986 -11.580 1.00 32.07 456 GLU A N 1
ATOM 3430 C CA . GLU A 1 456 ? -51.742 5.844 -11.496 1.00 34.04 456 GLU A CA 1
ATOM 3431 C C . GLU A 1 456 ? -51.575 7.130 -12.313 1.00 31.63 456 GLU A C 1
ATOM 3432 O O . GLU A 1 456 ? -52.431 7.445 -13.146 1.00 31.85 456 GLU A O 1
ATOM 3438 N N . TYR A 1 457 ? -50.472 7.844 -12.076 1.00 30.13 457 TYR A N 1
ATOM 3439 C CA . TYR A 1 457 ? -50.170 9.074 -12.797 1.00 30.08 457 TYR A CA 1
ATOM 3440 C C . TYR A 1 457 ? -50.182 8.871 -14.318 1.00 32.53 457 TYR A C 1
ATOM 3441 O O . TYR A 1 457 ? -50.763 9.693 -15.042 1.00 32.21 457 TYR A O 1
ATOM 3450 N N . LEU A 1 458 ? -49.522 7.799 -14.787 1.00 32.26 458 LEU A N 1
ATOM 3451 C CA . LEU A 1 458 ? -49.389 7.533 -16.211 1.00 32.52 458 LEU A CA 1
ATOM 3452 C C . LEU A 1 458 ? -50.720 7.191 -16.893 1.00 35.57 458 LEU A C 1
ATOM 3453 O O . LEU A 1 458 ? -50.951 7.618 -18.031 1.00 33.70 458 LEU A O 1
ATOM 3458 N N . GLU A 1 459 ? -51.588 6.452 -16.198 1.00 37.44 459 GLU A N 1
ATOM 3459 C CA A GLU A 1 459 ? -52.883 6.118 -16.774 0.60 40.80 459 GLU A CA 1
ATOM 3460 C CA B GLU A 1 459 ? -52.914 6.108 -16.723 0.40 39.56 459 GLU A CA 1
ATOM 3461 C C . GLU A 1 459 ? -53.722 7.384 -16.921 1.00 40.02 459 GLU A C 1
ATOM 3462 O O . GLU A 1 459 ? -54.327 7.606 -17.981 1.00 39.87 459 GLU A O 1
ATOM 3473 N N . GLY A 1 460 ? -53.699 8.224 -15.888 1.00 39.13 460 GLY A N 1
ATOM 3474 C CA . GLY A 1 460 ? -54.375 9.514 -15.887 1.00 36.04 460 GLY A CA 1
ATOM 3475 C C . GLY A 1 460 ? -53.906 10.337 -17.054 1.00 34.78 460 GLY A C 1
ATOM 3476 O O . GLY A 1 460 ? -54.719 10.796 -17.849 1.00 34.84 460 GLY A O 1
ATOM 3477 N N . ARG A 1 461 ? -52.588 10.480 -17.173 1.00 35.36 461 ARG A N 1
ATOM 3478 C CA . ARG A 1 461 ? -51.954 11.198 -18.274 1.00 36.56 461 ARG A CA 1
ATOM 3479 C C . ARG A 1 461 ? -52.322 10.671 -19.673 1.00 35.28 461 ARG A C 1
ATOM 3480 O O . ARG A 1 461 ? -52.507 11.464 -20.595 1.00 35.94 461 ARG A O 1
ATOM 3488 N N . ASN A 1 462 ? -52.412 9.347 -19.824 1.00 33.39 462 ASN A N 1
ATOM 3489 C CA . ASN A 1 462 ? -52.720 8.724 -21.108 1.00 34.49 462 ASN A CA 1
ATOM 3490 C C . ASN A 1 462 ? -54.127 9.082 -21.609 1.00 33.54 462 ASN A C 1
ATOM 3491 O O . ASN A 1 462 ? -54.305 9.379 -22.795 1.00 29.24 462 ASN A O 1
ATOM 3496 N N . LEU A 1 463 ? -55.102 9.055 -20.687 1.00 33.02 463 LEU A N 1
ATOM 3497 C CA . LEU A 1 463 ? -56.461 9.554 -20.942 1.00 33.25 463 LEU A CA 1
ATOM 3498 C C . LEU A 1 463 ? -56.490 11.060 -21.237 1.00 32.73 463 LEU A C 1
ATOM 3499 O O . LEU A 1 463 ? -57.096 11.473 -22.214 1.00 33.38 463 LEU A O 1
ATOM 3504 N N . ILE A 1 464 ? -55.814 11.870 -20.422 1.00 32.70 464 ILE A N 1
ATOM 3505 C CA . ILE A 1 464 ? -55.715 13.319 -20.700 1.00 33.79 464 ILE A CA 1
ATOM 3506 C C . ILE A 1 464 ? -55.146 13.610 -22.111 1.00 33.96 464 ILE A C 1
ATOM 3507 O O . ILE A 1 464 ? -55.660 14.481 -22.814 1.00 34.05 464 ILE A O 1
ATOM 3512 N N . THR A 1 465 ? -54.135 12.853 -22.537 1.00 31.77 465 THR A N 1
ATOM 3513 C CA . THR A 1 465 ? -53.505 13.068 -23.842 1.00 31.63 465 THR A CA 1
ATOM 3514 C C . THR A 1 465 ? -54.508 12.848 -24.972 1.00 30.67 465 THR A C 1
ATOM 3515 O O . THR A 1 465 ? -54.574 13.647 -25.883 1.00 30.48 465 THR A O 1
ATOM 3519 N N . LYS A 1 466 ? -55.290 11.774 -24.891 1.00 30.24 466 LYS A N 1
ATOM 3520 C CA . LYS A 1 466 ? -56.276 11.454 -25.914 1.00 30.64 466 LYS A CA 1
ATOM 3521 C C . LYS A 1 466 ? -57.412 12.466 -25.940 1.00 30.25 466 LYS A C 1
ATOM 3522 O O . LYS A 1 466 ? -57.762 12.958 -27.015 1.00 30.65 466 LYS A O 1
ATOM 3528 N N . LEU A 1 467 ? -57.965 12.788 -24.770 1.00 29.82 467 LEU A N 1
ATOM 3529 C CA . LEU A 1 467 ? -59.098 13.708 -24.693 1.00 31.62 467 LEU A CA 1
ATOM 3530 C C . LEU A 1 467 ? -58.707 15.126 -25.119 1.00 33.19 467 LEU A C 1
ATOM 3531 O O . LEU A 1 467 ? -59.475 15.786 -25.825 1.00 38.26 467 LEU A O 1
ATOM 3536 N N . GLN A 1 468 ? -57.518 15.570 -24.712 1.00 31.92 468 GLN A N 1
ATOM 3537 C CA . GLN A 1 468 ? -57.011 16.899 -25.044 1.00 32.33 468 GLN A CA 1
ATOM 3538 C C . GLN A 1 468 ? -56.889 17.062 -26.547 1.00 32.22 468 GLN A C 1
ATOM 3539 O O . GLN A 1 468 ? -57.325 18.081 -27.096 1.00 30.17 468 GLN A O 1
ATOM 3545 N N . ALA A 1 469 ? -56.294 16.052 -27.190 1.00 32.19 469 ALA A N 1
ATOM 3546 C CA . ALA A 1 469 ? -56.045 16.029 -28.633 1.00 32.16 469 ALA A CA 1
ATOM 3547 C C . ALA A 1 469 ? -57.340 16.159 -29.409 1.00 33.07 469 ALA A C 1
ATOM 3548 O O . ALA A 1 469 ? -57.388 16.859 -30.420 1.00 34.57 469 ALA A O 1
ATOM 3550 N N . LYS A 1 470 ? -58.390 15.488 -28.934 1.00 33.29 470 LYS A N 1
ATOM 3551 C CA . LYS A 1 470 ? -59.697 15.552 -29.594 1.00 31.85 470 LYS A CA 1
ATOM 3552 C C . LYS A 1 470 ? -60.338 16.902 -29.322 1.00 32.00 470 LYS A C 1
ATOM 3553 O O . LYS A 1 470 ? -60.905 17.500 -30.231 1.00 31.44 470 LYS A O 1
ATOM 3559 N N . HIS A 1 471 ? -60.229 17.369 -28.080 1.00 32.52 471 HIS A N 1
ATOM 3560 C CA . HIS A 1 471 ? -60.748 18.677 -27.696 1.00 36.12 471 HIS A CA 1
ATOM 3561 C C . HIS A 1 471 ? -60.143 19.806 -28.510 1.00 36.71 471 HIS A C 1
ATOM 3562 O O . HIS A 1 471 ? -60.874 20.669 -28.968 1.00 37.97 471 HIS A O 1
ATOM 3569 N N . ASP A 1 472 ? -58.817 19.791 -28.682 1.00 36.35 472 ASP A N 1
ATOM 3570 C CA . ASP A 1 472 ? -58.108 20.858 -29.400 1.00 37.12 472 ASP A CA 1
ATOM 3571 C C . ASP A 1 472 ? -58.472 20.970 -30.864 1.00 35.76 472 ASP A C 1
ATOM 3572 O O . ASP A 1 472 ? -58.566 22.082 -31.363 1.00 34.41 472 ASP A O 1
ATOM 3577 N N . LEU A 1 473 ? -58.663 19.828 -31.535 1.00 34.74 473 LEU A N 1
ATOM 3578 C CA . LEU A 1 473 ? -59.141 19.797 -32.927 1.00 36.22 473 LEU A CA 1
ATOM 3579 C C . LEU A 1 473 ? -60.549 20.391 -33.062 1.00 37.94 473 LEU A C 1
ATOM 3580 O O . LEU A 1 473 ? -60.816 21.129 -34.021 1.00 37.45 473 LEU A O 1
ATOM 3585 N N . LEU A 1 474 ? -61.420 20.085 -32.096 1.00 38.01 474 LEU A N 1
ATOM 3586 C CA . LEU A 1 474 ? -62.772 20.658 -32.054 1.00 39.49 474 LEU A CA 1
ATOM 3587 C C . LEU A 1 474 ? -62.750 22.170 -31.811 1.00 40.53 474 LEU A C 1
ATOM 3588 O O . LEU A 1 474 ? -63.417 22.904 -32.532 1.00 39.37 474 LEU A O 1
ATOM 3593 N N . GLN A 1 475 ? -61.959 22.609 -30.829 1.00 41.04 475 GLN A N 1
ATOM 3594 C CA . GLN A 1 475 ? -61.754 24.027 -30.498 1.00 47.55 475 GLN A CA 1
ATOM 3595 C C . GLN A 1 475 ? -61.293 24.849 -31.711 1.00 46.54 475 GLN A C 1
ATOM 3596 O O . GLN A 1 475 ? -61.776 25.960 -31.938 1.00 42.29 475 GLN A O 1
ATOM 3602 N N . LYS A 1 476 ? -60.370 24.274 -32.481 1.00 46.30 476 LYS A N 1
ATOM 3603 C CA . LYS A 1 476 ? -59.887 24.848 -33.731 1.00 47.10 476 LYS A CA 1
ATOM 3604 C C . LYS A 1 476 ? -61.021 25.081 -34.730 1.00 45.28 476 LYS A C 1
ATOM 3605 O O . LYS A 1 476 ? -61.156 26.178 -35.282 1.00 45.61 476 LYS A O 1
ATOM 3611 N N . THR A 1 477 ? -61.825 24.046 -34.942 1.00 45.36 477 THR A N 1
ATOM 3612 C CA . THR A 1 477 ? -62.939 24.074 -35.890 1.00 45.12 477 THR A CA 1
ATOM 3613 C C . THR A 1 477 ? -64.081 24.981 -35.392 1.00 43.39 477 THR A C 1
ATOM 3614 O O . THR A 1 477 ? -64.656 25.739 -36.173 1.00 43.84 477 THR A O 1
ATOM 3618 N N . LEU A 1 478 ? -64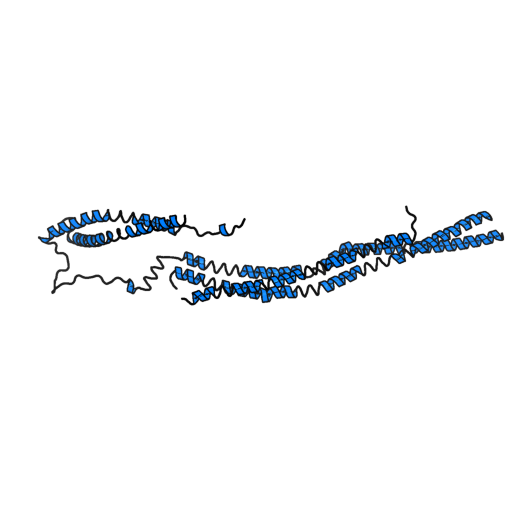.372 24.919 -34.092 1.00 43.41 478 LEU A N 1
ATOM 3619 C CA . LEU A 1 478 ? -65.583 25.521 -33.533 1.00 44.69 478 LEU A CA 1
ATOM 3620 C C . LEU A 1 478 ? -65.396 26.892 -32.923 1.00 46.38 478 LEU A C 1
ATOM 3621 O O . LEU A 1 478 ? -66.327 27.685 -32.932 1.00 45.22 478 LEU A O 1
ATOM 3626 N N . GLY A 1 479 ? -64.213 27.158 -32.373 1.00 51.52 479 GLY A N 1
ATOM 3627 C CA . GLY A 1 479 ? -63.981 28.364 -31.570 1.00 57.58 479 GLY A CA 1
ATOM 3628 C C . GLY A 1 479 ? -64.706 28.323 -30.233 1.00 65.70 479 GLY A C 1
ATOM 3629 O O . GLY A 1 479 ? -65.556 27.458 -29.997 1.00 65.72 479 GLY A O 1
ATOM 3630 N N . GLU A 1 480 ? -64.368 29.261 -29.354 1.00 78.52 480 GLU A N 1
ATOM 3631 C CA . GLU A 1 480 ? -65.048 29.399 -28.057 1.00 88.48 480 GLU A CA 1
ATOM 3632 C C . GLU A 1 480 ? -66.481 29.939 -28.183 1.00 93.62 480 GLU A C 1
ATOM 3633 O O . GLU A 1 480 ? -67.303 29.721 -27.287 1.00 97.92 480 GLU A O 1
ATOM 3639 N N . SER A 1 481 ? -66.765 30.633 -29.291 1.00 98.01 481 SER A N 1
ATOM 3640 C CA . SER A 1 481 ? -68.102 31.164 -29.594 1.00 103.03 481 SER A CA 1
ATOM 3641 C C . SER A 1 481 ? -68.607 30.708 -30.972 1.00 102.89 481 SER A C 1
ATOM 3642 O O . SER A 1 481 ? -68.137 31.203 -32.004 1.00 103.14 481 SER A O 1
ATOM 3645 N N . GLN A 1 482 ? -69.546 29.755 -30.969 1.00 105.32 482 GLN A N 1
ATOM 3646 C CA . GLN A 1 482 ? -70.254 29.285 -32.179 1.00 103.88 482 GLN A CA 1
ATOM 3647 C C . GLN A 1 482 ? -71.601 28.665 -31.810 1.00 103.23 482 GLN A C 1
ATOM 3648 O O . GLN A 1 482 ? -71.700 27.879 -30.865 1.00 103.52 482 GLN A O 1
#

Nearest PDB structures (foldseek):
  5i6r-assembly1_A-2  TM=1.002E+00  e=8.924E-48  Homo sapiens
  5i6j-assembly1_A-2  TM=9.822E-01  e=2.363E-41  Homo sapiens
  5i7d-assembly1_A  TM=9.520E-01  e=4.075E-40  Homo sapiens
  5c1f-assembly1_B  TM=5.159E-01  e=3.289E-05  Schizosaccharomyces pombe 972h-
  3i2w-assembly1_A  TM=4.259E-01  e=4.973E-05  Drosophila melanogaster

B-factor: mean 43.88, std 20.02, range [17.35, 134.43]

GO terms:
  GO:0005096 GTPase activator activity (F, IDA)
  GO:0044327 dendritic spine head (C, IDA)
  GO:0005886 plasma membrane (C, IDA)
  GO:0030027 lamellipodium (C, IDA)
  GO:0043547 positive regulation of GTPase activity (P, IDA)
  GO:0031267 small GTPase binding (F, IDA)
  GO:0042803 protein homodimerization activity (F, IDA)
  GO:1904861 excitatory synapse assembly (P, IDA)
  GO:1904862 inhibitory synapse assembly (P, IDA)
  GO:2001223 negative regulation of neuron migration (P, IDA)
  GO:0051014 actin filament severing (P, IDA)
  GO:0046847 filopodium assembly (P, IDA)
  GO:0060996 dendritic spine development (P, IDA)
  GO:0003363 lamellipodium assembly involved in ameboidal cell migration (P, IMP)
  GO:0005096 GTPase activator activity (F, IMP)
  GO:0034446 substrate adhesion-dependent cell spreading (P, IMP)
  GO:0043547 positive regulation of GTPase activity (P, IMP)
  GO:0005096 GTPase activator activity (F, TAS)
  GO:0005829 cytosol (C, TAS)
  GO:0051056 regulation of small GTPase mediated signal transduction (P, TAS)

Solvent-accessible surface area: 30629 Å² total; per-residue (Å²): 158,145,165,92,148,57,180,47,44,35,53,82,38,39,80,109,6,134,101,22,85,59,91,0,50,96,29,14,116,70,18,49,98,81,16,118,101,49,67,92,85,0,72,72,27,13,73,118,4,108,111,50,2,96,98,17,66,58,97,2,108,80,22,56,117,82,0,94,159,55,74,88,134,165,111,87,48,7,73,55,54,18,102,56,50,87,10,68,16,22,92,61,18,6,187,29,19,44,65,4,1,65,48,0,81,112,57,0,6,57,64,1,49,87,9,24,114,43,7,38,135,26,17,145,122,3,76,100,60,1,64,114,40,3,62,69,6,23,120,34,4,78,99,6,34,56,39,4,104,47,47,26,105,53,41,53,58,5,105,50,5,50,68,85,6,114,95,9,58,154,82,18,122,156,95,139,210,96,57,43,115,161,36,77,120,92,53,100,130,59,78,65,86,38,80,94,12,69,95,78,0,68,113,7,72,75,102,44,96,121,26,53,127,60,10,90,64,37,35,116,114,7,56,92,94,18,28,60,57,8,68,91,125,29,8,41,108,40,20,117,61,18,29,72,128,0,68,152,23,50,99,55,9,42,109,83,15,93,106,24,71,132,106,4,85,85,37,24,102,84,2,74,129,82,90,65,86,87,28,20,106,110,80,71,84,127,97,119,84,136,105,92,77,110,117,178,177,192,122,117,140,73,125,178,76,70,194,58,83,162,68,76,21,127,122,106,55,33,60,105,26,30,111,127,13,117,121,13,82,70,115,0,53,94,33,81,119,95,12,82,111,12,66,140,48,15,81,64,14,68,102,61,15,77,86,51,83,91,92,146,114,147,114,93,65,128,85,135,132,184,159,110,141,72,163,161,154,45,89,46,100,116,23,51,130,93,29,118,71,39,50,154,74,31,89,122,25,91,74,67,2,80,122,15,47,65,111,10,70,94,12,60,172,51,4,38,169,103,120

InterPro domains:
  IPR000198 Rho GTPase-activating protein domain [PF00620] (505-652)
  IPR000198 Rho GTPase-activating protein domain [PS50238] (489-679)
  IPR000198 Rho GTPase-activating protein domain [SM00324] (502-676)
  IPR001060 FCH domain [PF00611] (31-114)
  IPR001060 FCH domain [SM00055] (22-120)
  IPR001452 SH3 domain [PF00018] (734-779)
  IPR001452 SH3 domain [PS50002] (728-787)
  IPR001452 SH3 domain [SM00326] (731-786)
  IPR008936 Rho GTPase activation protein [G3DSA:1.10.555.10] (414-689)
  IPR008936 Rho GTPase activation protein [SSF48350] (494-679)
  IPR027267 AH/BAR domain superfamily [G3DSA:1.20.1270.60] (25-338)
  IPR027267 AH/BAR domain superfamily [SSF103657] (24-348)
  IPR031160 F-BAR domain [PS51741] (22-325)
  IPR035648 srGAP1/2/3, SH3 domain [cd11955] (732-784)
  IPR036028 SH3-like domain superfamily [SSF50044] (731-786)
  IPR051627 SLIT-ROBO Rho GTPase-activating [PTHR14166] (6-1041)

Radius of gyration: 56.55 Å; Cα contacts (8 Å, |Δi|>4): 276; chains: 1; bounding box: 176×44×123 Å

Secondary structure (DSSP, 8-state):
-----HHHHHHHHHHHHHHHHHHHHHHHHHHHHHHHHHHHHHHHHHHHHHHHHHHHHHHHHHHHHHHHHHHH----SHHHHHHHHHHHHHHHHHHHHHHHHHHIIIIIHHHHHHHHHHHHHHHHHHHHHHHHHHHHHHHHHHHHHHHHHHHHHHHHHHHHHHHHHHHHHHTHHHH--HHHHHHHHHHHHHHHHHHHHHHHHHHHHHHHHHHHHHHHHHHHIIIIIIHHHIIIIIITSSHHHHHHHHHHHHHHHHHHHHHHHHHHHHHHHHHHHT--HHHHHHHHHHHTHHHHPPPPPP----STT----S----TTHHHHHHHHHHHHHHHHHHHHHHHHHHHHHHHHHHHHHHHHHT------GGGG----HHHHHHHHHHHHHHHHHHHHHHHHHHHHHHHHHHHHHHHHHHH-S--

Sequence (419 aa):
AKFFKKDKEIIAEYDTQQVKEIRRAQLTEQMKCLDQQQCELRRVQLLQDLQDFFRRKKAEIEMDYSRRNLEEKLAERFLAKTNVLSPVNCWNLLLNNQVKKRESRDHTTLSDIYLNNIIPRFVQVSSEDSGRRLFKKSKEVGQQLQDDDLMKKVLNEELYSVMKKTYHMYNADSISAQSKLKEAEKQEEKQIRSSVKKIEKMKEKRQAKYTENKLKAIKARRNEYLLALEATNASVFKYYIHDLSDLIDQQCYDLGYHASLNRALRTFLSAELNLEEQSKHEEGLDDAIENAVENLDATSSDKQQRRLMEEMYNNVFCCPPMMKFEFQPHMGDMMASQLCAQQPVQSELVQRCQQLQSRLSTLKIEENEEEEVKKKTMEATLQTIQDIVTVEDFDDVSDCFQYSSIAKRRANQQEETEQFYFTKMMKEYLEEGRNLITKLQAKHDLLQKTLGESQ

Organism: Homo sapiens (NCBI:txid9606)

Foldseek 3Di:
DDDDALVVVLVVLVVVLVVVVVVLVVLLVVLVVVLVVLLVVLVVQLVVLLVVLVVLLVQLVVLVVVLVVVVVPDDDALVVQLVVLVSVLSNLLSVLSNVVSCCSVPPQNVLSVVLSVVLVVLSVVLVVVSVVLVVVLSVLSVVLSVLVVQLRVLVVQLVVLVVQLVVLVVVQVVVCPVVNVVSVVVNVVSVVSNVVSVVSNVVSVVSNVVSVVVNVVSVCCVPVPVSVCSCVVGNCPCPVVSVVVSVVSVVVSVVVSVVSSVVSVVSSVVSVVVNDPVVSVVVVCVVPVVVPPDDDDDADDDDPPDPDRADDLDPPNVVVLVVLLVVLVVVLVVLVVVLVVLVVLLVVLVVVLVVLVPDPPPDPVVVPDDVPPVVSVVVSVVSVVVNVVSVVVSVVSVVVSVVSVVSSVSSCVVRPPDD